Protein AF-A0AAV2Z9U9-F1 (afdb_monomer_lite)

Sequence (699 aa):
MPALRSVCLGVLARWEALVRACVVDAPALVFQCIPNADKAVSVFFVYVMLQALALLWPLLGNVASVLGENMMTIITMPVSQAGCVLGLYASVVALIFGFGRAMWVLTWQSTDNFPQIRRLIASECRPQTVIFAAALPMLFILPSLMLVPFVCADDTDHGSVNELLPRHWHSAICQESYLRFISPKYPACIELLPSWRVALTGASTRAIVALGGSLLLIKMVGGLWFIEWIARHSNHQLTPLHRLAPAEWEFFGMALLIAAIAWSLTLTWQTRRSVGTYHGSQGTLNNLFGRLKYTFVLLQLALFVRGCVHPQMGFVHAQLELTIINILLPTIYVISFVMLRLIALSSLRAVAFSVPFATITGALIFNGTGVTNKPHSLVVLVVFLYIVGLRVVDHFEAVTTTVTRSTLHGVLHPVPPQGRAVTPGRRVAKVIVFAGILDTLSVTTQLSGFSILSVVQSKTQWYPDTTSVHYHSRDVISVHHTSAVKLHLGLANESASAMHIDEPDYATCGHRWHGLDLVDYSLIAQAAYFNPQSNDTSQFLETMFNPSLSVPVQVRMPPLNSKTGGKFDFYEVFFPSLNTSVVAVRGTDVWRFTDMIENHKMSLEPVSFAILSTIFPTIRIWPDITSSTIIELYHEVVSLLGLEHKYWYYRDLLKYVESIQDRQVVLTGHSLGGGFVQHGSFIDAVVVPHDRRLHLQPP

Secondary structure (DSSP, 8-state):
-HHHHHHHHHHHHHHHHHHHIIIIIHHHHHHHHSTTHHHHHHHHHHHHHHHHHHTHHHHHHHHHHHHHHHHHHHHHS-HHHHHHHHHHHHHHHHHHHHHHHHHHHHHHHHHTT-HHHHHHHHHT--HHHHHHHHHHHHHHHHHHHHHHHHHHGGGGSSS---TTS-HHHHHHHHTS--TTS---------TTSPPHHHHTTTS-HHHHHHHHHHHHHHHHHHHHHHHHHHHHHTT---SGGGGS-HHHHHHHHHHHHHHHHHHHHHHHHHHTTT--S----HHHHHHHHHHHHHHHHHHHHHHHHHHHH-TTTHHHHHHHHHHHHHHHHHHHHHHHHHHHHHHHH--HHHHHHHHHHHHHHHHHHHHHH-----THHHHHHHHHHHHHHHHHHHHHHHHH-SSSSHHHHHHHS----TT----HHHHHHHHHHHHHHHHHHHHHHHHHHHHHHHHHHHHHT----SEEEEEEETTEEEEEETTTEEEEEEPPBTTBPPPPPPSSPPTTTT-EETTEEHHHHHHHHHHTTS-TTSSHHHHHHHHHT-GGGT---EEE--TT--TTT-S--EEEEEEGGGTEEEEEEP---TT-HHHHHHHHHHHHHHHHHHHHHHH-HHHHT--HHHHHHHHHHHHHHHHHTT------TTHHHHHHHHH--SSEEEEEESTHHHHHHHHHHHHHHHHS-SS--------

Foldseek 3Di:
DVVLLVVLVVLLQVVVVVCCCQLPVVVVVVCVVDPCPLVVLLVVLLQLLVLLLLLLLLLLLLLLLLCLLCLVVLVPDDPLLSVLVVLLSVLVNVVSVLLSVLSVVVSVCSNQLNLLVLLLLQPPDDLLVLLCLLCVVVLVLLVLLLPLCVLQVPPPDDDDDDPPDDPVVSCCSHVVNPSPQDDDDDDDDDPSDDNLVQLCPPPDSVLSSVLSVLVVVLCVLVVVLVVVVVCLLVVHDDDPCNPDDPSVSVSSVSVSVSSVSVSSSSSSVRSVVRDDRDPDDSVVSSSSSSSSSVSVVVVLVVQLVCQCPRPPRHNQNSLLVSSSCSNVVSSSVSSSVVSSVCVVLDDPVLCVFLQCQLLVVLVVSVVSNVPFPDCLSSVSSSVSSSVVSSVVVVVVVCVVDPPDCCSVVCSVDPPDPVPDDDPVVVVVVVVVVVVSVVVSVVSSVLSNVLSNVLVVCLVVVDDDQQWDWDDPDLFWIWIQGNVPDIDIGGHADPVHHDDDDDDDDDPQPPDDDLNHGPVLLVQLQVLLSGDPVDCCSVVSNCSVVPVVNPWDKDKAFPPLQDSSDRLFGWIWIQTPVSLEIEIHGEAADPRNSSNVSVLSVLVSLVVSLVVSCVVNVSSVVNDPVSSVVSVVVSVSVCVSSSSDDPPPSCPVVVVVVVVPPRGHYHYGHPDRSNVCSVVVQVVCVVPDPDDDRPDDDDD

Organism: NCBI:txid4803

Radius of gyration: 31.42 Å; chains: 1; bounding box: 90×70×78 Å

Structure (mmCIF, N/CA/C/O backbone):
data_AF-A0AAV2Z9U9-F1
#
_entry.id   AF-A0AAV2Z9U9-F1
#
loop_
_atom_site.group_PDB
_atom_site.id
_atom_site.type_symbol
_atom_site.label_atom_id
_atom_site.label_alt_id
_atom_site.label_comp_id
_atom_site.label_asym_id
_atom_site.label_entity_id
_atom_site.label_seq_id
_atom_site.pdbx_PDB_ins_code
_atom_site.Cartn_x
_atom_site.Cartn_y
_atom_site.Cartn_z
_atom_site.occupancy
_atom_site.B_iso_or_equiv
_atom_site.auth_seq_id
_atom_site.auth_comp_id
_atom_site.auth_asym_id
_atom_site.auth_atom_id
_atom_site.pdbx_PDB_model_num
ATOM 1 N N . MET A 1 1 ? 43.969 -16.210 -28.318 1.00 60.16 1 MET A N 1
ATOM 2 C CA . MET A 1 1 ? 43.057 -15.056 -28.094 1.00 60.16 1 MET A CA 1
ATOM 3 C C . MET A 1 1 ? 42.031 -14.810 -29.214 1.00 60.16 1 MET A C 1
ATOM 5 O O . MET A 1 1 ? 40.863 -14.672 -28.863 1.00 60.16 1 MET A O 1
ATOM 9 N N . PRO A 1 2 ? 42.370 -14.767 -30.520 1.00 64.56 2 PRO A N 1
ATOM 10 C CA . PRO A 1 2 ? 41.377 -14.503 -31.578 1.00 64.56 2 PRO A CA 1
ATOM 11 C C . PRO A 1 2 ? 40.302 -15.599 -31.721 1.00 64.56 2 PRO A C 1
ATOM 13 O O . PRO A 1 2 ? 39.127 -15.274 -31.877 1.00 64.56 2 PRO A O 1
ATOM 16 N N . ALA A 1 3 ? 40.663 -16.877 -31.547 1.00 69.62 3 ALA A N 1
ATOM 17 C CA . ALA A 1 3 ? 39.699 -17.984 -31.520 1.00 69.62 3 ALA A CA 1
ATOM 18 C C . ALA A 1 3 ? 38.675 -17.846 -30.373 1.00 69.62 3 ALA A C 1
ATOM 20 O O . ALA A 1 3 ? 37.471 -17.918 -30.602 1.00 69.62 3 ALA A O 1
ATOM 21 N N . LEU A 1 4 ? 39.134 -17.526 -29.157 1.00 71.94 4 LEU A N 1
ATOM 22 C CA . LEU A 1 4 ? 38.270 -17.310 -27.987 1.00 71.94 4 LEU A CA 1
ATOM 23 C C . LEU A 1 4 ? 37.299 -16.131 -28.195 1.00 71.94 4 LEU A C 1
ATOM 25 O O . LEU A 1 4 ? 36.118 -16.226 -27.878 1.00 71.94 4 LEU A O 1
ATOM 29 N N . ARG A 1 5 ? 37.778 -15.040 -28.812 1.00 72.38 5 ARG A N 1
ATOM 30 C CA . ARG A 1 5 ? 36.941 -13.893 -29.203 1.00 72.38 5 ARG A CA 1
ATOM 31 C C . ARG A 1 5 ? 35.826 -14.312 -30.167 1.00 72.38 5 ARG A C 1
ATOM 33 O O . ARG A 1 5 ? 34.694 -13.867 -29.997 1.00 72.38 5 ARG A O 1
ATOM 40 N N . SER A 1 6 ? 36.128 -15.162 -31.151 1.00 74.25 6 SER A N 1
ATOM 41 C CA . SER A 1 6 ? 35.134 -15.641 -32.123 1.00 74.25 6 SER A CA 1
ATOM 42 C C . SER A 1 6 ? 34.034 -16.493 -31.473 1.00 74.25 6 SER A C 1
ATOM 44 O O . SER A 1 6 ? 32.855 -16.288 -31.760 1.00 74.25 6 SER A O 1
ATOM 46 N N . VAL A 1 7 ? 34.396 -17.358 -30.517 1.00 77.75 7 VAL A N 1
ATOM 47 C CA . VAL A 1 7 ? 33.446 -18.187 -29.756 1.00 77.75 7 VAL A CA 1
ATOM 48 C C . VAL A 1 7 ? 32.540 -17.316 -28.881 1.00 77.75 7 VAL A C 1
ATOM 50 O O . VAL A 1 7 ? 31.318 -17.445 -28.946 1.00 77.75 7 VAL A O 1
ATOM 53 N N . CYS A 1 8 ? 33.108 -16.371 -28.123 1.00 74.50 8 CYS A N 1
ATOM 54 C CA . CYS A 1 8 ? 32.341 -15.442 -27.287 1.00 74.50 8 CYS A CA 1
ATOM 55 C C . CYS A 1 8 ? 31.367 -14.579 -28.109 1.00 74.50 8 CYS A C 1
ATOM 57 O O . CYS A 1 8 ? 30.214 -14.406 -27.714 1.00 74.50 8 CYS A O 1
ATOM 59 N N . LEU A 1 9 ? 31.791 -14.082 -29.278 1.00 71.25 9 LEU A N 1
ATOM 60 C CA . LEU A 1 9 ? 30.912 -13.355 -30.202 1.00 71.25 9 LEU A CA 1
ATOM 61 C C . LEU A 1 9 ? 29.798 -14.246 -30.768 1.00 71.25 9 LEU A C 1
ATOM 63 O O . LEU A 1 9 ? 28.673 -13.778 -30.936 1.00 71.25 9 LEU A O 1
ATOM 67 N N . GLY A 1 10 ? 30.081 -15.525 -31.026 1.00 74.62 10 GLY A N 1
ATOM 68 C CA . GLY A 1 10 ? 29.079 -16.508 -31.439 1.00 74.62 10 GLY A CA 1
ATOM 69 C C . GLY A 1 10 ? 28.002 -16.743 -30.374 1.00 74.62 10 GLY A C 1
ATOM 70 O O . GLY A 1 10 ? 26.814 -16.744 -30.694 1.00 74.62 10 GLY A O 1
ATOM 71 N N . VAL A 1 11 ? 28.395 -16.878 -29.103 1.00 73.94 11 VAL A N 1
ATOM 72 C CA . VAL A 1 11 ? 27.468 -17.041 -27.963 1.00 73.94 11 VAL A CA 1
ATOM 73 C C . VAL A 1 11 ? 26.586 -15.806 -27.782 1.00 73.94 11 VAL A C 1
ATOM 75 O O . VAL A 1 11 ? 25.370 -15.938 -27.621 1.00 73.94 11 VAL A O 1
ATOM 78 N N . LEU A 1 12 ? 27.185 -14.614 -27.851 1.00 67.88 12 LEU A N 1
ATOM 79 C CA . LEU A 1 12 ? 26.474 -13.336 -27.789 1.00 67.88 12 LEU A CA 1
ATOM 80 C C . LEU A 1 12 ? 25.460 -13.210 -28.934 1.00 67.88 12 LEU A C 1
ATOM 82 O O . LEU A 1 12 ? 24.301 -12.902 -28.682 1.00 67.88 12 LEU A O 1
ATOM 86 N N . ALA A 1 13 ? 25.853 -13.531 -30.170 1.00 70.12 13 ALA A N 1
ATOM 87 C CA . ALA A 1 13 ? 24.970 -13.446 -31.334 1.00 70.12 13 ALA A CA 1
ATOM 88 C C . ALA A 1 13 ? 23.789 -14.432 -31.274 1.00 70.12 13 ALA A C 1
ATOM 90 O O . ALA A 1 13 ? 22.669 -14.066 -31.619 1.00 70.12 13 ALA A O 1
ATOM 91 N N . ARG A 1 14 ? 24.007 -15.671 -30.808 1.00 76.38 14 ARG A N 1
ATOM 92 C CA . ARG A 1 14 ? 22.917 -16.648 -30.617 1.00 76.38 14 ARG A CA 1
ATOM 93 C C . ARG A 1 14 ? 21.938 -16.206 -29.535 1.00 76.38 14 ARG A C 1
ATOM 95 O O . ARG A 1 14 ? 20.738 -16.412 -29.671 1.00 76.38 14 ARG A O 1
ATOM 102 N N . TRP A 1 15 ? 22.446 -15.607 -28.459 1.00 70.56 15 TRP A N 1
ATOM 103 C CA . TRP A 1 15 ? 21.590 -15.071 -27.406 1.00 70.56 15 TRP A CA 1
ATOM 104 C C . TRP A 1 15 ? 20.783 -13.869 -27.883 1.00 70.56 15 TRP A C 1
ATOM 106 O O . TRP A 1 15 ? 19.586 -13.817 -27.636 1.00 70.56 15 TRP A O 1
ATOM 116 N N . GLU A 1 16 ? 21.412 -12.952 -28.617 1.00 66.88 16 GLU A N 1
ATOM 117 C CA . GLU A 1 16 ? 20.720 -11.830 -29.246 1.00 66.88 16 GLU A CA 1
ATOM 118 C C . GLU A 1 16 ? 19.593 -12.318 -30.168 1.00 66.88 16 GLU A C 1
ATOM 120 O O . GLU A 1 16 ? 18.485 -11.795 -30.098 1.00 66.88 16 GLU A O 1
ATOM 125 N N . ALA A 1 17 ? 19.848 -13.346 -30.986 1.00 68.56 17 ALA A N 1
ATOM 126 C CA . ALA A 1 17 ? 18.839 -13.937 -31.862 1.00 68.56 17 ALA A CA 1
ATOM 127 C C . ALA A 1 17 ? 17.657 -14.527 -31.076 1.00 68.56 17 ALA A C 1
ATOM 129 O O . ALA A 1 17 ? 16.512 -14.280 -31.434 1.00 68.56 17 ALA A O 1
ATOM 130 N N . LEU A 1 18 ? 17.920 -15.246 -29.979 1.00 70.88 18 LEU A N 1
ATOM 131 C CA . LEU A 1 18 ? 16.866 -15.808 -29.130 1.00 70.88 18 LEU A CA 1
ATOM 132 C C . LEU A 1 18 ? 16.050 -14.717 -28.421 1.00 70.88 18 LEU A C 1
ATOM 134 O O . LEU A 1 18 ? 14.826 -14.785 -28.388 1.00 70.88 18 LEU A O 1
ATOM 138 N N . VAL A 1 19 ? 16.709 -13.681 -27.898 1.00 65.69 19 VAL A N 1
ATOM 139 C CA . VAL A 1 19 ? 16.019 -12.548 -27.264 1.00 65.69 19 VAL A CA 1
ATOM 140 C C . VAL A 1 19 ? 15.174 -11.786 -28.285 1.00 65.69 19 VAL A C 1
ATOM 142 O O . VAL A 1 19 ? 14.029 -11.457 -27.989 1.00 65.69 19 VAL A O 1
ATOM 145 N N . ARG A 1 20 ? 15.689 -11.543 -29.497 1.00 65.19 20 ARG A N 1
ATOM 146 C CA . ARG A 1 20 ? 14.914 -10.932 -30.589 1.00 65.19 20 ARG A CA 1
ATOM 147 C C . ARG A 1 20 ? 13.723 -11.804 -30.986 1.00 65.19 20 ARG A C 1
ATOM 149 O O . ARG A 1 20 ? 12.619 -11.282 -31.070 1.00 65.19 20 ARG A O 1
ATOM 156 N N . ALA A 1 21 ? 13.899 -13.116 -31.111 1.00 68.56 21 ALA A N 1
ATOM 157 C CA . ALA A 1 21 ? 12.791 -14.015 -31.421 1.00 68.56 21 ALA A CA 1
ATOM 158 C C . ALA A 1 21 ? 11.658 -13.909 -30.381 1.00 68.56 21 ALA A C 1
ATOM 160 O O . ALA A 1 21 ? 10.492 -13.757 -30.742 1.00 68.56 21 ALA A O 1
ATOM 161 N N . CYS A 1 22 ? 11.995 -13.905 -29.086 1.00 65.12 22 CYS A N 1
ATOM 162 C CA . CYS A 1 22 ? 11.003 -13.847 -28.010 1.00 65.12 22 CYS A CA 1
ATOM 163 C C . CYS A 1 22 ? 10.377 -12.456 -27.802 1.00 65.12 22 CYS A C 1
ATOM 165 O O . CYS A 1 22 ? 9.192 -12.361 -27.501 1.00 65.12 22 CYS A O 1
ATOM 167 N N . VAL A 1 23 ? 11.161 -11.379 -27.915 1.00 62.94 23 VAL A N 1
ATOM 168 C CA . VAL A 1 23 ? 10.736 -10.011 -27.544 1.00 62.94 23 VAL A CA 1
ATOM 169 C C . VAL A 1 23 ? 10.276 -9.193 -28.752 1.00 62.94 23 VAL A C 1
ATOM 171 O O . VAL A 1 23 ? 9.448 -8.298 -28.618 1.00 62.94 23 VAL A O 1
ATOM 174 N N . VAL A 1 24 ? 10.786 -9.495 -29.946 1.00 65.38 24 VAL A N 1
ATOM 175 C CA . VAL A 1 24 ? 10.522 -8.734 -31.174 1.00 65.38 24 VAL A CA 1
ATOM 176 C C . VAL A 1 24 ? 9.614 -9.507 -32.123 1.00 65.38 24 VAL A C 1
ATOM 178 O O . VAL A 1 24 ? 8.575 -8.976 -32.522 1.00 65.38 24 VAL A O 1
ATOM 181 N N . ASP A 1 25 ? 9.978 -10.745 -32.456 1.00 70.31 25 ASP A N 1
ATOM 182 C CA . ASP A 1 25 ? 9.309 -11.495 -33.524 1.00 70.31 25 ASP A CA 1
ATOM 183 C C . ASP A 1 25 ? 7.999 -12.136 -33.041 1.00 70.31 25 ASP A C 1
ATOM 185 O O . ASP A 1 25 ? 6.969 -12.003 -33.701 1.00 70.31 25 ASP A O 1
ATOM 189 N N . ALA A 1 26 ? 7.990 -12.750 -31.852 1.00 71.56 26 ALA A N 1
ATOM 190 C CA . ALA A 1 26 ? 6.784 -13.365 -31.293 1.00 71.56 26 ALA A CA 1
ATOM 191 C C . ALA A 1 26 ? 5.637 -12.356 -31.053 1.00 71.56 26 ALA A C 1
ATOM 193 O O . ALA A 1 26 ? 4.516 -12.629 -31.488 1.00 71.56 26 ALA A O 1
ATOM 194 N N . PRO A 1 27 ? 5.860 -11.163 -30.462 1.00 69.56 27 PRO A N 1
ATOM 195 C CA . PRO A 1 27 ? 4.801 -10.158 -30.347 1.00 69.56 27 PRO A CA 1
ATOM 196 C C . PRO A 1 27 ? 4.329 -9.628 -31.703 1.00 69.56 27 PRO A C 1
ATOM 198 O O . PRO A 1 27 ? 3.141 -9.372 -31.882 1.00 69.56 27 PRO A O 1
ATOM 201 N N . ALA A 1 28 ? 5.239 -9.476 -32.674 1.00 71.62 28 ALA A N 1
ATOM 202 C CA . ALA A 1 28 ? 4.885 -9.015 -34.015 1.00 71.62 28 ALA A CA 1
ATOM 203 C C . ALA A 1 28 ? 3.965 -10.010 -34.737 1.00 71.62 28 ALA A C 1
ATOM 205 O O . ALA A 1 28 ? 2.992 -9.586 -35.356 1.00 71.62 28 ALA A O 1
ATOM 206 N N . LEU A 1 29 ? 4.228 -11.314 -34.600 1.00 77.50 29 LEU A N 1
ATOM 207 C CA . LEU A 1 29 ? 3.355 -12.369 -35.116 1.00 77.50 29 LEU A CA 1
ATOM 208 C C . LEU A 1 29 ? 1.973 -12.324 -34.463 1.00 77.50 29 LEU A C 1
ATOM 210 O O . LEU A 1 29 ? 0.965 -12.418 -35.154 1.00 77.50 29 LEU A O 1
ATOM 214 N N . VAL A 1 30 ? 1.894 -12.113 -33.148 1.00 74.62 30 VAL A N 1
ATOM 215 C CA . VAL A 1 30 ? 0.594 -12.062 -32.465 1.00 74.62 30 VAL A CA 1
ATOM 216 C C . VAL A 1 30 ? -0.217 -10.832 -32.864 1.00 74.62 30 VAL A C 1
ATOM 218 O O . VAL A 1 30 ? -1.414 -10.959 -33.113 1.00 74.62 30 VAL A O 1
ATOM 221 N N . PHE A 1 31 ? 0.415 -9.665 -33.011 1.00 76.94 31 PHE A N 1
ATOM 222 C CA . PHE A 1 31 ? -0.269 -8.475 -33.527 1.00 76.94 31 PHE A CA 1
ATOM 223 C C . PHE A 1 31 ? -0.744 -8.631 -34.978 1.00 76.94 31 PHE A C 1
ATOM 225 O O . PHE A 1 31 ? -1.693 -7.960 -35.374 1.00 76.94 31 PHE A O 1
ATOM 232 N N . GLN A 1 32 ? -0.110 -9.504 -35.766 1.00 79.81 32 GLN A N 1
ATOM 233 C CA . GLN A 1 32 ? -0.565 -9.846 -37.116 1.00 79.81 32 GLN A CA 1
ATOM 234 C C . GLN A 1 32 ? -1.707 -10.873 -37.103 1.00 79.81 32 GLN A C 1
ATOM 236 O O . GLN A 1 32 ? -2.628 -10.760 -37.907 1.00 79.81 32 GLN A O 1
ATOM 241 N N . CYS A 1 33 ? -1.667 -11.850 -36.193 1.00 83.50 33 CYS A N 1
ATOM 242 C CA . CYS A 1 33 ? -2.653 -12.930 -36.121 1.00 83.50 33 CYS A CA 1
ATOM 243 C C . CYS A 1 33 ? -3.953 -12.543 -35.398 1.00 83.50 33 CYS A C 1
ATOM 245 O O . CYS A 1 33 ? -5.008 -13.078 -35.731 1.00 83.50 33 CYS A O 1
ATOM 247 N N . ILE A 1 34 ? -3.899 -11.649 -34.403 1.00 82.69 34 ILE A N 1
ATOM 248 C CA . ILE A 1 34 ? -5.055 -11.285 -33.572 1.00 82.69 34 ILE A CA 1
ATOM 249 C C . ILE A 1 34 ? -5.431 -9.815 -33.816 1.00 82.69 34 ILE A C 1
ATOM 251 O O . ILE A 1 34 ? -4.740 -8.911 -33.329 1.00 82.69 34 ILE A O 1
ATOM 255 N N . PRO A 1 35 ? -6.541 -9.533 -34.527 1.00 78.88 35 PRO A N 1
ATOM 256 C CA . PRO A 1 35 ? -6.979 -8.162 -34.757 1.00 78.88 35 PRO A CA 1
ATOM 257 C C . PRO A 1 35 ? -7.347 -7.479 -33.429 1.00 78.88 35 PRO A C 1
ATOM 259 O O . PRO A 1 35 ? -8.045 -8.051 -32.596 1.00 78.88 35 PRO A O 1
ATOM 262 N N . ASN A 1 36 ? -6.910 -6.229 -33.245 1.00 82.31 36 ASN A N 1
ATOM 263 C CA . ASN A 1 36 ? -7.107 -5.411 -32.033 1.00 82.31 36 ASN A CA 1
ATOM 264 C C . ASN A 1 36 ? -6.390 -5.893 -30.751 1.00 82.31 36 ASN A C 1
ATOM 266 O O . ASN A 1 36 ? -6.689 -5.385 -29.664 1.00 82.31 36 ASN A O 1
ATOM 270 N N . ALA A 1 37 ? -5.435 -6.827 -30.834 1.00 79.94 37 ALA A N 1
ATOM 271 C CA . ALA A 1 37 ? -4.646 -7.241 -29.667 1.00 79.94 37 ALA A CA 1
ATOM 272 C C . ALA A 1 37 ? -3.880 -6.070 -29.013 1.00 79.94 37 ALA A C 1
ATOM 274 O O . ALA A 1 37 ? -3.737 -6.016 -27.793 1.00 79.94 37 ALA A O 1
ATOM 275 N N . ASP A 1 38 ? -3.449 -5.088 -29.803 1.00 78.44 38 ASP A N 1
ATOM 276 C CA . ASP A 1 38 ? -2.805 -3.849 -29.351 1.00 78.44 38 ASP A CA 1
ATOM 277 C C . ASP A 1 38 ? -3.700 -3.010 -28.419 1.00 78.44 38 ASP A C 1
ATOM 279 O O . ASP A 1 38 ? -3.246 -2.503 -27.383 1.00 78.44 38 ASP A O 1
ATOM 283 N N . LYS A 1 39 ? -4.991 -2.905 -28.753 1.00 83.44 39 LYS A N 1
ATOM 284 C CA . LYS A 1 39 ? -5.993 -2.203 -27.945 1.00 83.44 39 LYS A CA 1
ATOM 285 C C . LYS A 1 39 ? -6.302 -2.975 -26.671 1.00 83.44 39 LYS A C 1
ATOM 287 O O . LYS A 1 39 ? -6.315 -2.368 -25.605 1.00 83.44 39 LYS A O 1
ATOM 292 N N . ALA A 1 40 ? -6.489 -4.292 -26.764 1.00 84.50 40 ALA A N 1
ATOM 293 C CA . ALA A 1 40 ? -6.763 -5.140 -25.604 1.00 84.50 40 ALA A CA 1
ATOM 294 C C . ALA A 1 40 ? -5.630 -5.069 -24.564 1.00 84.50 40 ALA A C 1
ATOM 296 O O . ALA A 1 40 ? -5.882 -4.815 -23.388 1.00 84.50 40 ALA A O 1
ATOM 297 N N . VAL A 1 41 ? -4.373 -5.179 -25.010 1.00 84.25 41 VAL A N 1
ATOM 298 C CA . VAL A 1 41 ? -3.179 -5.045 -24.155 1.00 84.25 41 VAL A CA 1
ATOM 299 C C . VAL A 1 41 ? -3.106 -3.662 -23.513 1.00 84.25 41 VAL A C 1
ATOM 301 O O . VAL A 1 41 ? -2.756 -3.536 -22.342 1.00 84.25 41 VAL A O 1
ATOM 304 N N . SER A 1 42 ? -3.449 -2.610 -24.258 1.00 84.62 42 SER A N 1
ATOM 305 C CA . SER A 1 42 ? -3.430 -1.243 -23.732 1.00 84.62 42 SER A CA 1
ATOM 306 C C . SER A 1 42 ? -4.537 -1.005 -22.699 1.00 84.62 42 SER A C 1
ATOM 308 O O . SER A 1 42 ? -4.275 -0.368 -21.684 1.00 84.62 42 SER A O 1
ATOM 310 N N . VAL A 1 43 ? -5.739 -1.554 -22.905 1.00 86.94 43 VAL A N 1
ATOM 311 C CA . VAL A 1 43 ? -6.837 -1.506 -21.923 1.00 86.94 43 VAL A CA 1
ATOM 312 C C . VAL A 1 43 ? -6.468 -2.275 -20.658 1.00 86.94 43 VAL A C 1
ATOM 314 O O . VAL A 1 43 ? -6.641 -1.750 -19.562 1.00 86.94 43 VAL A O 1
ATOM 317 N N . PHE A 1 44 ? -5.900 -3.474 -20.796 1.00 86.62 44 PHE A N 1
ATOM 318 C CA . PHE A 1 44 ? -5.429 -4.262 -19.659 1.00 86.62 44 PHE A CA 1
ATOM 319 C C . PHE A 1 44 ? -4.335 -3.528 -18.870 1.00 86.62 44 PHE A C 1
ATOM 321 O O . PHE A 1 44 ? -4.395 -3.446 -17.647 1.00 86.62 44 PHE A O 1
ATOM 328 N N . PHE A 1 45 ? -3.368 -2.914 -19.557 1.00 85.38 45 PHE A N 1
ATOM 329 C CA . PHE A 1 45 ? -2.325 -2.132 -18.893 1.00 85.38 45 PHE A CA 1
ATOM 330 C C . PHE A 1 45 ? -2.902 -0.917 -18.148 1.00 85.38 45 PHE A C 1
ATOM 332 O O . PHE A 1 45 ? -2.505 -0.641 -17.017 1.00 85.38 45 PHE A O 1
ATOM 339 N N . VAL A 1 46 ? -3.869 -0.208 -18.745 1.00 88.38 46 VAL A N 1
ATOM 340 C CA . VAL A 1 46 ? -4.597 0.882 -18.072 1.00 88.38 46 VAL A CA 1
ATOM 341 C C . VAL A 1 46 ? -5.334 0.364 -16.838 1.00 88.38 46 VAL A C 1
ATOM 343 O O . VAL A 1 46 ? -5.264 1.008 -15.796 1.00 88.38 46 VAL A O 1
ATOM 346 N N . TYR A 1 47 ? -5.988 -0.796 -16.928 1.00 88.50 47 TYR A N 1
ATOM 347 C CA . TYR A 1 47 ? -6.676 -1.423 -15.801 1.00 88.50 47 TYR A CA 1
ATOM 348 C C . TYR A 1 47 ? -5.723 -1.688 -14.629 1.00 88.50 47 TYR A C 1
ATOM 350 O O . TYR A 1 47 ? -5.983 -1.218 -13.524 1.00 88.50 47 TYR A O 1
ATOM 358 N N . VAL A 1 48 ? -4.584 -2.347 -14.877 1.00 87.00 48 VAL A N 1
ATOM 359 C CA . VAL A 1 48 ? -3.576 -2.650 -13.843 1.00 87.00 48 VAL A CA 1
ATOM 360 C C . VAL A 1 48 ? -3.027 -1.371 -13.204 1.00 87.00 48 VAL A C 1
ATOM 362 O O . VAL A 1 48 ? -2.935 -1.270 -11.982 1.00 87.00 48 VAL A O 1
ATOM 365 N N . MET A 1 49 ? -2.712 -0.356 -14.012 1.00 87.75 49 MET A N 1
ATOM 366 C CA . MET A 1 49 ? -2.205 0.923 -13.505 1.00 87.75 49 MET A CA 1
ATOM 367 C C . MET A 1 49 ? -3.253 1.694 -12.685 1.00 87.75 49 MET A C 1
ATOM 369 O O . MET A 1 49 ? -2.906 2.312 -11.681 1.00 87.75 49 MET A O 1
ATOM 373 N N . LEU A 1 50 ? -4.531 1.661 -13.087 1.00 88.62 50 LEU A N 1
ATOM 374 C CA . LEU A 1 50 ? -5.625 2.273 -12.327 1.00 88.62 50 LEU A CA 1
ATOM 375 C C . LEU A 1 50 ? -5.899 1.525 -11.024 1.00 88.62 50 LEU A C 1
ATOM 377 O O . LEU A 1 50 ? -6.153 2.175 -10.016 1.00 88.62 50 LEU A O 1
ATOM 381 N N . GLN A 1 51 ? -5.813 0.195 -11.028 1.00 88.81 51 GLN A N 1
ATOM 382 C CA . GLN A 1 51 ? -5.956 -0.613 -9.821 1.00 88.81 51 GLN A CA 1
ATOM 383 C C . GLN A 1 51 ? -4.841 -0.286 -8.816 1.00 88.81 51 GLN A C 1
ATOM 385 O O . GLN A 1 51 ? -5.133 0.006 -7.659 1.00 88.81 51 GLN A O 1
ATOM 390 N N . ALA A 1 52 ? -3.580 -0.235 -9.261 1.00 88.25 52 ALA A N 1
ATOM 391 C CA . ALA A 1 52 ? -2.453 0.169 -8.416 1.00 88.25 52 ALA A CA 1
ATOM 392 C C . ALA A 1 52 ? -2.606 1.605 -7.881 1.00 88.25 52 ALA A C 1
ATOM 394 O O . ALA A 1 52 ? -2.311 1.868 -6.717 1.00 88.25 52 ALA A O 1
ATOM 395 N N . LEU A 1 53 ? -3.117 2.529 -8.703 1.00 88.81 53 LEU A N 1
ATOM 396 C CA . LEU A 1 53 ? -3.411 3.898 -8.277 1.00 88.81 53 LEU A CA 1
ATOM 397 C C . LEU A 1 53 ? -4.517 3.936 -7.219 1.00 88.81 53 LEU A C 1
ATOM 399 O O . LEU A 1 53 ? -4.443 4.728 -6.283 1.00 88.81 53 LEU A O 1
ATOM 403 N N . ALA A 1 54 ? -5.542 3.102 -7.368 1.00 87.25 54 ALA A N 1
ATOM 404 C CA . ALA A 1 54 ? -6.668 3.063 -6.451 1.00 87.25 54 ALA A CA 1
ATOM 405 C C . ALA A 1 54 ? -6.268 2.530 -5.066 1.00 87.25 54 ALA A C 1
ATOM 407 O O . ALA A 1 54 ? -6.747 3.041 -4.058 1.00 87.25 54 ALA A O 1
ATOM 408 N N . LEU A 1 55 ? -5.308 1.601 -5.014 1.00 87.88 55 LEU A N 1
ATOM 409 C CA . LEU A 1 55 ? -4.708 1.097 -3.774 1.00 87.88 55 LEU A CA 1
ATOM 410 C C . LEU A 1 55 ? -3.877 2.144 -3.007 1.00 87.88 55 LEU A C 1
ATOM 412 O O . LEU A 1 55 ? -3.496 1.880 -1.870 1.00 87.88 55 LEU A O 1
ATOM 416 N N . LEU A 1 56 ? -3.617 3.333 -3.567 1.00 87.12 56 LEU A N 1
ATOM 417 C CA . LEU A 1 56 ? -3.004 4.439 -2.817 1.00 87.12 56 LEU A CA 1
ATOM 418 C C . LEU A 1 56 ? -4.003 5.184 -1.919 1.00 87.12 56 LEU A C 1
ATOM 420 O O . LEU A 1 56 ? -3.573 5.866 -0.991 1.00 87.12 56 LEU A O 1
ATOM 424 N N . TRP A 1 57 ? -5.313 5.082 -2.175 1.00 85.81 57 TRP A N 1
ATOM 425 C CA . TRP A 1 57 ? -6.327 5.753 -1.353 1.00 85.81 57 TRP A CA 1
ATOM 426 C C . TRP A 1 57 ? -6.437 5.172 0.063 1.00 85.81 57 TRP A C 1
ATOM 428 O O . TRP A 1 57 ? -6.348 5.966 0.998 1.00 85.81 57 TRP A O 1
ATOM 438 N N . PRO A 1 58 ? -6.533 3.839 0.263 1.00 85.94 58 PRO A N 1
ATOM 439 C CA . PRO A 1 58 ? -6.500 3.262 1.608 1.00 85.94 58 PRO A CA 1
ATOM 440 C C . PRO A 1 58 ? -5.214 3.630 2.366 1.00 85.94 58 PRO A C 1
ATOM 442 O O . PRO A 1 58 ? -5.269 4.002 3.534 1.00 85.94 58 PRO A O 1
ATOM 445 N N . LEU A 1 59 ? -4.061 3.636 1.680 1.00 86.62 59 LEU A N 1
ATOM 446 C CA . LEU A 1 59 ? -2.787 4.074 2.262 1.00 86.62 59 LEU A CA 1
ATOM 447 C C . LEU A 1 59 ? -2.846 5.534 2.747 1.00 86.62 59 LEU A C 1
ATOM 449 O O . LEU A 1 59 ? -2.371 5.846 3.839 1.00 86.62 59 LEU A O 1
ATOM 453 N N . LEU A 1 60 ? -3.431 6.435 1.951 1.00 86.31 60 LEU A N 1
ATOM 454 C CA . LEU A 1 60 ? -3.619 7.832 2.344 1.00 86.31 60 LEU A CA 1
ATOM 455 C C . LEU A 1 60 ? -4.579 7.956 3.535 1.00 86.31 60 LEU A C 1
ATOM 457 O O . LEU A 1 60 ? -4.318 8.751 4.438 1.00 86.31 60 LEU A O 1
ATOM 461 N N . GLY A 1 61 ? -5.640 7.146 3.562 1.00 83.69 61 GLY A N 1
ATOM 462 C CA . GLY A 1 61 ? -6.543 7.027 4.704 1.00 83.69 61 GLY A CA 1
ATOM 463 C C . GLY A 1 61 ? -5.805 6.606 5.978 1.00 83.69 61 GLY A C 1
ATOM 464 O O . GLY A 1 61 ? -6.009 7.209 7.027 1.00 83.69 61 GLY A O 1
ATOM 465 N N . ASN A 1 62 ? -4.887 5.640 5.884 1.00 84.62 62 ASN A N 1
ATOM 466 C CA . ASN A 1 62 ? -4.076 5.198 7.019 1.00 84.62 62 ASN A CA 1
ATOM 467 C C . ASN A 1 62 ? -3.151 6.317 7.531 1.00 84.62 62 ASN A C 1
ATOM 469 O O . ASN A 1 62 ? -3.094 6.566 8.735 1.00 84.62 62 ASN A O 1
ATOM 473 N N . VAL A 1 63 ? -2.506 7.078 6.637 1.00 86.56 63 VAL A N 1
ATOM 474 C CA . VAL A 1 63 ? -1.721 8.273 7.018 1.00 86.56 63 VAL A CA 1
ATOM 475 C C . VAL A 1 63 ? -2.598 9.337 7.692 1.00 86.56 63 VAL A C 1
ATOM 477 O O . VAL A 1 63 ? -2.203 9.906 8.712 1.00 86.56 63 VAL A O 1
ATOM 480 N N . ALA A 1 64 ? -3.789 9.598 7.147 1.00 82.88 64 ALA A N 1
ATOM 481 C CA . ALA A 1 64 ? -4.766 10.520 7.724 1.00 82.88 64 ALA A CA 1
ATOM 482 C C . ALA A 1 64 ? -5.241 10.066 9.111 1.00 82.88 64 ALA A C 1
ATOM 484 O O . ALA A 1 64 ? -5.401 10.889 10.012 1.00 82.88 64 ALA A O 1
ATOM 485 N N . SER A 1 65 ? -5.406 8.759 9.301 1.00 81.81 65 SER A N 1
ATOM 486 C CA . SER A 1 65 ? -5.798 8.172 10.574 1.00 81.81 65 SER A CA 1
ATOM 487 C C . SER A 1 65 ? -4.724 8.342 11.647 1.00 81.81 65 SER A C 1
ATOM 489 O O . SER A 1 65 ? -5.015 8.806 12.749 1.00 81.81 65 SER A O 1
ATOM 491 N N . VAL A 1 66 ? -3.456 8.102 11.293 1.00 83.06 66 VAL A N 1
ATOM 492 C CA . VAL A 1 66 ? -2.312 8.338 12.191 1.00 83.06 66 VAL A CA 1
ATOM 493 C C . VAL A 1 66 ? -2.194 9.821 12.566 1.00 83.06 66 VAL A C 1
ATOM 495 O O . VAL A 1 66 ? -1.917 10.150 13.722 1.00 83.06 66 VAL A O 1
ATOM 498 N N . LEU A 1 67 ? -2.437 10.731 11.617 1.00 84.44 67 LEU A N 1
ATOM 499 C CA . LEU A 1 67 ? -2.480 12.170 11.893 1.00 84.44 67 LEU A CA 1
ATOM 500 C C . LEU A 1 67 ? -3.625 12.529 12.853 1.00 84.44 67 LEU A C 1
ATOM 502 O O . LEU A 1 67 ? -3.411 13.293 13.793 1.00 84.44 67 LEU A O 1
ATOM 506 N N . GLY A 1 68 ? -4.821 11.978 12.627 1.00 78.88 68 GLY A N 1
ATOM 507 C CA . GLY A 1 68 ? -5.998 12.207 13.465 1.00 78.88 68 GLY A CA 1
ATOM 508 C C . GLY A 1 68 ? -5.805 11.722 14.903 1.00 78.88 68 GLY A C 1
ATOM 509 O O . GLY A 1 68 ? -6.101 12.461 15.841 1.00 78.88 68 GLY A O 1
ATOM 510 N N . GLU A 1 69 ? -5.231 10.531 15.092 1.00 77.12 69 GLU A N 1
ATOM 511 C CA . GLU A 1 69 ? -4.913 9.980 16.418 1.00 77.12 69 GLU A CA 1
ATOM 512 C C . GLU A 1 69 ? -3.937 10.889 17.180 1.00 77.12 69 GLU A C 1
ATOM 514 O O . GLU A 1 69 ? -4.185 11.258 18.329 1.00 77.12 69 GLU A O 1
ATOM 519 N N . ASN A 1 70 ? -2.872 11.335 16.510 1.00 80.50 70 ASN A N 1
ATOM 520 C CA . ASN A 1 70 ? -1.825 12.160 17.114 1.00 80.50 70 ASN A CA 1
ATOM 521 C C . ASN A 1 70 ? -2.190 13.650 17.241 1.00 80.50 70 ASN A C 1
ATOM 523 O O . ASN A 1 70 ? -1.400 14.428 17.785 1.00 80.50 70 ASN A O 1
ATOM 527 N N . MET A 1 71 ? -3.369 14.072 16.772 1.00 82.19 71 MET A N 1
ATOM 528 C CA . MET A 1 71 ? -3.743 15.487 16.696 1.00 82.19 71 MET A CA 1
ATOM 529 C C . MET A 1 71 ? -3.700 16.190 18.056 1.00 82.19 71 MET A C 1
ATOM 531 O O . MET A 1 71 ? -3.184 17.303 18.155 1.00 82.19 71 MET A O 1
ATOM 535 N N . MET A 1 72 ? -4.178 15.549 19.127 1.00 76.06 72 MET A N 1
ATOM 536 C CA . MET A 1 72 ? -4.125 16.163 20.456 1.00 76.06 72 MET A CA 1
ATOM 537 C C . MET A 1 72 ? -2.681 16.417 20.901 1.00 76.06 72 MET A C 1
ATOM 539 O O . MET A 1 72 ? -2.359 17.503 21.383 1.00 76.06 72 MET A O 1
ATOM 543 N N . THR A 1 73 ? -1.800 15.434 20.708 1.00 79.19 73 THR A N 1
ATOM 544 C CA . THR A 1 73 ? -0.378 15.561 21.029 1.00 79.19 73 THR A CA 1
ATOM 545 C C . THR A 1 73 ? 0.248 16.718 20.248 1.00 79.19 73 THR A C 1
ATOM 547 O O . THR A 1 73 ? 0.937 17.540 20.848 1.00 79.19 73 THR A O 1
ATOM 550 N N . ILE A 1 74 ? -0.085 16.860 18.960 1.00 83.12 74 ILE A N 1
ATOM 551 C CA . ILE A 1 74 ? 0.370 17.968 18.104 1.00 83.12 74 ILE A CA 1
ATOM 552 C C . ILE A 1 74 ? -0.131 19.327 18.618 1.00 83.12 74 ILE A C 1
ATOM 554 O O . ILE A 1 74 ? 0.647 20.273 18.686 1.00 83.12 74 ILE A O 1
ATOM 558 N N . ILE A 1 75 ? -1.401 19.441 19.018 1.00 82.31 75 ILE A N 1
ATOM 559 C CA . ILE A 1 75 ? -1.984 20.705 19.506 1.00 82.31 75 ILE A CA 1
ATOM 560 C C . ILE A 1 75 ? -1.370 21.141 20.844 1.00 82.31 75 ILE A C 1
ATOM 562 O O . ILE A 1 75 ? -1.252 22.336 21.106 1.00 82.31 75 ILE A O 1
ATOM 566 N N . THR A 1 76 ? -0.962 20.194 21.694 1.00 82.50 76 THR A N 1
ATOM 567 C CA . THR A 1 76 ? -0.294 20.512 22.970 1.00 82.50 76 THR A CA 1
ATOM 568 C C . THR A 1 76 ? 1.184 20.877 22.840 1.00 82.50 76 THR A C 1
ATOM 570 O O . THR A 1 76 ? 1.773 21.354 23.809 1.00 82.50 76 THR A O 1
ATOM 573 N N . MET A 1 77 ? 1.800 20.643 21.679 1.00 86.00 77 MET A N 1
ATOM 574 C CA . MET A 1 77 ? 3.212 20.950 21.456 1.00 86.00 77 MET A CA 1
ATOM 575 C C . MET A 1 77 ? 3.451 22.456 21.279 1.00 86.00 77 MET A C 1
ATOM 577 O O . MET A 1 77 ? 2.567 23.185 20.822 1.00 86.00 77 MET A O 1
ATOM 581 N N . PRO A 1 78 ? 4.675 22.943 21.561 1.00 90.00 78 PRO A N 1
ATOM 582 C CA . PRO A 1 78 ? 5.103 24.268 21.130 1.00 90.00 78 PRO A CA 1
ATOM 583 C C . PRO A 1 78 ? 4.885 24.451 19.623 1.00 90.00 78 PRO A C 1
ATOM 585 O O . PRO A 1 78 ? 5.148 23.539 18.841 1.00 90.00 78 PRO A O 1
ATOM 588 N N . VAL A 1 79 ? 4.469 25.650 19.202 1.00 88.06 79 VAL A N 1
ATOM 589 C CA . VAL A 1 79 ? 4.118 25.955 17.798 1.00 88.06 79 VAL A CA 1
ATOM 590 C C . VAL A 1 79 ? 5.225 25.561 16.812 1.00 88.06 79 VAL A C 1
ATOM 592 O O . VAL A 1 79 ? 4.939 25.047 15.733 1.00 88.06 79 VAL A O 1
ATOM 595 N N . SER A 1 80 ? 6.494 25.753 17.183 1.00 86.19 80 SER A N 1
ATOM 596 C CA . SER A 1 80 ? 7.646 25.361 16.361 1.00 86.19 80 SER A CA 1
ATOM 597 C C . SER A 1 80 ? 7.746 23.844 16.167 1.00 86.19 80 SER A C 1
ATOM 599 O O . SER A 1 80 ? 7.960 23.384 15.045 1.00 86.19 80 SER A O 1
ATOM 601 N N . GLN A 1 81 ? 7.549 23.068 17.233 1.00 87.88 81 GLN A N 1
ATOM 602 C CA . GLN A 1 81 ? 7.572 21.606 17.201 1.00 87.88 81 GLN A CA 1
ATOM 603 C C . GLN A 1 81 ? 6.359 21.050 16.447 1.00 87.88 81 GLN A C 1
ATOM 605 O O . GLN A 1 81 ? 6.520 20.202 15.569 1.00 87.88 81 GLN A O 1
ATOM 610 N N . ALA A 1 82 ? 5.162 21.587 16.706 1.00 86.94 82 ALA A N 1
ATOM 611 C CA . ALA A 1 82 ? 3.945 21.237 15.975 1.00 86.94 82 ALA A CA 1
ATOM 612 C C . ALA A 1 82 ? 4.099 21.504 14.467 1.00 86.94 82 ALA A C 1
ATOM 614 O O . ALA A 1 82 ? 3.757 20.654 13.645 1.00 86.94 82 ALA A O 1
ATOM 615 N N . GLY A 1 83 ? 4.694 22.643 14.094 1.00 88.31 83 GLY A N 1
ATOM 616 C CA . GLY A 1 83 ? 5.015 22.969 12.704 1.00 88.31 83 GLY A CA 1
ATOM 617 C C . GLY A 1 83 ? 5.978 21.971 12.053 1.00 88.31 83 GLY A C 1
ATOM 618 O O . GLY A 1 83 ? 5.771 21.590 10.902 1.00 88.31 83 GLY A O 1
ATOM 619 N N . CYS A 1 84 ? 6.989 21.490 12.786 1.00 89.56 84 CYS A N 1
ATOM 620 C CA . CYS A 1 84 ? 7.916 20.469 12.287 1.00 89.56 84 CYS A CA 1
ATOM 621 C C . CYS A 1 84 ? 7.219 19.117 12.070 1.00 89.56 84 CYS A C 1
ATOM 623 O O . CYS A 1 84 ? 7.406 18.494 11.024 1.00 89.56 84 CYS A O 1
ATOM 625 N N . VAL A 1 85 ? 6.378 18.685 13.018 1.00 88.31 85 VAL A N 1
ATOM 626 C CA . VAL A 1 85 ? 5.604 17.436 12.906 1.00 88.31 85 VAL A CA 1
ATOM 627 C C . VAL A 1 85 ? 4.620 17.512 11.735 1.00 88.31 85 VAL A C 1
ATOM 629 O O . VAL A 1 85 ? 4.602 16.619 10.891 1.00 88.31 85 VAL A O 1
ATOM 632 N N . LEU A 1 86 ? 3.860 18.603 11.605 1.00 89.12 86 LEU A N 1
ATOM 633 C CA . LEU A 1 86 ? 2.965 18.814 10.461 1.00 89.12 86 LEU A CA 1
ATOM 634 C C . LEU A 1 86 ? 3.731 18.881 9.132 1.00 89.12 86 LEU A C 1
ATOM 636 O O . LEU A 1 86 ? 3.248 18.374 8.122 1.00 89.12 86 LEU A O 1
ATOM 640 N N . GLY A 1 87 ? 4.943 19.444 9.130 1.00 88.69 87 GLY A N 1
ATOM 641 C CA . GLY A 1 87 ? 5.846 19.433 7.979 1.00 88.69 87 GLY A CA 1
ATOM 642 C C . GLY A 1 87 ? 6.249 18.021 7.543 1.00 88.69 87 GLY A C 1
ATOM 643 O O . GLY A 1 87 ? 6.288 17.742 6.342 1.00 88.69 87 GLY A O 1
ATOM 644 N N . LEU A 1 88 ? 6.480 17.106 8.492 1.00 89.38 88 LEU A N 1
ATOM 645 C CA . LEU A 1 88 ? 6.726 15.690 8.204 1.00 89.38 88 LEU A CA 1
ATOM 646 C C . LEU A 1 88 ? 5.498 15.030 7.558 1.00 89.38 88 LEU A C 1
ATOM 648 O O . LEU A 1 88 ? 5.626 14.459 6.474 1.00 89.38 88 LEU A O 1
ATOM 652 N N . TYR A 1 89 ? 4.306 15.171 8.150 1.00 89.06 89 TYR A N 1
ATOM 653 C CA . TYR A 1 89 ? 3.066 14.633 7.568 1.00 89.06 89 TYR A CA 1
ATOM 654 C C . TYR A 1 89 ? 2.791 15.203 6.171 1.00 89.06 89 TYR A C 1
ATOM 656 O O . TYR A 1 89 ? 2.482 14.455 5.242 1.00 89.06 89 TYR A O 1
ATOM 664 N N . ALA A 1 90 ? 2.969 16.513 5.983 1.00 89.56 90 ALA A N 1
ATOM 665 C CA . ALA A 1 90 ? 2.812 17.160 4.684 1.00 89.56 90 ALA A CA 1
ATOM 666 C C . ALA A 1 90 ? 3.809 16.620 3.647 1.00 89.56 90 ALA A C 1
ATOM 668 O O . ALA A 1 90 ? 3.439 16.425 2.490 1.00 89.56 90 ALA A O 1
ATOM 669 N N . SER A 1 91 ? 5.049 16.332 4.055 1.00 90.81 91 SER A N 1
ATOM 670 C CA . SER A 1 91 ? 6.073 15.743 3.184 1.00 90.81 91 SER A CA 1
ATOM 671 C C . SER A 1 91 ? 5.685 14.331 2.739 1.00 90.81 91 SER A C 1
ATOM 673 O O . SER A 1 91 ? 5.760 14.023 1.549 1.00 90.81 91 SER A O 1
ATOM 675 N N . VAL A 1 92 ? 5.199 13.498 3.666 1.00 90.44 92 VAL A N 1
ATOM 676 C CA . VAL A 1 92 ? 4.698 12.145 3.372 1.00 90.44 92 VAL A CA 1
ATOM 677 C C . VAL A 1 92 ? 3.530 12.197 2.386 1.00 90.44 92 VAL A C 1
ATOM 679 O O . VAL A 1 92 ? 3.583 11.588 1.316 1.00 90.44 92 VAL A O 1
ATOM 682 N N . VAL A 1 93 ? 2.503 12.987 2.702 1.00 89.12 93 VAL A N 1
ATOM 683 C CA . VAL A 1 93 ? 1.312 13.152 1.860 1.00 89.12 93 VAL A CA 1
ATOM 684 C C . VAL A 1 93 ? 1.694 13.685 0.473 1.00 89.12 93 VAL A C 1
ATOM 686 O O . VAL A 1 93 ? 1.221 13.176 -0.544 1.00 89.12 93 VAL A O 1
ATOM 689 N N . ALA A 1 94 ? 2.608 14.656 0.393 1.00 87.44 94 ALA A N 1
ATOM 690 C CA . ALA A 1 94 ? 3.070 15.209 -0.877 1.00 87.44 94 ALA A CA 1
ATOM 691 C C . ALA A 1 94 ? 3.849 14.198 -1.733 1.00 87.44 94 ALA A C 1
ATOM 693 O O . ALA A 1 94 ? 3.734 14.231 -2.963 1.00 87.44 94 ALA A O 1
ATOM 694 N N . LEU A 1 95 ? 4.621 13.294 -1.121 1.00 88.06 95 LEU A N 1
ATOM 695 C CA . LEU A 1 95 ? 5.293 12.206 -1.835 1.00 88.06 95 LEU A CA 1
ATOM 696 C C . LEU A 1 95 ? 4.284 11.184 -2.371 1.00 88.06 95 LEU A C 1
ATOM 698 O O . LEU A 1 95 ? 4.378 10.830 -3.548 1.00 88.06 95 LEU A O 1
ATOM 702 N N . ILE A 1 96 ? 3.281 10.793 -1.575 1.00 89.31 96 ILE A N 1
ATOM 703 C CA . ILE A 1 96 ? 2.200 9.887 -2.006 1.00 89.31 96 ILE A CA 1
ATOM 704 C C . ILE A 1 96 ? 1.418 10.503 -3.176 1.00 89.31 96 ILE A C 1
ATOM 706 O O . ILE A 1 96 ? 1.267 9.870 -4.223 1.00 89.31 96 ILE A O 1
ATOM 710 N N . PHE A 1 97 ? 1.001 11.771 -3.079 1.00 86.12 97 PHE A N 1
ATOM 711 C CA . PHE A 1 97 ? 0.346 12.471 -4.193 1.00 86.12 97 PHE A CA 1
ATOM 712 C C . PHE A 1 97 ? 1.270 12.648 -5.403 1.00 86.12 97 PHE A C 1
ATOM 714 O O . PHE A 1 97 ? 0.821 12.570 -6.550 1.00 86.12 97 PHE A O 1
ATOM 721 N N . GLY A 1 98 ? 2.564 12.887 -5.182 1.00 82.75 98 GLY A N 1
ATOM 722 C CA . GLY A 1 98 ? 3.567 12.965 -6.241 1.00 82.75 98 GLY A CA 1
ATOM 723 C C . GLY A 1 98 ? 3.678 11.657 -7.024 1.00 82.75 98 GLY A C 1
ATOM 724 O O . GLY A 1 98 ? 3.679 11.681 -8.260 1.00 82.75 98 GLY A O 1
ATOM 725 N N . PHE A 1 99 ? 3.704 10.538 -6.303 1.00 86.44 99 PHE A N 1
ATOM 726 C CA . PHE A 1 99 ? 3.716 9.184 -6.841 1.00 86.44 99 PHE A CA 1
ATOM 727 C C . PHE A 1 99 ? 2.408 8.861 -7.581 1.00 86.44 99 PHE A C 1
ATOM 729 O O . PHE A 1 99 ? 2.447 8.510 -8.762 1.00 86.44 99 PHE A O 1
ATOM 736 N N . GLY A 1 100 ? 1.249 9.108 -6.962 1.00 85.19 100 GLY A N 1
ATOM 737 C CA . GLY A 1 100 ? -0.065 8.915 -7.585 1.00 85.19 100 GLY A CA 1
ATOM 738 C C . GLY A 1 100 ? -0.262 9.761 -8.848 1.00 85.19 100 GLY A C 1
ATOM 739 O O . GLY A 1 100 ? -0.749 9.272 -9.868 1.00 85.19 100 GLY A O 1
ATOM 740 N N . ARG A 1 101 ? 0.213 11.016 -8.859 1.00 83.38 101 ARG A N 1
ATOM 741 C CA . ARG A 1 101 ? 0.191 11.869 -10.061 1.00 83.38 101 ARG A CA 1
ATOM 742 C C . ARG A 1 101 ? 1.039 11.284 -11.187 1.00 83.38 101 ARG A C 1
ATOM 744 O O . ARG A 1 101 ? 0.621 11.324 -12.343 1.00 83.38 101 ARG A O 1
ATOM 751 N N . ALA A 1 102 ? 2.237 10.793 -10.876 1.00 83.44 102 ALA A N 1
ATOM 752 C CA . ALA A 1 102 ? 3.101 10.163 -11.870 1.00 83.44 102 ALA A CA 1
ATOM 753 C C . ALA A 1 102 ? 2.453 8.887 -12.431 1.00 83.44 102 ALA A C 1
ATOM 755 O O . ALA A 1 102 ? 2.417 8.716 -13.649 1.00 83.44 102 ALA A O 1
ATOM 756 N N . MET A 1 103 ? 1.849 8.064 -11.571 1.00 85.81 103 MET A N 1
ATOM 757 C CA . MET A 1 103 ? 1.110 6.865 -11.968 1.00 85.81 103 MET A CA 1
ATOM 758 C C . MET A 1 103 ? -0.079 7.195 -12.877 1.00 85.81 103 MET A C 1
ATOM 760 O O . MET A 1 103 ? -0.221 6.601 -13.945 1.00 85.81 103 MET A O 1
ATOM 764 N N . TRP A 1 104 ? -0.875 8.210 -12.531 1.00 84.00 104 TRP A N 1
ATOM 765 C CA . TRP A 1 104 ? -1.981 8.695 -13.361 1.00 84.00 104 TRP A CA 1
ATOM 766 C C . TRP A 1 104 ? -1.515 9.157 -14.748 1.00 84.00 104 TRP A C 1
ATOM 768 O O . TRP A 1 104 ? -2.103 8.798 -15.768 1.00 84.00 104 TRP A O 1
ATOM 778 N N . VAL A 1 105 ? -0.437 9.944 -14.808 1.00 79.50 105 VAL A N 1
ATOM 779 C CA . VAL A 1 105 ? 0.125 10.422 -16.080 1.00 79.50 105 VAL A CA 1
ATOM 780 C C . VAL A 1 105 ? 0.604 9.250 -16.940 1.00 79.50 105 VAL A C 1
ATOM 782 O O . VAL A 1 105 ? 0.290 9.211 -18.130 1.00 79.50 105 VAL A O 1
ATOM 785 N N . LEU A 1 106 ? 1.311 8.283 -16.350 1.00 81.25 106 LEU A N 1
ATOM 786 C CA . LEU A 1 106 ? 1.790 7.093 -17.056 1.00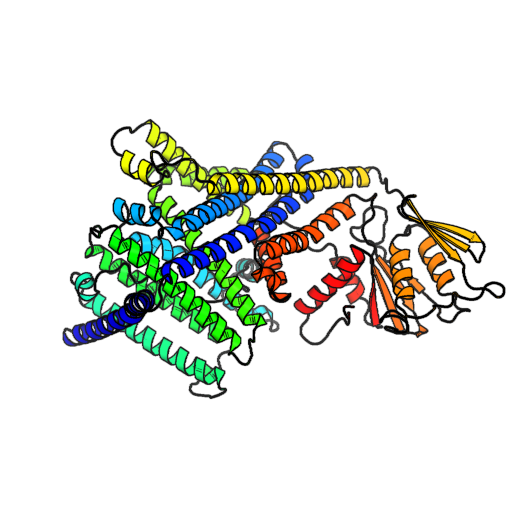 81.25 106 LEU A CA 1
ATOM 787 C C . LEU A 1 106 ? 0.648 6.196 -17.538 1.00 81.25 106 LEU A C 1
ATOM 789 O O . LEU A 1 106 ? 0.721 5.679 -18.650 1.00 81.25 106 LEU A O 1
ATOM 793 N N . THR A 1 107 ? -0.419 6.068 -16.748 1.00 84.88 107 THR A N 1
ATOM 794 C CA . THR A 1 107 ? -1.620 5.295 -17.096 1.00 84.88 107 THR A CA 1
ATOM 795 C C . THR A 1 107 ? -2.171 5.741 -18.443 1.00 84.88 107 THR A C 1
ATOM 797 O O . THR A 1 107 ? -2.265 4.947 -19.374 1.00 84.88 107 THR A O 1
ATOM 800 N N . TRP A 1 108 ? -2.460 7.033 -18.602 1.00 82.94 108 TRP A N 1
ATOM 801 C CA . TRP A 1 108 ? -3.033 7.532 -19.854 1.00 82.94 108 TRP A CA 1
ATOM 802 C C . TRP A 1 108 ? -2.020 7.577 -20.984 1.00 82.94 108 TRP A C 1
ATOM 804 O O . TRP A 1 108 ? -2.363 7.292 -22.126 1.00 82.94 108 TRP A O 1
ATOM 814 N N . GLN A 1 109 ? -0.756 7.857 -20.677 1.00 79.75 109 GLN A N 1
ATOM 815 C CA . GLN A 1 109 ? 0.308 7.785 -21.671 1.00 79.75 109 GLN A CA 1
ATOM 816 C C . GLN A 1 109 ? 0.528 6.383 -22.228 1.00 79.75 109 GLN A C 1
ATOM 818 O O . GLN A 1 109 ? 0.989 6.262 -23.361 1.00 79.75 109 GLN A O 1
ATOM 823 N N . SER A 1 110 ? 0.200 5.336 -21.472 1.00 81.19 110 SER A N 1
ATOM 824 C CA . SER A 1 110 ? 0.345 3.958 -21.934 1.00 81.19 110 SER A CA 1
ATOM 825 C C . SER A 1 110 ? -0.529 3.650 -23.156 1.00 81.19 110 SER A C 1
ATOM 827 O O . SER A 1 110 ? -0.125 2.828 -23.980 1.00 81.19 110 SER A O 1
ATOM 829 N N . THR A 1 111 ? -1.664 4.345 -23.326 1.00 81.38 111 THR A N 1
ATOM 830 C CA . THR A 1 111 ? -2.566 4.182 -24.484 1.00 81.38 111 THR A CA 1
ATOM 831 C C . THR A 1 111 ? -1.873 4.534 -25.801 1.00 81.38 111 THR A C 1
ATOM 833 O O . THR A 1 111 ? -1.980 3.791 -26.770 1.00 81.38 111 THR A O 1
ATOM 836 N N . ASP A 1 112 ? -1.044 5.580 -25.783 1.00 77.69 112 ASP A N 1
ATOM 837 C CA . ASP A 1 112 ? -0.240 6.041 -26.916 1.00 77.69 112 ASP A CA 1
ATOM 838 C C . ASP A 1 112 ? 1.236 5.612 -26.792 1.00 77.69 112 ASP A C 1
ATOM 840 O O . ASP A 1 112 ? 2.137 6.312 -27.264 1.00 77.69 112 ASP A O 1
ATOM 844 N N . ASN A 1 113 ? 1.525 4.489 -26.121 1.00 75.62 113 ASN A N 1
ATOM 845 C CA . ASN A 1 113 ? 2.883 3.943 -25.966 1.00 75.62 113 ASN A CA 1
ATOM 846 C C . ASN A 1 113 ? 3.904 4.975 -25.433 1.00 75.62 113 ASN A C 1
ATOM 848 O O . ASN A 1 113 ? 4.985 5.168 -25.993 1.00 75.62 113 ASN A O 1
ATOM 852 N N . PHE A 1 114 ? 3.544 5.680 -24.363 1.00 74.75 114 PHE A N 1
ATOM 853 C CA . PHE A 1 114 ? 4.407 6.592 -23.603 1.00 74.75 114 PHE A CA 1
ATOM 854 C C . PHE A 1 114 ? 5.041 7.736 -24.416 1.00 74.75 114 PHE A C 1
ATOM 856 O O . PHE A 1 114 ? 6.267 7.864 -24.472 1.00 74.75 114 PHE A O 1
ATOM 863 N N . PRO A 1 115 ? 4.245 8.632 -25.030 1.00 68.88 115 PRO A N 1
ATOM 864 C CA . PRO A 1 115 ? 4.755 9.670 -25.929 1.00 68.88 115 PRO A CA 1
ATOM 865 C C . PRO A 1 115 ? 5.735 10.647 -25.260 1.00 68.88 115 PRO A C 1
ATOM 867 O O . PRO A 1 115 ? 6.663 11.115 -25.916 1.00 68.88 115 PRO A O 1
ATOM 870 N N . GLN A 1 116 ? 5.580 10.951 -23.965 1.00 68.56 116 GLN A N 1
ATOM 871 C CA . GLN A 1 116 ? 6.521 11.830 -23.255 1.00 68.56 116 GLN A CA 1
ATOM 872 C C . GLN A 1 116 ? 7.860 11.146 -22.991 1.00 68.56 116 GLN A C 1
ATOM 874 O O . GLN A 1 116 ? 8.899 11.750 -23.240 1.00 68.56 116 GLN A O 1
ATOM 879 N N . ILE A 1 117 ? 7.845 9.879 -22.562 1.00 68.44 117 ILE A N 1
ATOM 880 C CA . ILE A 1 117 ? 9.073 9.093 -22.393 1.00 68.44 117 ILE A CA 1
ATOM 881 C C . ILE A 1 117 ? 9.790 8.987 -23.740 1.00 68.44 117 ILE A C 1
ATOM 883 O O . ILE A 1 117 ? 10.981 9.263 -23.819 1.00 68.44 117 ILE A O 1
ATOM 887 N N . ARG A 1 118 ? 9.063 8.699 -24.828 1.00 69.69 118 ARG A N 1
ATOM 888 C CA . ARG A 1 118 ? 9.635 8.661 -26.183 1.00 69.69 118 ARG A CA 1
ATOM 889 C C . ARG A 1 118 ? 10.289 9.980 -26.589 1.00 69.69 118 ARG A C 1
ATOM 891 O O . ARG A 1 118 ? 11.360 9.956 -27.186 1.00 69.69 118 ARG A O 1
ATOM 898 N N . ARG A 1 119 ? 9.672 11.126 -26.280 1.00 67.00 119 ARG A N 1
ATOM 899 C CA . ARG A 1 119 ? 10.259 12.450 -26.547 1.00 67.00 119 ARG A CA 1
ATOM 900 C C . ARG A 1 119 ? 11.502 12.698 -25.704 1.00 67.00 119 ARG A C 1
ATOM 902 O O . ARG A 1 119 ? 12.500 13.109 -26.269 1.00 67.00 119 ARG A O 1
ATOM 909 N N . LEU A 1 120 ? 11.467 12.378 -24.412 1.00 62.94 120 LEU A N 1
ATOM 910 C CA . LEU A 1 120 ? 12.596 12.556 -23.496 1.00 62.94 120 LEU A CA 1
ATOM 911 C C . LEU A 1 120 ? 13.803 11.682 -23.884 1.00 62.94 120 LEU A C 1
ATOM 913 O O . LEU A 1 120 ? 14.943 12.146 -23.871 1.00 62.94 120 LEU A O 1
ATOM 917 N N . ILE A 1 121 ? 13.547 10.439 -24.309 1.00 62.97 121 ILE A N 1
ATOM 918 C CA . ILE A 1 121 ? 14.564 9.548 -24.886 1.00 62.97 121 ILE A CA 1
ATOM 919 C C . ILE A 1 121 ? 15.123 10.143 -26.186 1.00 62.97 121 ILE A C 1
ATOM 921 O O . ILE A 1 121 ? 16.329 10.121 -26.394 1.00 62.97 121 ILE A O 1
ATOM 925 N N . ALA A 1 122 ? 14.267 10.683 -27.056 1.00 60.84 122 ALA A N 1
ATOM 926 C CA . ALA A 1 122 ? 14.687 11.223 -28.347 1.00 60.84 122 ALA A CA 1
ATOM 927 C C . ALA A 1 122 ? 15.430 12.570 -28.256 1.00 60.84 122 ALA A C 1
ATOM 929 O O . ALA A 1 122 ? 16.301 12.823 -29.083 1.00 60.84 122 ALA A O 1
ATOM 930 N N . SER A 1 123 ? 15.090 13.438 -27.297 1.00 57.09 123 SER A N 1
ATOM 931 C CA . SER A 1 123 ? 15.635 14.798 -27.210 1.00 57.09 123 SER A CA 1
ATOM 932 C C . SER A 1 123 ? 16.871 14.915 -26.322 1.00 57.09 123 SER A C 1
ATOM 934 O O . SER A 1 123 ? 17.738 15.730 -26.620 1.00 57.09 123 SER A O 1
ATOM 936 N N . GLU A 1 124 ? 16.962 14.137 -25.236 1.00 52.22 124 GLU A N 1
ATOM 937 C CA . GLU A 1 124 ? 17.932 14.432 -24.166 1.00 52.22 124 GLU A CA 1
ATOM 938 C C . GLU A 1 124 ? 18.728 13.238 -23.652 1.00 52.22 124 GLU A C 1
ATOM 940 O O . GLU A 1 124 ? 19.801 13.408 -23.070 1.00 52.22 124 GLU A O 1
ATOM 945 N N . CYS A 1 125 ? 18.235 12.017 -23.843 1.00 52.62 125 CYS A N 1
ATOM 946 C CA . CYS A 1 125 ? 18.827 10.856 -23.201 1.00 52.62 125 CYS A CA 1
ATOM 947 C C . CYS A 1 125 ? 19.488 9.919 -24.203 1.00 52.62 125 CYS A C 1
ATOM 949 O O . CYS A 1 125 ? 18.864 9.366 -25.105 1.00 52.62 125 CYS A O 1
ATOM 951 N N . ARG A 1 126 ? 20.771 9.628 -23.966 1.00 58.59 126 ARG A N 1
ATOM 952 C CA . ARG A 1 126 ? 21.375 8.433 -24.550 1.00 58.59 126 ARG A CA 1
ATOM 953 C C . ARG A 1 126 ? 20.557 7.213 -24.094 1.00 58.59 126 ARG A C 1
ATOM 955 O O . ARG A 1 126 ? 20.242 7.125 -22.905 1.00 58.59 126 ARG A O 1
ATOM 962 N N . PRO A 1 127 ? 20.244 6.260 -24.984 1.00 61.81 127 PRO A N 1
ATOM 963 C CA . PRO A 1 127 ? 19.434 5.088 -24.647 1.00 61.81 127 PRO A CA 1
ATOM 964 C C . PRO A 1 127 ? 20.026 4.283 -23.475 1.00 61.81 127 PRO A C 1
ATOM 966 O O . PRO A 1 127 ? 19.298 3.709 -22.672 1.00 61.81 127 PRO A O 1
ATOM 969 N N . GLN A 1 128 ? 21.349 4.336 -23.296 1.00 64.44 128 GLN A N 1
ATOM 970 C CA . GLN A 1 128 ? 22.052 3.757 -22.153 1.00 64.44 128 GLN A CA 1
ATOM 971 C C . GLN A 1 128 ? 21.661 4.411 -20.821 1.00 64.44 128 GLN A C 1
ATOM 973 O O . GLN A 1 128 ? 21.459 3.702 -19.843 1.00 64.44 128 GLN A O 1
ATOM 978 N N . THR A 1 129 ? 21.523 5.740 -20.765 1.00 63.66 129 THR A N 1
ATOM 979 C CA . THR A 1 129 ? 21.141 6.471 -19.541 1.00 63.66 129 THR A CA 1
ATOM 980 C C . THR A 1 129 ? 19.752 6.062 -19.060 1.00 63.66 129 THR A C 1
ATOM 982 O O . THR A 1 129 ? 19.527 5.953 -17.861 1.00 63.66 129 THR A O 1
ATOM 985 N N . VAL A 1 130 ? 18.840 5.772 -19.989 1.00 63.25 130 VAL A N 1
ATOM 986 C CA . VAL A 1 130 ? 17.472 5.321 -19.692 1.00 63.25 130 VAL A CA 1
ATOM 987 C C . VAL A 1 130 ? 17.490 3.919 -19.090 1.00 63.25 130 VAL A C 1
ATOM 989 O O . VAL A 1 130 ? 16.817 3.674 -18.095 1.00 63.25 130 VAL A O 1
ATOM 992 N N . ILE A 1 131 ? 18.310 3.021 -19.646 1.00 65.81 131 ILE A N 1
ATOM 993 C CA . ILE A 1 131 ? 18.506 1.667 -19.109 1.00 65.81 131 ILE A CA 1
ATOM 994 C C . ILE A 1 131 ? 19.111 1.736 -17.700 1.00 65.81 131 ILE A C 1
ATOM 996 O O . ILE A 1 131 ? 18.625 1.061 -16.798 1.00 65.81 131 ILE A O 1
ATOM 1000 N N . PHE A 1 132 ? 20.121 2.586 -17.479 1.00 66.94 132 PHE A N 1
ATOM 1001 C CA . PHE A 1 132 ? 20.688 2.800 -16.144 1.00 66.94 132 PHE A CA 1
ATOM 1002 C C . PHE A 1 132 ? 19.650 3.361 -15.167 1.00 66.94 132 PHE A C 1
ATOM 1004 O O . PHE A 1 132 ? 19.518 2.834 -14.069 1.00 66.94 132 PHE A O 1
ATOM 1011 N N . ALA A 1 133 ? 18.883 4.377 -15.566 1.00 65.12 133 ALA A N 1
ATOM 1012 C CA . ALA A 1 133 ? 17.859 4.985 -14.719 1.00 65.12 133 ALA A CA 1
ATOM 1013 C C . ALA A 1 133 ? 16.733 4.004 -14.346 1.00 65.12 133 ALA A C 1
ATOM 1015 O O . ALA A 1 133 ? 16.237 4.055 -13.225 1.00 65.12 133 ALA A O 1
ATOM 1016 N N . ALA A 1 134 ? 16.354 3.100 -15.255 1.00 66.94 134 ALA A N 1
ATOM 1017 C CA . ALA A 1 134 ? 15.331 2.085 -15.006 1.00 66.94 134 ALA A CA 1
ATOM 1018 C C . ALA A 1 134 ? 15.847 0.895 -14.174 1.00 66.94 134 ALA A C 1
ATOM 1020 O O . ALA A 1 134 ? 15.118 0.343 -13.354 1.00 66.94 134 ALA A O 1
ATOM 1021 N N . ALA A 1 135 ? 17.107 0.491 -14.361 1.00 67.69 135 ALA A N 1
ATOM 1022 C CA . ALA A 1 135 ? 17.686 -0.660 -13.667 1.00 67.69 135 ALA A CA 1
ATOM 1023 C C . ALA A 1 135 ? 18.218 -0.331 -12.264 1.00 67.69 135 ALA A C 1
ATOM 1025 O O . ALA A 1 135 ? 18.280 -1.214 -11.412 1.00 67.69 135 ALA A O 1
ATOM 1026 N N . LEU A 1 136 ? 18.610 0.920 -12.016 1.00 68.19 136 LEU A N 1
ATOM 1027 C CA . LEU A 1 136 ? 19.228 1.353 -10.763 1.00 68.19 136 LEU A CA 1
ATOM 1028 C C . LEU A 1 136 ? 18.309 1.175 -9.538 1.00 68.19 136 LEU A C 1
ATOM 1030 O O . LEU A 1 136 ? 18.773 0.589 -8.565 1.00 68.19 136 LEU A O 1
ATOM 1034 N N . PRO A 1 137 ? 17.010 1.536 -9.575 1.00 65.12 137 PRO A N 1
ATOM 1035 C CA . PRO A 1 137 ? 16.084 1.215 -8.487 1.00 65.12 137 PRO A CA 1
ATOM 1036 C C . PRO A 1 137 ? 15.999 -0.289 -8.199 1.00 65.12 137 PRO A C 1
ATOM 1038 O O . PRO A 1 137 ? 16.034 -0.700 -7.044 1.00 65.12 137 PRO A O 1
ATOM 1041 N N . MET A 1 138 ? 15.964 -1.123 -9.242 1.00 67.12 138 MET A N 1
ATOM 1042 C CA . MET A 1 138 ? 15.911 -2.579 -9.082 1.00 67.12 138 MET A CA 1
ATOM 1043 C C . MET A 1 138 ? 17.208 -3.149 -8.509 1.00 67.12 138 MET A C 1
ATOM 1045 O O . MET A 1 138 ? 17.163 -4.063 -7.696 1.00 67.12 138 MET A O 1
ATOM 1049 N N . LEU A 1 139 ? 18.360 -2.580 -8.867 1.00 68.06 139 LEU A N 1
ATOM 1050 C CA . LEU A 1 139 ? 19.645 -2.937 -8.271 1.00 68.06 139 LEU A CA 1
ATOM 1051 C C . LEU A 1 139 ? 19.799 -2.502 -6.815 1.00 68.06 139 LEU A C 1
ATOM 1053 O O . LEU A 1 139 ? 20.648 -3.064 -6.141 1.00 68.06 139 LEU A O 1
ATOM 1057 N N . PHE A 1 140 ? 19.046 -1.516 -6.332 1.00 66.75 140 PHE A N 1
ATOM 1058 C CA . PHE A 1 140 ? 19.055 -1.159 -4.912 1.00 66.75 140 PHE A CA 1
ATOM 1059 C C . PHE A 1 140 ? 18.080 -2.017 -4.104 1.00 66.75 140 PHE A C 1
ATOM 1061 O O . PHE A 1 140 ? 18.406 -2.409 -2.989 1.00 66.75 140 PHE A O 1
ATOM 1068 N N . ILE A 1 141 ? 16.924 -2.348 -4.685 1.00 64.88 141 ILE A N 1
ATOM 1069 C CA . ILE A 1 141 ? 15.876 -3.139 -4.028 1.00 64.88 141 ILE A CA 1
ATOM 1070 C C . ILE A 1 141 ? 16.241 -4.634 -3.981 1.00 64.88 141 ILE A C 1
ATOM 1072 O O . ILE A 1 141 ? 16.089 -5.276 -2.952 1.00 64.88 141 ILE A O 1
ATOM 1076 N N . LEU A 1 142 ? 16.753 -5.224 -5.065 1.00 63.56 142 LEU A N 1
ATOM 1077 C CA . LEU A 1 142 ? 17.004 -6.674 -5.112 1.00 63.56 142 LEU A CA 1
ATOM 1078 C C . LEU A 1 142 ? 18.072 -7.164 -4.111 1.00 63.56 142 LEU A C 1
ATOM 1080 O O . LEU A 1 142 ? 17.833 -8.187 -3.475 1.00 63.56 142 LEU A O 1
ATOM 1084 N N . PRO A 1 143 ? 19.222 -6.487 -3.914 1.00 63.06 143 PRO A N 1
ATOM 1085 C CA . PRO A 1 143 ? 20.197 -6.907 -2.911 1.00 63.06 143 PRO A CA 1
ATOM 1086 C C . PRO A 1 143 ? 19.712 -6.680 -1.483 1.00 63.06 143 PRO A C 1
ATOM 1088 O O . PRO A 1 143 ? 20.063 -7.461 -0.605 1.00 63.06 143 PRO A O 1
ATOM 1091 N N . SER A 1 144 ? 18.907 -5.641 -1.234 1.00 58.56 144 SER A N 1
ATOM 1092 C CA . SER A 1 144 ? 18.350 -5.407 0.097 1.00 58.56 144 SER A CA 1
ATOM 1093 C C . SER A 1 144 ? 17.359 -6.521 0.466 1.00 58.56 144 SER A C 1
ATOM 1095 O O . SER A 1 144 ? 17.428 -7.054 1.570 1.00 58.56 144 SER A O 1
ATOM 1097 N N . LEU A 1 145 ? 16.562 -6.989 -0.502 1.00 55.84 145 LEU A N 1
ATOM 1098 C CA . LEU A 1 145 ? 15.702 -8.175 -0.377 1.00 55.84 145 LEU A CA 1
ATOM 1099 C C . LEU A 1 145 ? 16.457 -9.489 -0.152 1.00 55.84 145 LEU A C 1
ATOM 1101 O O . LEU A 1 145 ? 15.879 -10.442 0.352 1.00 55.84 145 LEU A O 1
ATOM 1105 N N . MET A 1 146 ? 17.740 -9.555 -0.508 1.00 56.50 146 MET A N 1
ATOM 1106 C CA . MET A 1 146 ? 18.574 -10.737 -0.274 1.00 56.50 146 MET A CA 1
ATOM 1107 C C . MET A 1 146 ? 19.333 -10.679 1.049 1.00 56.50 146 MET A C 1
ATOM 1109 O O . MET A 1 146 ? 19.489 -11.702 1.708 1.00 56.50 146 MET A O 1
ATOM 1113 N N . LEU A 1 147 ? 19.832 -9.500 1.424 1.00 58.59 147 LEU A N 1
ATOM 1114 C CA . LEU A 1 147 ? 20.694 -9.334 2.591 1.00 58.59 147 LEU A CA 1
ATOM 1115 C C . LEU A 1 147 ? 19.915 -9.529 3.896 1.00 58.59 147 LEU A C 1
ATOM 1117 O O . LEU A 1 147 ? 20.434 -10.127 4.829 1.00 58.59 147 LEU A O 1
ATOM 1121 N N . VAL A 1 148 ? 18.673 -9.050 3.958 1.00 55.31 148 VAL A N 1
ATOM 1122 C CA . VAL A 1 148 ? 17.890 -9.053 5.200 1.00 55.31 148 VAL A CA 1
ATOM 1123 C C . VAL A 1 148 ? 17.421 -10.450 5.608 1.00 55.31 148 VAL A C 1
ATOM 1125 O O . VAL A 1 148 ? 17.744 -10.847 6.723 1.00 55.31 148 VAL A O 1
ATOM 1128 N N . PRO A 1 149 ? 16.751 -11.256 4.758 1.00 50.66 149 PRO A N 1
ATOM 1129 C CA . PRO A 1 149 ? 16.367 -12.613 5.152 1.00 50.66 149 PRO A CA 1
ATOM 1130 C C . PRO A 1 149 ? 17.578 -13.486 5.493 1.00 50.66 149 PRO A C 1
ATOM 1132 O O . PRO A 1 149 ? 17.489 -14.326 6.376 1.00 50.66 149 PRO A O 1
ATOM 1135 N N . PHE A 1 150 ? 18.712 -13.267 4.819 1.00 55.19 150 PHE A N 1
ATOM 1136 C CA . PHE A 1 150 ? 19.948 -14.013 5.054 1.00 55.19 150 PHE A CA 1
ATOM 1137 C C . PHE A 1 150 ? 20.597 -13.674 6.401 1.00 55.19 150 PHE A C 1
ATOM 1139 O O . PHE A 1 150 ? 21.023 -14.572 7.113 1.00 55.19 150 PHE A O 1
ATOM 1146 N N . VAL A 1 151 ? 20.654 -12.389 6.767 1.00 57.62 151 VAL A N 1
ATOM 1147 C CA . VAL A 1 151 ? 21.213 -11.953 8.058 1.00 57.62 151 VAL A CA 1
ATOM 1148 C C . VAL A 1 151 ? 20.284 -12.314 9.224 1.00 57.62 151 VAL A C 1
ATOM 1150 O O . VAL A 1 151 ? 20.767 -12.528 10.326 1.00 57.62 151 VAL A O 1
ATOM 1153 N N . CYS A 1 152 ? 18.974 -12.417 8.982 1.00 52.84 152 CYS A N 1
ATOM 1154 C CA . CYS A 1 152 ? 17.962 -12.561 10.033 1.00 52.84 152 CYS A CA 1
ATOM 1155 C C . CYS A 1 152 ? 17.344 -13.964 10.157 1.00 52.84 152 CYS A C 1
ATOM 1157 O O . CYS A 1 152 ? 16.416 -14.149 10.942 1.00 52.84 152 CYS A O 1
ATOM 1159 N N . ALA A 1 153 ? 17.810 -14.949 9.381 1.00 51.12 153 ALA A N 1
ATOM 1160 C CA . ALA A 1 153 ? 17.323 -16.331 9.458 1.00 51.12 153 ALA A CA 1
ATOM 1161 C C . ALA A 1 153 ? 17.759 -17.055 10.751 1.00 51.12 153 ALA A C 1
ATOM 1163 O O . ALA A 1 153 ? 17.027 -17.917 11.238 1.00 51.12 153 ALA A O 1
ATOM 1164 N N . ASP A 1 154 ? 18.894 -16.663 11.339 1.00 50.25 154 ASP A N 1
ATOM 1165 C CA . ASP A 1 154 ? 19.499 -17.322 12.510 1.00 50.25 154 ASP A CA 1
ATOM 1166 C C . ASP A 1 154 ? 18.787 -17.031 13.850 1.00 50.25 154 ASP A C 1
ATOM 1168 O O . ASP A 1 154 ? 19.116 -17.643 14.861 1.00 50.25 154 ASP A O 1
ATOM 1172 N N . ASP A 1 155 ? 17.776 -16.153 13.893 1.00 46.47 155 ASP A N 1
ATOM 1173 C CA . ASP A 1 155 ? 17.044 -15.828 15.137 1.00 46.47 155 ASP A CA 1
ATOM 1174 C C . ASP A 1 155 ? 16.080 -16.946 15.602 1.00 46.47 155 ASP A C 1
ATOM 1176 O O . ASP A 1 155 ? 15.478 -16.835 16.672 1.00 46.47 155 ASP A O 1
ATOM 1180 N N . THR A 1 156 ? 15.904 -18.019 14.818 1.00 43.34 156 THR A N 1
ATOM 1181 C CA . THR A 1 156 ? 14.966 -19.117 15.144 1.00 43.34 156 THR A CA 1
ATOM 1182 C C . THR A 1 156 ? 15.595 -20.334 15.818 1.00 43.34 156 THR A C 1
ATOM 1184 O O . THR A 1 156 ? 14.856 -21.106 16.425 1.00 43.34 156 THR A O 1
ATOM 1187 N N . ASP A 1 157 ? 16.926 -20.466 15.815 1.00 35.91 157 ASP A N 1
ATOM 1188 C CA . ASP A 1 157 ? 17.627 -21.534 16.532 1.00 35.91 157 ASP A CA 1
ATOM 1189 C C . ASP A 1 157 ? 18.438 -20.961 17.700 1.00 35.91 157 ASP A C 1
ATOM 1191 O O . ASP A 1 157 ? 19.193 -19.997 17.592 1.00 35.91 157 ASP A O 1
ATOM 1195 N N . HIS A 1 158 ? 18.236 -21.554 18.871 1.00 35.75 158 HIS A N 1
ATOM 1196 C CA . HIS A 1 158 ? 18.798 -21.123 20.141 1.00 35.75 158 HIS A CA 1
ATOM 1197 C C . HIS A 1 158 ? 20.311 -20.825 20.089 1.00 35.75 158 HIS A C 1
ATOM 1199 O O . HIS A 1 158 ? 21.141 -21.721 19.988 1.00 35.75 158 HIS A O 1
ATOM 1205 N N . GLY A 1 159 ? 20.662 -19.557 20.316 1.00 43.19 159 GLY A N 1
ATOM 1206 C CA . GLY A 1 159 ? 21.853 -19.157 21.064 1.00 43.19 159 GLY A CA 1
ATOM 1207 C C . GLY A 1 159 ? 23.213 -19.509 20.462 1.00 43.19 159 GLY A C 1
ATOM 1208 O O . GLY A 1 159 ? 23.955 -20.280 21.053 1.00 43.19 159 GLY A O 1
ATOM 1209 N N . SER A 1 160 ? 23.616 -18.838 19.383 1.00 39.75 160 SER A N 1
ATOM 1210 C CA . SER A 1 160 ? 25.007 -18.372 19.210 1.00 39.75 160 SER A CA 1
ATOM 1211 C C . SER A 1 160 ? 25.117 -17.435 18.006 1.00 39.75 160 SER A C 1
ATOM 1213 O O . SER A 1 160 ? 25.263 -17.861 16.869 1.00 39.75 160 SER A O 1
ATOM 1215 N N . VAL A 1 161 ? 25.042 -16.125 18.250 1.00 41.72 161 VAL A N 1
ATOM 1216 C CA . VAL A 1 161 ? 25.218 -15.119 17.192 1.00 41.72 161 VAL A CA 1
ATOM 1217 C C . VAL A 1 161 ? 26.682 -15.117 16.743 1.00 41.72 161 VAL A C 1
ATOM 1219 O O . VAL A 1 161 ? 27.566 -14.754 17.521 1.00 41.72 161 VAL A O 1
ATOM 1222 N N . ASN A 1 162 ? 26.929 -15.501 15.489 1.00 40.66 162 ASN A N 1
ATOM 1223 C CA . ASN A 1 162 ? 28.224 -15.354 14.828 1.00 40.66 162 ASN A CA 1
ATOM 1224 C C . ASN A 1 162 ? 28.669 -13.874 14.808 1.00 40.66 162 ASN A C 1
ATOM 1226 O O . ASN A 1 162 ? 27.932 -12.978 14.401 1.00 40.66 162 ASN A O 1
ATOM 1230 N N . GLU A 1 163 ? 29.914 -13.633 15.225 1.00 44.72 163 GLU A N 1
ATOM 1231 C CA . GLU A 1 163 ? 30.596 -12.347 15.475 1.00 44.72 163 GLU A CA 1
ATOM 1232 C C . GLU A 1 163 ? 30.854 -11.443 14.241 1.00 44.72 163 GLU A C 1
ATOM 1234 O O . GLU A 1 163 ? 31.794 -10.650 14.238 1.00 44.72 163 GLU A O 1
ATOM 1239 N N . LEU A 1 164 ? 30.061 -11.517 13.166 1.00 47.19 164 LEU A N 1
ATOM 1240 C CA . LEU A 1 164 ? 30.394 -10.796 11.924 1.00 47.19 164 LEU A CA 1
ATOM 1241 C C . LEU A 1 164 ? 29.812 -9.372 11.809 1.00 47.19 164 LEU A C 1
ATOM 1243 O O . LEU A 1 164 ? 30.334 -8.579 11.025 1.00 47.19 164 LEU A O 1
ATOM 1247 N N . LEU A 1 165 ? 28.773 -9.011 12.576 1.00 50.09 165 LEU A N 1
ATOM 1248 C CA . LEU A 1 165 ? 28.190 -7.658 12.580 1.00 50.09 165 LEU A CA 1
ATOM 1249 C C . LEU A 1 165 ? 27.991 -7.108 14.007 1.00 50.09 165 LEU A C 1
ATOM 1251 O O . LEU A 1 165 ? 27.555 -7.843 14.894 1.00 50.09 165 LEU A O 1
ATOM 1255 N N . PRO A 1 166 ? 28.228 -5.802 14.256 1.00 56.38 166 PRO A N 1
ATOM 1256 C CA . PRO A 1 166 ? 27.945 -5.195 15.557 1.00 56.38 166 PRO A CA 1
ATOM 1257 C C . PRO A 1 166 ? 26.457 -5.327 15.935 1.00 56.38 166 PRO A C 1
ATOM 1259 O O . PRO A 1 166 ? 25.586 -5.036 15.114 1.00 56.38 166 PRO A O 1
ATOM 1262 N N . ARG A 1 167 ? 26.150 -5.683 17.195 1.00 52.53 167 ARG A N 1
ATOM 1263 C CA . ARG A 1 167 ? 24.777 -5.954 17.699 1.00 52.53 167 ARG A CA 1
ATOM 1264 C C . ARG A 1 167 ? 23.723 -4.886 17.355 1.00 52.53 167 ARG A C 1
ATOM 1266 O O . ARG A 1 167 ? 22.560 -5.225 17.165 1.00 52.53 167 ARG A O 1
ATOM 1273 N N . HIS A 1 168 ? 24.114 -3.614 17.251 1.00 52.59 168 HIS A N 1
ATOM 1274 C CA . HIS A 1 168 ? 23.205 -2.516 16.897 1.00 52.59 168 HIS A CA 1
ATOM 1275 C C . HIS A 1 168 ? 22.760 -2.553 15.427 1.00 52.59 168 HIS A C 1
ATOM 1277 O O . HIS A 1 168 ? 21.615 -2.226 15.135 1.00 52.59 168 HIS A O 1
ATOM 1283 N N . TRP A 1 169 ? 23.625 -3.000 14.510 1.00 46.09 169 TRP A N 1
ATOM 1284 C CA . TRP A 1 169 ? 23.253 -3.209 13.110 1.00 46.09 169 TRP A CA 1
ATOM 1285 C C . TRP A 1 169 ? 22.404 -4.463 12.940 1.00 46.09 169 TRP A C 1
ATOM 1287 O O . TRP A 1 169 ? 21.463 -4.430 12.166 1.00 46.09 169 TRP A O 1
ATOM 1297 N N . HIS A 1 170 ? 22.673 -5.534 13.692 1.00 52.97 170 HIS A N 1
ATOM 1298 C CA . HIS A 1 170 ? 21.842 -6.742 13.653 1.00 52.97 170 HIS A CA 1
ATOM 1299 C C . HIS A 1 170 ? 20.404 -6.460 14.116 1.00 52.97 170 HIS A C 1
ATOM 1301 O O . HIS A 1 170 ? 19.457 -6.778 13.409 1.00 52.97 170 HIS A O 1
ATOM 1307 N N . SER A 1 171 ? 20.225 -5.773 15.252 1.00 48.28 171 SER A N 1
ATOM 1308 C CA . SER A 1 171 ? 18.900 -5.328 15.718 1.00 48.28 171 SER A CA 1
ATOM 1309 C C . SER A 1 171 ? 18.225 -4.389 14.703 1.00 48.28 171 SER A C 1
ATOM 1311 O O . SER A 1 171 ? 17.073 -4.613 14.349 1.00 48.28 171 SER A O 1
ATOM 1313 N N . ALA A 1 172 ? 18.945 -3.423 14.121 1.00 51.31 172 ALA A N 1
ATOM 1314 C CA . ALA A 1 172 ? 18.386 -2.537 13.093 1.00 51.31 172 ALA A CA 1
ATOM 1315 C C . ALA A 1 172 ? 18.039 -3.249 11.765 1.00 51.31 172 ALA A C 1
ATOM 1317 O O . ALA A 1 172 ? 17.118 -2.838 11.063 1.00 51.31 172 ALA A O 1
ATOM 1318 N N . ILE A 1 173 ? 18.766 -4.308 11.398 1.00 50.34 173 ILE A N 1
ATOM 1319 C CA . ILE A 1 173 ? 18.544 -5.087 10.171 1.00 50.34 173 ILE A CA 1
ATOM 1320 C C . ILE A 1 173 ? 17.471 -6.168 10.382 1.00 50.34 173 ILE A C 1
ATOM 1322 O O . ILE A 1 173 ? 16.773 -6.496 9.434 1.00 50.34 173 ILE A O 1
ATOM 1326 N N . CYS A 1 174 ? 17.285 -6.696 11.593 1.00 49.16 174 CYS A N 1
ATOM 1327 C CA . CYS A 1 174 ? 16.380 -7.828 11.831 1.00 49.16 174 CYS A CA 1
ATOM 1328 C C . CYS A 1 174 ? 15.102 -7.484 12.594 1.00 49.16 174 CYS A C 1
ATOM 1330 O O . CYS A 1 174 ? 14.083 -8.128 12.370 1.00 49.16 174 CYS A O 1
ATOM 1332 N N . GLN A 1 175 ? 15.112 -6.446 13.434 1.00 47.44 175 GLN A N 1
ATOM 1333 C CA . GLN A 1 175 ? 13.915 -5.977 14.147 1.00 47.44 175 GLN A CA 1
ATOM 1334 C C . GLN A 1 175 ? 13.208 -4.820 13.425 1.00 47.44 175 GLN A C 1
ATOM 1336 O O . GLN A 1 175 ? 12.020 -4.612 13.640 1.00 47.44 175 GLN A O 1
ATOM 1341 N N . GLU A 1 176 ? 13.910 -4.083 12.554 1.00 46.16 176 GLU A N 1
ATOM 1342 C CA . GLU A 1 176 ? 13.376 -2.895 11.861 1.00 46.16 176 GLU A CA 1
ATOM 1343 C C . GLU A 1 176 ? 13.421 -3.006 10.322 1.00 46.16 176 GLU A C 1
ATOM 1345 O O . GLU A 1 176 ? 12.983 -2.084 9.631 1.00 46.16 176 GLU A O 1
ATOM 1350 N N . SER A 1 177 ? 13.942 -4.103 9.746 1.00 39.16 177 SER A N 1
ATOM 1351 C CA . SER A 1 177 ? 14.051 -4.230 8.286 1.00 39.16 177 SER A CA 1
ATOM 1352 C C . SER A 1 177 ? 12.963 -5.097 7.664 1.00 39.16 177 SER A C 1
ATOM 1354 O O . SER A 1 177 ? 12.798 -6.281 7.941 1.00 39.16 177 SER A O 1
ATOM 1356 N N . TYR A 1 178 ? 12.258 -4.457 6.740 1.00 41.88 178 TYR A N 1
ATOM 1357 C CA . TYR A 1 178 ? 11.030 -4.903 6.095 1.00 41.88 178 TYR A CA 1
ATOM 1358 C C . TYR A 1 178 ? 11.222 -5.947 4.971 1.00 41.88 178 TYR A C 1
ATOM 1360 O O . TYR A 1 178 ? 10.293 -6.471 4.364 1.00 41.88 178 TYR A O 1
ATOM 1368 N N . LEU A 1 179 ? 12.464 -6.279 4.652 1.00 33.53 179 LEU A N 1
ATOM 1369 C CA . LEU A 1 179 ? 12.800 -6.978 3.412 1.00 33.53 179 LEU A CA 1
ATOM 1370 C C . LEU A 1 179 ? 12.559 -8.505 3.488 1.00 33.53 179 LEU A C 1
ATOM 1372 O O . LEU A 1 179 ? 12.858 -9.213 2.531 1.00 33.53 179 LEU A O 1
ATOM 1376 N N . ARG A 1 180 ? 11.963 -8.995 4.590 1.00 33.09 180 ARG A N 1
ATOM 1377 C CA . ARG A 1 180 ? 11.536 -10.393 4.786 1.00 33.09 180 ARG A CA 1
ATOM 1378 C C . ARG A 1 180 ? 10.276 -10.767 3.988 1.00 33.09 180 ARG A C 1
ATOM 1380 O O . ARG A 1 180 ? 10.100 -11.944 3.698 1.00 33.09 180 ARG A O 1
ATOM 1387 N N . PHE A 1 181 ? 9.451 -9.796 3.580 1.00 34.81 181 PHE A N 1
ATOM 1388 C CA . PHE A 1 181 ? 8.124 -10.058 2.992 1.00 34.81 181 PHE A CA 1
ATOM 1389 C C . PHE A 1 181 ? 7.985 -9.780 1.485 1.00 34.81 181 PHE A C 1
ATOM 1391 O O . PHE A 1 181 ? 6.916 -9.996 0.921 1.00 34.81 181 PHE A O 1
ATOM 1398 N N . ILE A 1 182 ? 9.041 -9.339 0.787 1.00 31.83 182 ILE A N 1
ATOM 1399 C CA . ILE A 1 182 ? 8.932 -8.930 -0.627 1.00 31.83 182 ILE A CA 1
ATOM 1400 C C . ILE A 1 182 ? 9.845 -9.778 -1.528 1.00 31.83 182 ILE A C 1
ATOM 1402 O O . ILE A 1 182 ? 10.890 -9.361 -2.007 1.00 31.83 182 ILE A O 1
ATOM 1406 N N . SER A 1 183 ? 9.421 -10.993 -1.840 1.00 26.83 183 SER A N 1
ATOM 1407 C CA . SER A 1 183 ? 9.896 -11.753 -3.007 1.00 26.83 183 SER A CA 1
ATOM 1408 C C . SER A 1 183 ? 8.631 -12.256 -3.707 1.00 26.83 183 SER A C 1
ATOM 1410 O O . SER A 1 183 ? 7.765 -12.729 -2.975 1.00 26.83 183 SER A O 1
ATOM 1412 N N . PRO A 1 184 ? 8.432 -12.155 -5.048 1.00 29.97 184 PRO A N 1
ATOM 1413 C CA . PRO A 1 184 ? 9.445 -12.440 -6.070 1.00 29.97 184 PRO A CA 1
ATOM 1414 C C . PRO A 1 184 ? 9.386 -11.650 -7.422 1.00 29.97 184 PRO A C 1
ATOM 1416 O O . PRO A 1 184 ? 8.358 -11.184 -7.895 1.00 29.97 184 PRO A O 1
ATOM 1419 N N . LYS A 1 185 ? 10.559 -11.633 -8.083 1.00 29.81 185 LYS A N 1
ATOM 1420 C CA . LYS A 1 185 ? 10.900 -11.867 -9.517 1.00 29.81 185 LYS A CA 1
ATOM 1421 C C . LYS A 1 185 ? 10.396 -11.023 -10.730 1.00 29.81 185 LYS A C 1
ATOM 1423 O O . LYS A 1 185 ? 9.234 -11.018 -11.116 1.00 29.81 185 LYS A O 1
ATOM 1428 N N . TYR A 1 186 ? 11.444 -10.616 -11.477 1.00 29.98 186 TYR A N 1
ATOM 1429 C CA . TYR A 1 186 ? 11.649 -10.316 -12.918 1.00 29.98 186 TYR A CA 1
ATOM 1430 C C . TYR A 1 186 ? 11.510 -8.872 -13.440 1.00 29.98 186 TYR A C 1
ATOM 1432 O O . TYR A 1 186 ? 10.430 -8.290 -13.424 1.00 29.98 186 TYR A O 1
ATOM 1440 N N . PRO A 1 187 ? 12.577 -8.368 -14.101 1.00 35.50 187 PRO A N 1
ATOM 1441 C CA . PRO A 1 187 ? 12.486 -7.306 -15.095 1.00 35.50 187 PRO A CA 1
ATOM 1442 C C . PRO A 1 187 ? 13.010 -7.695 -16.485 1.00 35.50 187 PRO A C 1
ATOM 1444 O O . PRO A 1 187 ? 13.848 -8.584 -16.640 1.00 35.50 187 PRO A O 1
ATOM 1447 N N . ALA A 1 188 ? 12.583 -6.944 -17.502 1.00 28.00 188 ALA A N 1
ATOM 1448 C CA . ALA A 1 188 ? 13.126 -7.008 -18.857 1.00 28.00 188 ALA A CA 1
ATOM 1449 C C . ALA A 1 188 ? 13.479 -5.597 -19.367 1.00 28.00 188 ALA A C 1
ATOM 1451 O O . ALA A 1 188 ? 12.628 -4.714 -19.432 1.00 28.00 188 ALA A O 1
ATOM 1452 N N . CYS A 1 189 ? 14.744 -5.386 -19.745 1.00 29.41 189 CYS A N 1
ATOM 1453 C CA . CYS A 1 189 ? 15.242 -4.192 -20.442 1.00 29.41 189 CYS A CA 1
ATOM 1454 C C . CYS A 1 189 ? 16.371 -4.602 -21.400 1.00 29.41 189 CYS A C 1
ATOM 1456 O O . CYS A 1 189 ? 17.532 -4.593 -21.002 1.00 29.41 189 CYS A O 1
ATOM 1458 N N . ILE A 1 190 ? 16.061 -5.000 -22.646 1.00 37.47 190 ILE A N 1
ATOM 1459 C CA . ILE A 1 190 ? 17.103 -5.352 -23.646 1.00 37.47 190 ILE A CA 1
ATOM 1460 C C . ILE A 1 190 ? 16.852 -4.774 -25.061 1.00 37.47 190 ILE A C 1
ATOM 1462 O O . ILE A 1 190 ? 17.769 -4.731 -25.875 1.00 37.47 190 ILE A O 1
ATOM 1466 N N . GLU A 1 191 ? 15.685 -4.213 -25.379 1.00 35.56 191 GLU A N 1
ATOM 1467 C CA . GLU A 1 191 ? 15.355 -3.841 -26.773 1.00 35.56 191 GLU A CA 1
ATOM 1468 C C . GLU A 1 191 ? 15.904 -2.460 -27.230 1.00 35.56 191 GLU A C 1
ATOM 1470 O O . GLU A 1 191 ? 15.799 -2.101 -28.399 1.00 35.56 191 GLU A O 1
ATOM 1475 N N . LEU A 1 192 ? 16.571 -1.689 -26.356 1.00 37.09 192 LEU A N 1
ATOM 1476 C CA . LEU A 1 192 ? 17.165 -0.383 -26.719 1.00 37.09 192 LEU A CA 1
ATOM 1477 C C . LEU A 1 192 ? 18.579 -0.453 -27.332 1.00 37.09 192 LEU A C 1
ATOM 1479 O O . LEU A 1 192 ? 19.120 0.583 -27.729 1.00 37.09 192 LEU A O 1
ATOM 1483 N N . LEU A 1 193 ? 19.206 -1.631 -27.398 1.00 40.28 193 LEU A N 1
ATOM 1484 C CA . LEU A 1 193 ? 20.573 -1.767 -27.907 1.00 40.28 193 LEU A CA 1
ATOM 1485 C C . LEU A 1 193 ? 20.576 -2.092 -29.414 1.00 40.28 193 LEU A C 1
ATOM 1487 O O . LEU A 1 193 ? 19.849 -2.987 -29.848 1.00 40.28 193 LEU A O 1
ATOM 1491 N N . PRO A 1 194 ? 21.412 -1.420 -30.235 1.00 50.66 194 PRO A N 1
ATOM 1492 C CA . PRO A 1 194 ? 21.654 -1.858 -31.608 1.00 50.66 194 PRO A CA 1
ATOM 1493 C C . PRO A 1 194 ? 22.276 -3.260 -31.606 1.00 50.66 194 PRO A C 1
ATOM 1495 O O . PRO A 1 194 ? 22.750 -3.733 -30.570 1.00 50.66 194 PRO A O 1
ATOM 1498 N N . SER A 1 195 ? 22.307 -3.925 -32.767 1.00 56.88 195 SER A N 1
ATOM 1499 C CA . SER A 1 195 ? 22.837 -5.292 -32.849 1.00 56.88 195 SER A CA 1
ATOM 1500 C C . SER A 1 195 ? 24.202 -5.408 -32.178 1.00 56.88 195 SER A C 1
ATOM 1502 O O . SER A 1 195 ? 25.069 -4.562 -32.428 1.00 56.88 195 SER A O 1
ATOM 1504 N N . TRP A 1 196 ? 24.410 -6.426 -31.340 1.00 57.97 196 TRP A N 1
ATOM 1505 C CA . TRP A 1 196 ? 25.576 -6.493 -30.452 1.00 57.97 196 TRP A CA 1
ATOM 1506 C C . TRP A 1 196 ? 26.881 -6.553 -31.243 1.00 57.97 196 TRP A C 1
ATOM 1508 O O . TRP A 1 196 ? 27.898 -6.029 -30.796 1.00 57.97 196 TRP A O 1
ATOM 1518 N N . ARG A 1 197 ? 26.835 -7.074 -32.477 1.00 58.34 197 ARG A N 1
ATOM 1519 C CA . ARG A 1 197 ? 27.949 -7.014 -33.435 1.00 58.34 197 ARG A CA 1
ATOM 1520 C C . ARG A 1 197 ? 28.388 -5.591 -33.772 1.00 58.34 197 ARG A C 1
ATOM 1522 O O . ARG A 1 197 ? 29.585 -5.354 -33.835 1.00 58.34 197 ARG A O 1
ATOM 1529 N N . VAL A 1 198 ? 27.447 -4.667 -33.966 1.00 56.31 198 VAL A N 1
ATOM 1530 C CA . VAL A 1 198 ? 27.711 -3.251 -34.283 1.00 56.31 198 VAL A CA 1
ATOM 1531 C C . VAL A 1 198 ? 28.078 -2.478 -33.012 1.00 56.31 198 VAL A C 1
ATOM 1533 O O . VAL A 1 198 ? 29.027 -1.697 -33.015 1.00 56.31 198 VAL A O 1
ATOM 1536 N N . ALA A 1 199 ? 27.396 -2.754 -31.898 1.00 54.34 199 ALA A N 1
ATOM 1537 C CA . ALA A 1 199 ? 27.619 -2.079 -30.618 1.00 54.34 199 ALA A CA 1
ATOM 1538 C C . ALA A 1 199 ? 28.998 -2.386 -29.989 1.00 54.34 199 ALA A C 1
ATOM 1540 O O . ALA A 1 199 ? 29.580 -1.537 -29.311 1.00 54.34 199 ALA A O 1
ATOM 1541 N N . LEU A 1 200 ? 29.535 -3.590 -30.228 1.00 60.44 200 LEU A N 1
ATOM 1542 C CA . LEU A 1 200 ? 30.808 -4.072 -29.672 1.00 60.44 200 LEU A CA 1
ATOM 1543 C C . LEU A 1 200 ? 32.012 -3.884 -30.612 1.00 60.44 200 LEU A C 1
ATOM 1545 O O . LEU A 1 200 ? 33.111 -4.329 -30.283 1.00 60.44 200 LEU A O 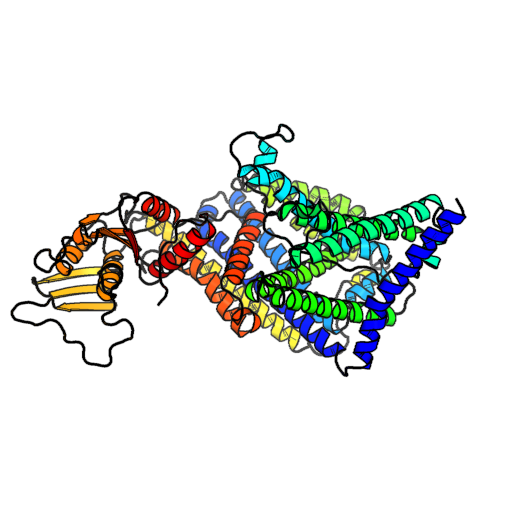1
ATOM 1549 N N . THR A 1 201 ? 31.841 -3.215 -31.757 1.00 62.34 201 THR A N 1
ATOM 1550 C CA . THR A 1 201 ? 32.931 -2.949 -32.721 1.00 62.34 201 THR A CA 1
ATOM 1551 C C . THR A 1 201 ? 34.102 -2.179 -32.100 1.00 62.34 201 THR A C 1
ATOM 1553 O O . THR A 1 201 ? 35.252 -2.485 -32.401 1.00 62.34 201 THR A O 1
ATOM 1556 N N . GLY A 1 202 ? 33.820 -1.245 -31.184 1.00 60.56 202 GLY A N 1
ATOM 1557 C CA . GLY A 1 202 ? 34.818 -0.461 -30.443 1.00 60.56 202 GLY A CA 1
ATOM 1558 C C . GLY A 1 202 ? 35.291 -1.063 -29.109 1.00 60.56 202 GLY A C 1
ATOM 1559 O O . GLY A 1 202 ? 36.050 -0.415 -28.390 1.00 60.56 202 GLY A O 1
ATOM 1560 N N . ALA A 1 203 ? 34.841 -2.267 -28.731 1.00 66.25 203 ALA A N 1
ATOM 1561 C CA . ALA A 1 203 ? 35.190 -2.887 -27.449 1.00 66.25 203 ALA A CA 1
ATOM 1562 C C . ALA A 1 203 ? 36.522 -3.662 -27.515 1.00 66.25 203 ALA A C 1
ATOM 1564 O O . ALA A 1 203 ? 36.847 -4.302 -28.517 1.00 66.25 203 ALA A O 1
ATOM 1565 N N . SER A 1 204 ? 37.299 -3.647 -26.424 1.00 78.81 204 SER A N 1
ATOM 1566 C CA . SER A 1 204 ? 38.579 -4.366 -26.358 1.00 78.81 204 SER A CA 1
ATOM 1567 C C . SER A 1 204 ? 38.379 -5.889 -26.355 1.00 78.81 204 SER A C 1
ATOM 1569 O O . SER A 1 204 ? 37.396 -6.405 -25.822 1.00 78.81 204 SER A O 1
ATOM 1571 N N . THR A 1 205 ? 39.343 -6.645 -26.895 1.00 75.69 205 THR A N 1
ATOM 1572 C CA . THR A 1 205 ? 39.281 -8.121 -26.939 1.00 75.69 205 THR A CA 1
ATOM 1573 C C . THR A 1 205 ? 39.080 -8.745 -25.554 1.00 75.69 205 THR A C 1
ATOM 1575 O O . THR A 1 205 ? 38.342 -9.718 -25.426 1.00 75.69 205 THR A O 1
ATOM 1578 N N . ARG A 1 206 ? 39.680 -8.164 -24.504 1.00 78.19 206 ARG A N 1
ATOM 1579 C CA . ARG A 1 206 ? 39.501 -8.617 -23.113 1.00 78.19 206 ARG A CA 1
ATOM 1580 C C . ARG A 1 206 ? 38.066 -8.404 -22.624 1.00 78.19 206 ARG A C 1
ATOM 1582 O O . ARG A 1 206 ? 37.513 -9.287 -21.983 1.00 78.19 206 ARG A O 1
ATOM 1589 N N . ALA A 1 207 ? 37.454 -7.274 -22.973 1.00 76.06 207 ALA A N 1
ATOM 1590 C CA . ALA A 1 207 ? 36.087 -6.951 -22.583 1.00 76.06 207 ALA A CA 1
ATOM 1591 C C . ALA A 1 207 ? 35.053 -7.869 -23.262 1.00 76.06 207 ALA A C 1
ATOM 1593 O O . ALA A 1 207 ? 34.136 -8.352 -22.605 1.00 76.06 207 ALA A O 1
ATOM 1594 N N . ILE A 1 208 ? 35.251 -8.193 -24.546 1.00 76.50 208 ILE A N 1
ATOM 1595 C CA . ILE A 1 208 ? 34.388 -9.125 -25.296 1.00 76.50 208 ILE A CA 1
ATOM 1596 C C . ILE A 1 208 ? 34.491 -10.550 -24.738 1.00 76.50 208 ILE A C 1
ATOM 1598 O O . ILE A 1 208 ? 33.478 -11.234 -24.596 1.00 76.50 208 ILE A O 1
ATOM 1602 N N . VAL A 1 209 ? 35.705 -10.996 -24.399 1.00 80.62 209 VAL A N 1
ATOM 1603 C CA . VAL A 1 209 ? 35.926 -12.303 -23.763 1.00 80.62 209 VAL A CA 1
ATOM 1604 C C . VAL A 1 209 ? 35.287 -12.348 -22.374 1.00 80.62 209 VAL A C 1
ATOM 1606 O O . VAL A 1 209 ? 34.604 -13.318 -22.061 1.00 80.62 209 VAL A O 1
ATOM 1609 N N . ALA A 1 210 ? 35.436 -11.293 -21.568 1.00 82.19 210 ALA A N 1
ATOM 1610 C CA . ALA A 1 210 ? 34.820 -11.212 -20.245 1.00 82.19 210 ALA A CA 1
ATOM 1611 C C . ALA A 1 210 ? 33.284 -11.209 -20.317 1.00 82.19 210 ALA A C 1
ATOM 1613 O O . ALA A 1 210 ? 32.641 -11.968 -19.596 1.00 82.19 210 ALA A O 1
ATOM 1614 N N . LEU A 1 211 ? 32.681 -10.419 -21.214 1.00 78.31 211 LEU A N 1
ATOM 1615 C CA . LEU A 1 211 ? 31.226 -10.369 -21.403 1.00 78.31 211 LEU A CA 1
ATOM 1616 C C . LEU A 1 211 ? 30.656 -11.683 -21.947 1.00 78.31 211 LEU A C 1
ATOM 1618 O O . LEU A 1 211 ? 29.631 -12.155 -21.461 1.00 78.31 211 LEU A O 1
ATOM 1622 N N . GLY A 1 212 ? 31.307 -12.284 -22.947 1.00 77.88 212 GLY A N 1
ATOM 1623 C CA . GLY A 1 212 ? 30.861 -13.557 -23.513 1.00 77.88 212 GLY A CA 1
ATOM 1624 C C . GLY A 1 212 ? 31.050 -14.729 -22.549 1.00 77.88 212 GLY A C 1
ATOM 1625 O O . GLY A 1 212 ? 30.171 -15.580 -22.449 1.00 77.88 212 GLY A O 1
ATOM 1626 N N . GLY A 1 213 ? 32.166 -14.756 -21.813 1.00 81.62 213 GLY A N 1
ATOM 1627 C CA . GLY A 1 213 ? 32.447 -15.769 -20.794 1.00 81.62 213 GLY A CA 1
ATOM 1628 C C . GLY A 1 213 ? 31.492 -15.688 -19.603 1.00 81.62 213 GLY A C 1
ATOM 1629 O O . GLY A 1 213 ? 30.924 -16.703 -19.210 1.00 81.62 213 GLY A O 1
ATOM 1630 N N . SER A 1 214 ? 31.240 -14.483 -19.082 1.00 83.56 214 SER A N 1
ATOM 1631 C CA . SER A 1 214 ? 30.271 -14.274 -17.993 1.00 83.56 214 SER A CA 1
ATOM 1632 C C . SER A 1 214 ? 28.837 -14.616 -18.404 1.00 83.56 214 SER A C 1
ATOM 1634 O O . SER A 1 214 ? 28.132 -15.250 -17.628 1.00 83.56 214 SER A O 1
ATOM 1636 N N . LEU A 1 215 ? 28.413 -14.303 -19.636 1.00 79.38 215 LEU A N 1
ATOM 1637 C CA . LEU A 1 215 ? 27.096 -14.718 -20.135 1.00 79.38 215 LEU A CA 1
ATOM 1638 C C . LEU A 1 215 ? 26.969 -16.243 -20.220 1.00 79.38 215 LEU A C 1
ATOM 1640 O O . LEU A 1 215 ? 25.924 -16.796 -19.882 1.00 79.38 215 LEU A O 1
ATOM 1644 N N . LEU A 1 216 ? 28.014 -16.927 -20.691 1.00 82.31 216 LEU A N 1
ATOM 1645 C CA . LEU A 1 216 ? 28.021 -18.384 -20.783 1.00 82.31 216 LEU A CA 1
ATOM 1646 C C . LEU A 1 216 ? 27.957 -19.025 -19.393 1.00 82.31 216 LEU A C 1
ATOM 1648 O O . LEU A 1 216 ? 27.195 -19.968 -19.201 1.00 82.31 216 LEU A O 1
ATOM 1652 N N . LEU A 1 217 ? 28.677 -18.463 -18.419 1.00 83.75 217 LEU A N 1
ATOM 1653 C CA . LEU A 1 217 ? 28.608 -18.884 -17.022 1.00 83.75 217 LEU A CA 1
ATOM 1654 C C . LEU A 1 217 ? 27.201 -18.681 -16.441 1.00 83.75 217 LEU A C 1
ATOM 1656 O O . LEU A 1 217 ? 26.624 -19.636 -15.934 1.00 83.75 217 LEU A O 1
ATOM 1660 N N . ILE A 1 218 ? 26.613 -17.486 -16.583 1.00 83.12 218 ILE A N 1
ATOM 1661 C CA . ILE A 1 218 ? 25.249 -17.193 -16.106 1.00 83.12 218 ILE A CA 1
ATOM 1662 C C . ILE A 1 218 ? 24.234 -18.157 -16.734 1.00 83.12 218 ILE A C 1
ATOM 1664 O O . ILE A 1 218 ? 23.345 -18.644 -16.044 1.00 83.12 218 ILE A O 1
ATOM 1668 N N . LYS A 1 219 ? 24.380 -18.490 -18.023 1.00 78.44 219 LYS A N 1
ATOM 1669 C CA . LYS A 1 219 ? 23.514 -19.467 -18.699 1.00 78.44 219 LYS A CA 1
ATOM 1670 C C . LYS A 1 219 ? 23.702 -20.893 -18.206 1.00 78.44 219 LYS A C 1
ATOM 1672 O O . LYS A 1 219 ? 22.711 -21.596 -18.069 1.00 78.44 219 LYS A O 1
ATOM 1677 N N . MET A 1 220 ? 24.937 -21.334 -17.976 1.00 83.06 220 MET A N 1
ATOM 1678 C CA . MET A 1 220 ? 25.186 -22.681 -17.460 1.00 83.06 220 MET A CA 1
ATOM 1679 C C . MET A 1 220 ? 24.642 -22.823 -16.042 1.00 83.06 220 MET A C 1
ATOM 1681 O O . MET A 1 220 ? 23.895 -23.755 -15.770 1.00 83.06 220 MET A O 1
ATOM 1685 N N . VAL A 1 221 ? 24.948 -21.862 -15.168 1.00 83.50 221 VAL A N 1
ATOM 1686 C CA . VAL A 1 221 ? 24.480 -21.871 -13.778 1.00 83.50 221 VAL A CA 1
ATOM 1687 C C . VAL A 1 221 ? 22.961 -21.686 -13.712 1.00 83.50 221 VAL A C 1
ATOM 1689 O O . VAL A 1 221 ? 22.296 -22.407 -12.980 1.00 83.50 221 VAL A O 1
ATOM 1692 N N . GLY A 1 222 ? 22.384 -20.799 -14.527 1.00 81.31 222 GLY A N 1
ATOM 1693 C CA . GLY A 1 222 ? 20.933 -20.606 -14.621 1.00 81.31 222 GLY A CA 1
ATOM 1694 C C . GLY A 1 222 ? 20.191 -21.784 -15.262 1.00 81.31 222 GLY A C 1
ATOM 1695 O O . GLY A 1 222 ? 19.078 -22.099 -14.857 1.00 81.31 222 GLY A O 1
ATOM 1696 N N . GLY A 1 223 ? 20.802 -22.471 -16.229 1.00 81.00 223 GLY A N 1
ATOM 1697 C CA . GLY A 1 223 ? 20.264 -23.701 -16.810 1.00 81.00 223 GLY A CA 1
ATOM 1698 C C . GLY A 1 223 ? 20.277 -24.849 -15.807 1.00 81.00 223 GLY A C 1
ATOM 1699 O O . GLY A 1 223 ? 19.284 -25.554 -15.674 1.00 81.00 223 GLY A O 1
ATOM 1700 N N . LEU A 1 224 ? 21.362 -24.981 -15.043 1.00 82.06 224 LEU A N 1
ATOM 1701 C CA . LEU A 1 224 ? 21.465 -25.941 -13.949 1.00 82.06 224 LEU A CA 1
ATOM 1702 C C . LEU A 1 224 ? 20.456 -25.622 -12.836 1.00 82.06 224 LEU A C 1
ATOM 1704 O O . LEU A 1 224 ? 19.765 -26.525 -12.375 1.00 82.06 224 LEU A O 1
ATOM 1708 N N . TRP A 1 225 ? 20.283 -24.340 -12.493 1.00 81.44 225 TRP A N 1
ATOM 1709 C CA . TRP A 1 225 ? 19.218 -23.877 -11.602 1.00 81.44 225 TRP A CA 1
ATOM 1710 C C . TRP A 1 225 ? 17.828 -24.261 -12.113 1.00 81.44 225 TRP A C 1
ATOM 1712 O O . TRP A 1 225 ? 17.020 -24.755 -11.342 1.00 81.44 225 TRP A O 1
ATOM 1722 N N . PHE A 1 226 ? 17.542 -24.070 -13.403 1.00 76.81 226 PHE A N 1
ATOM 1723 C CA . PHE A 1 226 ? 16.236 -24.372 -13.992 1.00 76.81 226 PHE A CA 1
ATOM 1724 C C . PHE A 1 226 ? 15.951 -25.878 -14.083 1.00 76.81 226 PHE A C 1
ATOM 1726 O O . PHE A 1 226 ? 14.840 -26.313 -13.795 1.00 76.81 226 PHE A O 1
ATOM 1733 N N . ILE A 1 227 ? 16.943 -26.686 -14.457 1.00 79.00 227 ILE A N 1
ATOM 1734 C CA . ILE A 1 227 ? 16.812 -28.149 -14.496 1.00 79.00 227 ILE A CA 1
ATOM 1735 C C . ILE A 1 227 ? 16.555 -28.684 -13.088 1.00 79.00 227 ILE A C 1
ATOM 1737 O O . ILE A 1 227 ? 15.635 -29.471 -12.883 1.00 79.00 227 ILE A O 1
ATOM 1741 N N . GLU A 1 228 ? 17.325 -28.216 -12.110 1.00 79.69 228 GLU A N 1
ATOM 1742 C CA . GLU A 1 228 ? 17.154 -28.599 -10.713 1.00 79.69 228 GLU A CA 1
ATOM 1743 C C . GLU A 1 228 ? 15.852 -28.035 -10.119 1.00 79.69 228 GLU A C 1
ATOM 1745 O O . GLU A 1 228 ? 15.207 -28.698 -9.311 1.00 79.69 228 GLU A O 1
ATOM 1750 N N . TRP A 1 229 ? 15.398 -26.862 -10.573 1.00 76.31 229 TRP A N 1
ATOM 1751 C CA . TRP A 1 229 ? 14.067 -26.338 -10.269 1.00 76.31 229 TRP A CA 1
ATOM 1752 C C . TRP A 1 229 ? 12.999 -27.342 -10.722 1.00 76.31 229 TRP A C 1
ATOM 1754 O O . TRP A 1 229 ? 12.229 -27.802 -9.886 1.00 76.31 229 TRP A O 1
ATOM 1764 N N . ILE A 1 230 ? 12.998 -27.772 -11.992 1.00 73.69 230 ILE A N 1
ATOM 1765 C CA . ILE A 1 230 ? 12.055 -28.789 -12.503 1.00 73.69 230 ILE A CA 1
ATOM 1766 C C . ILE A 1 230 ? 12.157 -30.098 -11.706 1.00 73.69 230 ILE A C 1
ATOM 1768 O O . ILE A 1 230 ? 11.134 -30.692 -11.360 1.00 73.69 230 ILE A O 1
ATOM 1772 N N . ALA A 1 231 ? 13.376 -30.542 -11.393 1.00 75.12 231 ALA A N 1
ATOM 1773 C CA . ALA A 1 231 ? 13.626 -31.768 -10.640 1.00 75.12 231 ALA A CA 1
ATOM 1774 C C . ALA A 1 231 ? 13.022 -31.708 -9.229 1.00 75.12 231 ALA A C 1
ATOM 1776 O O . ALA A 1 231 ? 12.260 -32.593 -8.848 1.00 75.12 231 ALA A O 1
ATOM 1777 N N . ARG A 1 232 ? 13.244 -30.607 -8.500 1.00 71.00 232 ARG A N 1
ATOM 1778 C CA . ARG A 1 232 ? 12.601 -30.338 -7.203 1.00 71.00 232 ARG A CA 1
ATOM 1779 C C . ARG A 1 232 ? 11.077 -30.350 -7.292 1.00 71.00 232 ARG A C 1
ATOM 1781 O O . ARG A 1 232 ? 10.432 -30.907 -6.416 1.00 71.00 232 ARG A O 1
ATOM 1788 N N . HIS A 1 233 ? 10.501 -29.791 -8.357 1.00 68.12 233 HIS A N 1
ATOM 1789 C CA . HIS A 1 233 ? 9.041 -29.730 -8.537 1.00 68.12 233 HIS A CA 1
ATOM 1790 C C . HIS A 1 233 ? 8.418 -31.095 -8.843 1.00 68.12 233 HIS A C 1
ATOM 1792 O O . HIS A 1 233 ? 7.230 -31.302 -8.617 1.00 68.12 233 HIS A O 1
ATOM 1798 N N . SER A 1 234 ? 9.220 -32.026 -9.353 1.00 71.38 234 SER A N 1
ATOM 1799 C CA . SER A 1 234 ? 8.823 -33.397 -9.656 1.00 71.38 234 SER A CA 1
ATOM 1800 C C . SER A 1 234 ? 9.325 -34.398 -8.605 1.00 71.38 234 SER A C 1
ATOM 1802 O O . SER A 1 234 ? 9.225 -35.601 -8.829 1.00 71.38 234 SER A O 1
ATOM 1804 N N . ASN A 1 235 ? 9.851 -33.931 -7.460 1.00 67.75 235 ASN A N 1
ATOM 1805 C CA . ASN A 1 235 ? 10.484 -34.740 -6.404 1.00 67.75 235 ASN A CA 1
ATOM 1806 C C . ASN A 1 235 ? 11.633 -35.651 -6.890 1.00 67.75 235 ASN A C 1
ATOM 1808 O O . ASN A 1 235 ? 11.949 -36.659 -6.260 1.00 67.75 235 ASN A O 1
ATOM 1812 N N . HIS A 1 236 ? 12.282 -35.302 -8.001 1.00 73.94 236 HIS A N 1
ATOM 1813 C CA . HIS A 1 236 ? 13.444 -36.016 -8.523 1.00 73.94 236 HIS A CA 1
ATOM 1814 C C . HIS A 1 236 ? 14.743 -35.354 -8.045 1.00 73.94 236 HIS A C 1
ATOM 1816 O O . HIS A 1 236 ? 14.886 -34.132 -8.058 1.00 73.94 236 HIS A O 1
ATOM 1822 N N . GLN A 1 237 ? 15.717 -36.171 -7.645 1.00 74.44 237 GLN A N 1
ATOM 1823 C CA . GLN A 1 237 ? 17.028 -35.708 -7.184 1.00 74.44 237 GLN A CA 1
ATOM 1824 C C . GLN A 1 237 ? 18.043 -35.812 -8.329 1.00 74.44 237 GLN A C 1
ATOM 1826 O O . GLN A 1 237 ? 18.449 -36.915 -8.687 1.00 74.44 237 GLN A O 1
ATOM 1831 N N . LEU A 1 238 ? 18.444 -34.678 -8.919 1.00 73.62 238 LEU A N 1
ATOM 1832 C CA . LEU A 1 238 ? 19.420 -34.647 -10.022 1.00 73.62 238 LEU A CA 1
ATOM 1833 C C . LEU A 1 238 ? 20.800 -34.141 -9.590 1.00 73.62 238 LEU A C 1
ATOM 1835 O O . LEU A 1 238 ? 21.812 -34.642 -10.078 1.00 73.62 238 LEU A O 1
ATOM 1839 N N . THR A 1 239 ? 20.870 -33.161 -8.686 1.00 76.38 239 THR A N 1
ATOM 1840 C CA . THR A 1 239 ? 22.137 -32.557 -8.243 1.00 76.38 239 THR A CA 1
ATOM 1841 C C . THR A 1 239 ? 22.176 -32.359 -6.720 1.00 76.38 239 THR A C 1
ATOM 1843 O O . THR A 1 239 ? 21.132 -32.343 -6.066 1.00 76.38 239 THR A O 1
ATOM 1846 N N . PRO A 1 240 ? 23.364 -32.171 -6.102 1.00 73.88 240 PRO A N 1
ATOM 1847 C CA . PRO A 1 240 ? 23.471 -31.870 -4.669 1.00 73.88 240 PRO A CA 1
ATOM 1848 C C . PRO A 1 240 ? 22.767 -30.566 -4.253 1.00 73.88 240 PRO A C 1
ATOM 1850 O O . PRO A 1 240 ? 22.481 -30.390 -3.070 1.00 73.88 240 PRO A O 1
ATOM 1853 N N . LEU A 1 241 ? 22.427 -29.686 -5.205 1.00 70.50 241 LEU A N 1
ATOM 1854 C CA . LEU A 1 241 ? 21.627 -28.489 -4.946 1.00 70.50 241 LEU A CA 1
ATOM 1855 C C . LEU A 1 241 ? 20.191 -28.815 -4.515 1.00 70.50 241 LEU A C 1
ATOM 1857 O O . LEU A 1 241 ? 19.539 -27.948 -3.942 1.00 70.50 241 LEU A O 1
ATOM 1861 N N . HIS A 1 242 ? 19.701 -30.047 -4.703 1.00 68.69 242 HIS A N 1
ATOM 1862 C CA . HIS A 1 242 ? 18.420 -30.512 -4.155 1.00 68.69 242 HIS A CA 1
ATOM 1863 C C . HIS A 1 242 ? 18.330 -30.335 -2.632 1.00 68.69 242 HIS A C 1
ATOM 1865 O O . HIS A 1 242 ? 17.245 -30.139 -2.099 1.00 68.69 242 HIS A O 1
ATOM 1871 N N . ARG A 1 243 ? 19.474 -30.363 -1.934 1.00 72.12 243 ARG A N 1
ATOM 1872 C CA . ARG A 1 243 ? 19.548 -30.291 -0.468 1.00 72.12 243 ARG A CA 1
ATOM 1873 C C . ARG A 1 243 ? 19.465 -28.878 0.110 1.00 72.12 243 ARG A C 1
ATOM 1875 O O . ARG A 1 243 ? 19.348 -28.759 1.321 1.00 72.12 243 ARG A O 1
ATOM 1882 N N . LEU A 1 244 ? 19.537 -27.833 -0.721 1.00 73.12 244 LEU A N 1
ATOM 1883 C CA . LEU A 1 244 ? 19.411 -26.448 -0.248 1.00 73.12 244 LEU A CA 1
ATOM 1884 C C . LEU A 1 244 ? 18.034 -26.217 0.388 1.00 73.12 244 LEU A C 1
ATOM 1886 O O . LEU A 1 244 ? 17.013 -26.637 -0.171 1.00 73.12 244 LEU A O 1
ATOM 1890 N N . ALA A 1 245 ? 17.989 -25.496 1.503 1.00 71.56 245 ALA A N 1
ATOM 1891 C CA . ALA A 1 245 ? 16.726 -25.075 2.093 1.00 71.56 245 ALA A CA 1
ATOM 1892 C C . ALA A 1 245 ? 15.931 -24.190 1.101 1.00 71.56 245 ALA A C 1
ATOM 1894 O O . ALA A 1 245 ? 16.523 -23.581 0.201 1.00 71.56 245 ALA A O 1
ATOM 1895 N N . PRO A 1 246 ? 14.593 -24.084 1.226 1.00 64.38 246 PRO A N 1
ATOM 1896 C CA . PRO A 1 246 ? 13.783 -23.222 0.359 1.00 64.38 246 PRO A CA 1
ATOM 1897 C C . PRO A 1 246 ? 14.309 -21.779 0.269 1.00 64.38 246 PRO A C 1
ATOM 1899 O O . PRO A 1 246 ? 14.424 -21.238 -0.829 1.00 64.38 246 PRO A O 1
ATOM 1902 N N . ALA A 1 247 ? 14.741 -21.202 1.395 1.00 59.16 247 ALA A N 1
ATOM 1903 C CA . ALA A 1 247 ? 15.307 -19.853 1.452 1.00 59.16 247 ALA A CA 1
ATOM 1904 C C . ALA A 1 247 ? 16.645 -19.724 0.694 1.00 59.16 247 ALA A C 1
ATOM 1906 O O . ALA A 1 247 ? 16.842 -18.790 -0.083 1.00 59.16 247 ALA A O 1
ATOM 1907 N N . GLU A 1 248 ? 17.557 -20.685 0.855 1.00 69.38 248 GLU A N 1
ATOM 1908 C CA . GLU A 1 248 ? 18.849 -20.702 0.151 1.00 69.38 248 GLU A CA 1
ATOM 1909 C C . GLU A 1 248 ? 18.670 -20.880 -1.364 1.00 69.38 248 GLU A C 1
ATOM 1911 O O . GLU A 1 248 ? 19.401 -20.309 -2.179 1.00 69.38 248 GLU A O 1
ATOM 1916 N N . TRP A 1 249 ? 17.661 -21.660 -1.756 1.00 71.06 249 TRP A N 1
ATOM 1917 C CA . TRP A 1 249 ? 17.293 -21.870 -3.149 1.00 71.06 249 TRP A CA 1
ATOM 1918 C C . TRP A 1 249 ? 16.757 -20.595 -3.811 1.00 71.06 249 TRP A C 1
ATOM 1920 O O . TRP A 1 249 ? 17.111 -20.273 -4.954 1.00 71.06 249 TRP A O 1
ATOM 1930 N N . GLU A 1 250 ? 15.920 -19.849 -3.093 1.00 67.75 250 GLU A N 1
ATOM 1931 C CA . GLU A 1 250 ? 15.433 -18.544 -3.532 1.00 67.75 250 GLU A CA 1
ATOM 1932 C C . GLU A 1 250 ? 16.562 -17.518 -3.614 1.00 67.75 250 GLU A C 1
ATOM 1934 O O . GLU A 1 250 ? 16.677 -16.820 -4.628 1.00 67.75 250 GLU A O 1
ATOM 1939 N N . PHE A 1 251 ? 17.454 -17.495 -2.621 1.00 70.25 251 PHE A N 1
ATOM 1940 C CA . PHE A 1 251 ? 18.650 -16.656 -2.620 1.00 70.25 251 PHE A CA 1
ATOM 1941 C C . PHE A 1 251 ? 19.521 -16.912 -3.854 1.00 70.25 251 PHE A C 1
ATOM 1943 O O . PHE A 1 251 ? 19.922 -15.974 -4.544 1.00 70.25 251 PHE A O 1
ATOM 1950 N N . PHE A 1 252 ? 19.768 -18.177 -4.195 1.00 74.06 252 PHE A N 1
ATOM 1951 C CA . PHE A 1 252 ? 20.552 -18.539 -5.374 1.00 74.06 252 PHE A CA 1
ATOM 1952 C C . PHE A 1 252 ? 19.890 -18.072 -6.685 1.00 74.06 252 PHE A C 1
ATOM 1954 O O . PHE A 1 252 ? 20.560 -17.521 -7.564 1.00 74.06 252 PHE A O 1
ATOM 1961 N N . GLY A 1 253 ? 18.563 -18.192 -6.795 1.00 71.50 253 GLY A N 1
ATOM 1962 C CA . GLY A 1 253 ? 17.805 -17.649 -7.926 1.00 71.50 253 GLY A CA 1
ATOM 1963 C C . GLY A 1 253 ? 17.875 -16.117 -8.027 1.00 71.50 253 GLY A C 1
ATOM 1964 O O . GLY A 1 253 ? 18.014 -15.571 -9.125 1.00 71.50 253 GLY A O 1
ATOM 1965 N N . MET A 1 254 ? 17.820 -15.412 -6.895 1.00 69.69 254 MET A N 1
ATOM 1966 C CA . MET A 1 254 ? 17.919 -13.949 -6.838 1.00 69.69 254 MET A CA 1
ATOM 1967 C C . MET A 1 254 ? 19.341 -13.451 -7.137 1.00 69.69 254 MET A C 1
ATOM 1969 O O . MET A 1 254 ? 19.505 -12.484 -7.884 1.00 69.69 254 MET A O 1
ATOM 1973 N N . ALA A 1 255 ? 20.376 -14.162 -6.676 1.00 76.19 255 ALA A N 1
ATOM 1974 C CA . ALA A 1 255 ? 21.775 -13.884 -7.011 1.00 76.19 255 ALA A CA 1
ATOM 1975 C C . ALA A 1 255 ? 22.012 -13.953 -8.526 1.00 76.19 255 ALA A C 1
ATOM 1977 O O . ALA A 1 255 ? 22.650 -13.073 -9.109 1.00 76.19 255 ALA A O 1
ATOM 1978 N N . LEU A 1 256 ? 21.453 -14.978 -9.180 1.00 78.50 256 LEU A N 1
ATOM 1979 C CA . LEU A 1 256 ? 21.514 -15.139 -10.632 1.00 78.50 256 LEU A CA 1
ATOM 1980 C C . LEU A 1 256 ? 20.823 -13.989 -11.370 1.00 78.50 256 LEU A C 1
ATOM 1982 O O . LEU A 1 256 ? 21.337 -13.513 -12.385 1.00 78.50 256 LEU A O 1
ATOM 1986 N N . LEU A 1 257 ? 19.692 -13.507 -10.851 1.00 75.00 257 LEU A N 1
ATOM 1987 C CA . LEU A 1 257 ? 18.983 -12.361 -11.412 1.00 75.00 257 LEU A CA 1
ATOM 1988 C C . LEU A 1 257 ? 19.802 -11.068 -11.287 1.00 75.00 257 LEU A C 1
ATOM 1990 O O . LEU A 1 257 ? 19.944 -10.340 -12.271 1.00 75.00 257 LEU A O 1
ATOM 1994 N N . ILE A 1 258 ? 20.390 -10.799 -10.118 1.00 75.12 258 ILE A N 1
ATOM 1995 C CA . ILE A 1 258 ? 21.277 -9.643 -9.912 1.00 75.12 258 ILE A CA 1
ATOM 1996 C C . ILE A 1 258 ? 22.488 -9.732 -10.839 1.00 75.12 258 ILE A C 1
ATOM 1998 O O . ILE A 1 258 ? 22.828 -8.745 -11.491 1.00 75.12 258 ILE A O 1
ATOM 2002 N N . ALA A 1 259 ? 23.105 -10.910 -10.961 1.00 79.00 259 ALA A N 1
ATOM 2003 C CA . ALA A 1 259 ? 24.223 -11.132 -11.872 1.00 79.00 259 ALA A CA 1
ATOM 2004 C C . ALA A 1 259 ? 23.828 -10.862 -13.334 1.00 79.00 259 ALA A C 1
ATOM 2006 O O . ALA A 1 259 ? 24.590 -10.233 -14.069 1.00 79.00 259 ALA A O 1
ATOM 2007 N N . ALA A 1 260 ? 22.623 -11.262 -13.754 1.00 75.25 260 ALA A N 1
ATOM 2008 C CA . ALA A 1 260 ? 22.100 -10.977 -15.088 1.00 75.25 260 ALA A CA 1
ATOM 2009 C C . ALA A 1 260 ? 21.845 -9.473 -15.318 1.00 75.25 260 ALA A C 1
ATOM 2011 O O . ALA A 1 260 ? 22.214 -8.942 -16.371 1.00 75.25 260 ALA A O 1
ATOM 2012 N N . ILE A 1 261 ? 21.279 -8.762 -14.335 1.00 72.56 261 ILE A N 1
ATOM 2013 C CA . ILE A 1 261 ? 21.069 -7.307 -14.404 1.00 72.56 261 ILE A CA 1
ATOM 2014 C C . ILE A 1 261 ? 22.419 -6.582 -14.447 1.00 72.56 261 ILE A C 1
ATOM 2016 O O . ILE A 1 261 ? 22.651 -5.771 -15.345 1.00 72.56 261 ILE A O 1
ATOM 2020 N N . ALA A 1 262 ? 23.352 -6.919 -13.557 1.00 78.12 262 ALA A N 1
ATOM 2021 C CA . ALA A 1 262 ? 24.697 -6.350 -13.531 1.00 78.12 262 ALA A CA 1
ATOM 2022 C C . ALA A 1 262 ? 25.464 -6.617 -14.839 1.00 78.12 262 ALA A C 1
ATOM 2024 O O . ALA A 1 262 ? 26.134 -5.723 -15.368 1.00 78.12 262 ALA A O 1
ATOM 2025 N N . TRP A 1 263 ? 25.316 -7.811 -15.420 1.00 82.00 263 TRP A N 1
ATOM 2026 C CA . TRP A 1 263 ? 25.870 -8.144 -16.730 1.00 82.00 263 TRP A CA 1
ATOM 2027 C C . TRP A 1 263 ? 25.277 -7.263 -17.840 1.00 82.00 263 TRP A C 1
ATOM 2029 O O . TRP A 1 263 ? 26.024 -6.683 -18.632 1.00 82.00 263 TRP A O 1
ATOM 2039 N N . SER A 1 264 ? 23.950 -7.081 -17.859 1.00 70.19 264 SER A N 1
ATOM 2040 C CA . SER A 1 264 ? 23.265 -6.222 -18.838 1.00 70.19 264 SER A CA 1
ATOM 2041 C C . SER A 1 264 ? 23.701 -4.753 -18.738 1.00 70.19 264 SER A C 1
ATOM 2043 O O . SER A 1 264 ? 23.891 -4.076 -19.753 1.00 70.19 264 SER A O 1
ATOM 2045 N N . LEU A 1 265 ? 23.964 -4.269 -17.524 1.00 75.31 265 LEU A N 1
ATOM 2046 C CA . LEU A 1 265 ? 24.472 -2.923 -17.279 1.00 75.31 265 LEU A CA 1
ATOM 2047 C C . LEU A 1 265 ? 25.937 -2.777 -17.660 1.00 75.31 265 LEU A C 1
ATOM 2049 O O . LEU A 1 265 ? 26.318 -1.756 -18.224 1.00 75.31 265 LEU A O 1
ATOM 2053 N N . THR A 1 266 ? 26.748 -3.809 -17.442 1.00 76.12 266 THR A N 1
ATOM 2054 C CA . THR A 1 266 ? 28.144 -3.838 -17.893 1.00 76.12 266 THR A CA 1
ATOM 2055 C C . THR A 1 266 ? 28.218 -3.798 -19.422 1.00 76.12 266 THR A C 1
ATOM 2057 O O . THR A 1 266 ? 29.012 -3.042 -19.985 1.00 76.12 266 THR A O 1
ATOM 2060 N N . LEU A 1 267 ? 27.340 -4.533 -20.113 1.00 71.44 267 LEU A N 1
ATOM 2061 C CA . LEU A 1 267 ? 27.187 -4.453 -21.567 1.00 71.44 267 LEU A CA 1
ATOM 2062 C C . LEU A 1 267 ? 26.753 -3.042 -22.007 1.00 71.44 267 LEU A C 1
ATOM 2064 O O . LEU A 1 267 ? 27.336 -2.457 -22.922 1.00 71.44 267 LEU A O 1
ATOM 2068 N N . THR A 1 268 ? 25.769 -2.458 -21.323 1.00 67.75 268 THR A N 1
ATOM 2069 C CA . THR A 1 268 ? 25.261 -1.102 -21.595 1.00 67.75 268 THR A CA 1
ATOM 2070 C C . THR A 1 268 ? 26.337 -0.028 -21.367 1.00 67.75 268 THR A C 1
ATOM 2072 O O . THR A 1 268 ? 26.476 0.907 -22.156 1.00 67.75 268 THR A O 1
ATOM 2075 N N . TRP A 1 269 ? 27.168 -0.185 -20.333 1.00 73.81 269 TRP A N 1
ATOM 2076 C CA . TRP A 1 269 ? 28.306 0.686 -20.042 1.00 73.81 269 TRP A CA 1
ATOM 2077 C C . TRP A 1 269 ? 29.360 0.633 -21.147 1.00 73.81 269 TRP A C 1
ATOM 2079 O O . TRP A 1 269 ? 29.815 1.669 -21.630 1.00 73.81 269 TRP A O 1
ATOM 2089 N N . GLN A 1 270 ? 29.737 -0.572 -21.579 1.00 69.94 270 GLN A N 1
ATOM 2090 C CA . GLN A 1 270 ? 30.765 -0.750 -22.605 1.00 69.94 270 GLN A CA 1
ATOM 2091 C C . GLN A 1 270 ? 30.305 -0.259 -23.983 1.00 69.94 270 GLN A C 1
ATOM 2093 O O . GLN A 1 270 ? 31.097 0.311 -24.733 1.00 69.94 270 GLN A O 1
ATOM 2098 N N . THR A 1 271 ? 29.018 -0.405 -24.296 1.00 65.19 271 THR A N 1
ATOM 2099 C CA . THR A 1 271 ? 28.430 0.071 -25.559 1.00 65.19 271 THR A CA 1
ATOM 2100 C C . THR A 1 271 ? 28.192 1.587 -25.586 1.00 65.19 271 THR A C 1
ATOM 2102 O O . THR A 1 271 ? 28.026 2.156 -26.665 1.00 65.19 271 THR A O 1
ATOM 2105 N N . ARG A 1 272 ? 28.280 2.282 -24.438 1.00 64.62 272 ARG A N 1
ATOM 2106 C CA . ARG A 1 272 ? 28.141 3.750 -24.317 1.00 64.62 272 ARG A CA 1
ATOM 2107 C C . ARG A 1 272 ? 29.139 4.541 -25.169 1.00 64.62 272 ARG A C 1
ATOM 2109 O O . ARG A 1 272 ? 28.849 5.680 -25.532 1.00 64.62 272 ARG A O 1
ATOM 2116 N N . ARG A 1 273 ? 30.323 3.976 -25.437 1.00 62.19 273 ARG A N 1
ATOM 2117 C CA . ARG A 1 273 ? 31.373 4.618 -26.251 1.00 62.19 273 ARG A CA 1
ATOM 2118 C C . ARG A 1 273 ? 31.120 4.492 -27.755 1.00 62.19 273 ARG A C 1
ATOM 2120 O O . ARG A 1 273 ? 31.508 5.387 -28.493 1.00 62.19 273 ARG A O 1
ATOM 2127 N N . SER A 1 274 ? 30.474 3.410 -28.186 1.00 53.91 274 SER A N 1
ATOM 2128 C CA . SER A 1 274 ? 30.290 3.070 -29.605 1.00 53.91 274 SER A CA 1
ATOM 2129 C C . SER A 1 274 ? 28.950 3.544 -30.172 1.00 53.91 274 SER A C 1
ATOM 2131 O O . SER A 1 274 ? 28.814 3.719 -31.377 1.00 53.91 274 SER A O 1
ATOM 2133 N N . VAL A 1 275 ? 27.940 3.718 -29.317 1.00 53.47 275 VAL A N 1
ATOM 2134 C CA . VAL A 1 275 ? 26.580 4.093 -29.720 1.00 53.47 275 VAL A CA 1
ATOM 2135 C C . VAL A 1 275 ? 26.361 5.576 -29.401 1.00 53.47 275 VAL A C 1
ATOM 2137 O O . VAL A 1 275 ? 26.260 5.959 -28.233 1.00 53.47 275 VAL A O 1
ATOM 2140 N N . GLY A 1 276 ? 26.334 6.411 -30.446 1.00 50.38 276 GLY A N 1
ATOM 2141 C CA . GLY A 1 276 ? 26.021 7.844 -30.366 1.00 50.38 276 GLY A CA 1
ATOM 2142 C C . GLY A 1 276 ? 24.547 8.138 -30.043 1.00 50.38 276 GLY A C 1
ATOM 2143 O O . GLY A 1 276 ? 23.770 7.233 -29.740 1.00 50.38 276 GLY A O 1
ATOM 2144 N N . THR A 1 277 ? 24.160 9.419 -30.087 1.00 48.81 277 THR A N 1
ATOM 2145 C CA . THR A 1 277 ? 22.767 9.876 -29.913 1.00 48.81 277 THR A CA 1
ATOM 2146 C C . THR A 1 277 ? 21.816 9.120 -30.844 1.00 48.81 277 THR A C 1
ATOM 2148 O O . THR A 1 277 ? 22.114 8.910 -32.019 1.00 48.81 277 THR A O 1
ATOM 2151 N N . TYR A 1 278 ? 20.680 8.672 -30.307 1.00 46.62 278 TYR A N 1
ATOM 2152 C CA . TYR A 1 278 ? 19.695 7.887 -31.048 1.00 46.62 278 TYR A CA 1
ATOM 2153 C C . TYR A 1 278 ? 19.047 8.738 -32.152 1.00 46.62 278 TYR A C 1
ATOM 2155 O O . TYR A 1 278 ? 18.348 9.700 -31.858 1.00 46.62 278 TYR A O 1
ATOM 2163 N N . HIS A 1 279 ? 19.250 8.363 -33.419 1.00 43.53 279 HIS A N 1
ATOM 2164 C CA . HIS A 1 279 ? 18.601 8.979 -34.590 1.00 43.53 279 HIS A CA 1
ATOM 2165 C C . HIS A 1 279 ? 17.326 8.241 -35.044 1.00 43.53 279 HIS A C 1
ATOM 2167 O O . HIS A 1 279 ? 16.826 8.476 -36.143 1.00 43.53 279 HIS A O 1
ATOM 2173 N N . GLY A 1 280 ? 16.800 7.309 -34.244 1.00 49.09 280 GLY A N 1
ATOM 2174 C CA . GLY A 1 280 ? 15.643 6.518 -34.657 1.00 49.09 280 GLY A CA 1
ATOM 2175 C C . GLY A 1 280 ? 14.340 7.320 -34.668 1.00 49.09 280 GLY A C 1
ATOM 2176 O O . GLY A 1 280 ? 14.098 8.188 -33.829 1.00 49.09 280 GLY A O 1
ATOM 2177 N N . SER A 1 281 ? 13.485 7.010 -35.643 1.00 52.66 281 SER A N 1
ATOM 2178 C CA . SER A 1 281 ? 12.178 7.646 -35.807 1.00 52.66 281 SER A CA 1
ATOM 2179 C C . SER A 1 281 ? 11.257 7.377 -34.604 1.00 52.66 281 SER A C 1
ATOM 2181 O O . SER A 1 281 ? 11.293 6.301 -34.002 1.00 52.66 281 SER A O 1
ATOM 2183 N N . GLN A 1 282 ? 10.361 8.318 -34.285 1.00 57.53 282 GLN A N 1
ATOM 2184 C CA . GLN A 1 282 ? 9.314 8.151 -33.258 1.00 57.53 282 GLN A CA 1
ATOM 2185 C C . GLN A 1 282 ? 8.463 6.875 -33.446 1.00 57.53 282 GLN A C 1
ATOM 2187 O O . GLN A 1 282 ? 7.924 6.349 -32.468 1.00 57.53 282 GLN A O 1
ATOM 2192 N N . GLY A 1 283 ? 8.368 6.355 -34.677 1.00 58.66 283 GLY A N 1
ATOM 2193 C CA . GLY A 1 283 ? 7.686 5.098 -34.998 1.00 58.66 283 GLY A CA 1
ATOM 2194 C C . GLY A 1 283 ? 8.408 3.852 -34.472 1.00 58.66 283 GLY A C 1
ATOM 2195 O O . GLY A 1 283 ? 7.761 2.926 -33.993 1.00 58.66 283 GLY A O 1
ATOM 2196 N N . THR A 1 284 ? 9.742 3.838 -34.462 1.00 61.47 284 THR A N 1
ATOM 2197 C CA . THR A 1 284 ? 10.528 2.710 -33.932 1.00 61.47 284 THR A CA 1
ATOM 2198 C C . THR A 1 284 ? 10.371 2.589 -32.414 1.00 61.47 284 THR A C 1
ATOM 2200 O O . THR A 1 284 ? 10.136 1.498 -31.899 1.00 61.47 284 THR A O 1
ATOM 2203 N N . LEU A 1 285 ? 10.409 3.721 -31.703 1.00 60.56 285 LEU A N 1
ATOM 2204 C CA . LEU A 1 285 ? 10.129 3.784 -30.264 1.00 60.56 285 LEU A CA 1
ATOM 2205 C C . LEU A 1 285 ? 8.671 3.416 -29.939 1.00 60.56 285 LEU A C 1
ATOM 2207 O O . LEU A 1 285 ? 8.410 2.812 -28.905 1.00 60.56 285 LEU A O 1
ATOM 2211 N N . ASN A 1 286 ? 7.717 3.755 -30.812 1.00 65.81 286 ASN A N 1
ATOM 2212 C CA . ASN A 1 286 ? 6.314 3.366 -30.643 1.00 65.81 286 ASN A CA 1
ATOM 2213 C C . ASN A 1 286 ? 6.152 1.839 -30.597 1.00 65.81 286 ASN A C 1
ATOM 2215 O O . ASN A 1 286 ? 5.518 1.303 -29.691 1.00 65.81 286 ASN A O 1
ATOM 2219 N N . ASN A 1 287 ? 6.767 1.149 -31.561 1.00 65.31 287 ASN A N 1
ATOM 2220 C CA . ASN A 1 287 ? 6.677 -0.304 -31.685 1.00 65.31 287 ASN A CA 1
ATOM 2221 C C . ASN A 1 287 ? 7.369 -1.019 -30.517 1.00 65.31 287 ASN A C 1
ATOM 2223 O O . ASN A 1 287 ? 6.823 -1.986 -29.996 1.00 65.31 287 ASN A O 1
ATOM 2227 N N . LEU A 1 288 ? 8.514 -0.500 -30.063 1.00 66.25 288 LEU A N 1
ATOM 2228 C CA . LEU A 1 288 ? 9.223 -0.958 -28.863 1.00 66.25 288 LEU A CA 1
ATOM 2229 C C . LEU A 1 288 ? 8.306 -0.976 -27.629 1.00 66.25 288 LEU A C 1
ATOM 2231 O O . LEU A 1 288 ? 8.126 -2.010 -26.993 1.00 66.25 288 LEU A O 1
ATOM 2235 N N . PHE A 1 289 ? 7.686 0.158 -27.293 1.00 69.31 289 PHE A N 1
ATOM 2236 C CA . PHE A 1 289 ? 6.818 0.240 -26.112 1.00 69.31 289 PHE A CA 1
ATOM 2237 C C . PHE A 1 289 ? 5.541 -0.601 -26.261 1.00 69.31 289 PHE A C 1
ATOM 2239 O O . PHE A 1 289 ? 5.047 -1.138 -25.269 1.00 69.31 289 PHE A O 1
ATOM 2246 N N . GLY A 1 290 ? 5.030 -0.766 -27.486 1.00 67.88 290 GLY A N 1
ATOM 2247 C CA . GLY A 1 290 ? 3.931 -1.690 -27.773 1.00 67.88 290 GLY A CA 1
ATOM 2248 C C . GLY A 1 290 ? 4.294 -3.149 -27.473 1.00 67.88 290 GLY A C 1
ATOM 2249 O O . GLY A 1 290 ? 3.550 -3.843 -26.779 1.00 67.88 290 GLY A O 1
ATOM 2250 N N . ARG A 1 291 ? 5.469 -3.600 -27.928 1.00 71.31 291 ARG A N 1
ATOM 2251 C CA . ARG A 1 291 ? 5.982 -4.957 -27.673 1.00 71.31 291 ARG A CA 1
ATOM 2252 C C . ARG A 1 291 ? 6.294 -5.191 -26.206 1.00 71.31 291 ARG A C 1
ATOM 2254 O O . ARG A 1 291 ? 5.926 -6.232 -25.680 1.00 71.31 291 ARG A O 1
ATOM 2261 N N . LEU A 1 292 ? 6.879 -4.204 -25.536 1.00 71.31 292 LEU A N 1
ATOM 2262 C CA . LEU A 1 292 ? 7.225 -4.290 -24.121 1.00 71.31 292 LEU A CA 1
ATOM 2263 C C . LEU A 1 292 ? 5.982 -4.496 -23.237 1.00 71.31 292 LEU A C 1
ATOM 2265 O O . LEU A 1 292 ? 5.988 -5.357 -22.355 1.00 71.31 292 LEU A O 1
ATOM 2269 N N . LYS A 1 293 ? 4.876 -3.791 -23.528 1.00 76.38 293 LYS A N 1
ATOM 2270 C CA . LYS A 1 293 ? 3.576 -4.043 -22.878 1.00 76.38 293 LYS A CA 1
ATOM 2271 C C . LYS A 1 293 ? 3.066 -5.457 -23.147 1.00 76.38 293 LYS A C 1
ATOM 2273 O O . LYS A 1 293 ? 2.594 -6.120 -22.233 1.00 76.38 293 LYS A O 1
ATOM 2278 N N . TYR A 1 294 ? 3.177 -5.934 -24.383 1.00 78.25 294 TYR A N 1
ATOM 2279 C CA . TYR A 1 294 ? 2.717 -7.272 -24.746 1.00 78.25 294 TYR A CA 1
ATOM 2280 C C . TYR A 1 294 ? 3.521 -8.380 -24.052 1.00 78.25 294 TYR A C 1
ATOM 2282 O O . TYR A 1 294 ? 2.939 -9.279 -23.449 1.00 78.25 294 TYR A O 1
ATOM 2290 N N . THR A 1 295 ? 4.855 -8.286 -24.064 1.00 72.38 295 THR A N 1
ATOM 2291 C CA . THR A 1 295 ? 5.725 -9.229 -23.347 1.00 72.38 295 THR A CA 1
ATOM 2292 C C . THR A 1 295 ? 5.429 -9.247 -21.855 1.00 72.38 295 THR A C 1
ATOM 2294 O O . THR A 1 295 ? 5.521 -10.295 -21.226 1.00 72.38 295 THR A O 1
ATOM 2297 N N . PHE A 1 296 ? 5.024 -8.105 -21.297 1.00 74.19 296 PHE A N 1
ATOM 2298 C CA . PHE A 1 296 ? 4.614 -8.004 -19.907 1.00 74.19 296 PHE A CA 1
ATOM 2299 C C . PHE A 1 296 ? 3.306 -8.759 -19.631 1.00 74.19 296 PHE A C 1
ATOM 2301 O O . PHE A 1 296 ? 3.283 -9.594 -18.732 1.00 74.19 296 PHE A O 1
ATOM 2308 N N . VAL A 1 297 ? 2.252 -8.539 -20.425 1.00 79.44 297 VAL A N 1
ATOM 2309 C CA . VAL A 1 297 ? 0.972 -9.256 -20.254 1.00 79.44 297 VAL A CA 1
ATOM 2310 C C . VAL A 1 297 ? 1.162 -10.766 -20.391 1.00 79.44 297 VAL A C 1
ATOM 2312 O O . VAL A 1 297 ? 0.641 -11.531 -19.584 1.00 79.44 297 VAL A O 1
ATOM 2315 N N . LEU A 1 298 ? 1.964 -11.204 -21.366 1.00 77.50 298 LEU A N 1
ATOM 2316 C CA . LEU A 1 298 ? 2.296 -12.620 -21.513 1.00 77.50 298 LEU A CA 1
ATOM 2317 C C . LEU A 1 298 ? 3.070 -13.173 -20.319 1.00 77.50 298 LEU A C 1
ATOM 2319 O O . LEU A 1 298 ? 2.789 -14.287 -19.887 1.00 77.50 298 LEU A O 1
ATOM 2323 N N . LEU A 1 299 ? 4.038 -12.421 -19.789 1.00 75.25 299 LEU A N 1
ATOM 2324 C CA . LEU A 1 299 ? 4.802 -12.851 -18.623 1.00 75.25 299 LEU A CA 1
ATOM 2325 C C . LEU A 1 299 ? 3.894 -12.989 -17.396 1.00 75.25 299 LEU A C 1
ATOM 2327 O O . LEU A 1 299 ? 3.988 -13.988 -16.691 1.00 75.25 299 LEU A O 1
ATOM 2331 N N . GLN A 1 300 ? 2.984 -12.039 -17.170 1.00 79.12 300 GLN A N 1
ATOM 2332 C CA . GLN A 1 300 ? 2.006 -12.129 -16.084 1.00 79.12 300 GLN A CA 1
ATOM 2333 C C . GLN A 1 300 ? 1.093 -13.340 -16.234 1.00 79.12 300 GLN A C 1
ATOM 2335 O O . GLN A 1 300 ? 0.899 -14.080 -15.274 1.00 79.12 300 GLN A O 1
ATOM 2340 N N . LEU A 1 301 ? 0.576 -13.573 -17.443 1.00 80.00 301 LEU A N 1
ATOM 2341 C CA . LEU A 1 301 ? -0.259 -14.733 -17.723 1.00 80.00 301 LEU A CA 1
ATOM 2342 C C . LEU A 1 301 ? 0.516 -16.036 -17.498 1.00 80.00 301 LEU A C 1
ATOM 2344 O O . LEU A 1 301 ? -0.001 -16.951 -16.867 1.00 80.00 301 LEU A O 1
ATOM 2348 N N . ALA A 1 302 ? 1.765 -16.113 -17.958 1.00 76.62 302 ALA A N 1
ATOM 2349 C CA . ALA A 1 302 ? 2.612 -17.284 -17.763 1.00 76.62 302 ALA A CA 1
ATOM 2350 C C . ALA A 1 302 ? 2.888 -17.555 -16.276 1.00 76.62 302 ALA A C 1
ATOM 2352 O O . ALA A 1 302 ? 2.827 -18.706 -15.849 1.00 76.62 302 ALA A O 1
ATOM 2353 N N . LEU A 1 303 ? 3.155 -16.515 -15.480 1.00 74.75 303 LEU A N 1
ATOM 2354 C CA . LEU A 1 303 ? 3.377 -16.642 -14.036 1.00 74.75 303 LEU A CA 1
ATOM 2355 C C . LEU A 1 303 ? 2.101 -17.046 -13.292 1.00 74.75 303 LEU A C 1
ATOM 2357 O O . LEU A 1 303 ? 2.151 -17.929 -12.440 1.00 74.75 303 LEU A O 1
ATOM 2361 N N . PHE A 1 304 ? 0.958 -16.471 -13.660 1.00 78.31 304 PHE A N 1
ATOM 2362 C CA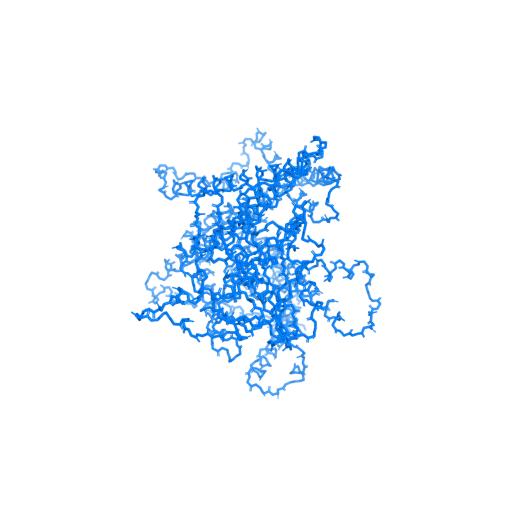 . PHE A 1 304 ? -0.329 -16.825 -13.072 1.00 78.31 304 PHE A CA 1
ATOM 2363 C C . PHE A 1 304 ? -0.726 -18.272 -13.396 1.00 78.31 304 PHE A C 1
ATOM 2365 O O . PHE A 1 304 ? -1.070 -19.040 -12.497 1.00 78.31 304 PHE A O 1
ATOM 2372 N N . VAL A 1 305 ? -0.606 -18.680 -14.665 1.00 77.31 305 VAL A N 1
ATOM 2373 C CA . VAL A 1 305 ? -0.856 -20.065 -15.094 1.00 77.31 305 VAL A CA 1
ATOM 2374 C C . VAL A 1 305 ? 0.109 -21.021 -14.397 1.00 77.31 305 VAL A C 1
ATOM 2376 O O . VAL A 1 305 ? -0.323 -22.066 -13.919 1.00 77.31 305 VAL A O 1
ATOM 2379 N N . ARG A 1 306 ? 1.391 -20.652 -14.260 1.00 79.50 306 ARG A N 1
ATOM 2380 C CA . ARG A 1 306 ? 2.368 -21.425 -13.479 1.00 79.50 306 ARG A CA 1
ATOM 2381 C C . ARG A 1 306 ? 1.885 -21.627 -12.045 1.00 79.50 306 ARG A C 1
ATOM 2383 O O . ARG A 1 306 ? 1.893 -22.762 -11.587 1.00 79.50 306 ARG A O 1
ATOM 2390 N N . GLY A 1 307 ? 1.471 -20.564 -11.355 1.00 70.88 307 GLY A N 1
ATOM 2391 C CA . GLY A 1 307 ? 0.977 -20.651 -9.979 1.00 70.88 307 GLY A CA 1
ATOM 2392 C C . GLY A 1 307 ? -0.262 -21.544 -9.854 1.00 70.88 307 GLY A C 1
ATOM 2393 O O . GLY A 1 307 ? -0.344 -22.350 -8.932 1.00 70.88 307 GLY A O 1
ATOM 2394 N N . CYS A 1 308 ? -1.181 -21.472 -10.823 1.00 74.81 308 CYS A N 1
ATOM 2395 C CA . CYS A 1 308 ? -2.398 -22.289 -10.841 1.00 74.81 308 CYS A CA 1
ATOM 2396 C C . CYS A 1 308 ? -2.123 -23.777 -11.101 1.00 74.81 308 CYS A C 1
ATOM 2398 O O . CYS A 1 308 ? -2.770 -24.634 -10.509 1.00 74.81 308 CYS A O 1
ATOM 2400 N N . VAL A 1 309 ? -1.181 -24.086 -11.998 1.00 73.12 309 VAL A N 1
ATOM 2401 C CA . VAL A 1 309 ? -0.798 -25.467 -12.346 1.00 73.12 309 VAL A CA 1
ATOM 2402 C C . VAL A 1 309 ? 0.124 -26.078 -11.282 1.00 73.12 309 VAL A C 1
ATOM 2404 O O . VAL A 1 309 ? 0.275 -27.296 -11.212 1.00 73.12 309 VAL A O 1
ATOM 2407 N N . HIS A 1 310 ? 0.746 -25.252 -10.438 1.00 66.06 310 HIS A N 1
ATOM 2408 C CA . HIS A 1 310 ? 1.691 -25.714 -9.435 1.00 66.06 310 HIS A CA 1
ATOM 2409 C C . HIS A 1 310 ? 0.993 -26.528 -8.326 1.00 66.06 310 HIS A C 1
ATOM 2411 O O . HIS A 1 310 ? 0.094 -26.005 -7.659 1.00 66.06 310 HIS A O 1
ATOM 2417 N N . PRO A 1 311 ? 1.456 -27.763 -8.042 1.00 62.66 311 PRO A N 1
ATOM 2418 C CA . PRO A 1 311 ? 0.753 -28.714 -7.177 1.00 62.66 311 PRO A CA 1
ATOM 2419 C C . PRO A 1 311 ? 0.627 -28.275 -5.710 1.00 62.66 311 PRO A C 1
ATOM 2421 O O . PRO A 1 311 ? -0.226 -28.794 -5.001 1.00 62.66 311 PRO A O 1
ATOM 2424 N N . GLN A 1 312 ? 1.455 -27.330 -5.249 1.00 58.66 312 GLN A N 1
ATOM 2425 C CA . GLN A 1 312 ? 1.458 -26.852 -3.855 1.00 58.66 312 GLN A CA 1
ATOM 2426 C C . GLN A 1 312 ? 1.031 -25.385 -3.679 1.00 58.66 312 GLN A C 1
ATOM 2428 O O . GLN A 1 312 ? 0.770 -24.971 -2.558 1.00 58.66 312 GLN A O 1
ATOM 2433 N N . MET A 1 313 ? 0.983 -24.580 -4.750 1.00 65.88 313 MET A N 1
ATOM 2434 C CA . MET A 1 313 ? 0.640 -23.148 -4.625 1.00 65.88 313 MET A CA 1
ATOM 2435 C C . MET A 1 313 ? -0.873 -22.949 -4.744 1.00 65.88 313 MET A C 1
ATOM 2437 O O . MET A 1 313 ? -1.486 -22.259 -3.925 1.00 65.88 313 MET A O 1
ATOM 2441 N N . GLY A 1 314 ? -1.482 -23.584 -5.750 1.00 73.75 314 GLY A N 1
ATOM 2442 C CA . GLY A 1 314 ? -2.900 -23.428 -6.048 1.00 73.75 314 GLY A CA 1
ATOM 2443 C C . GLY A 1 314 ? -3.282 -22.000 -6.457 1.00 73.75 314 GLY A C 1
ATOM 2444 O O . GLY A 1 314 ? -2.449 -21.104 -6.609 1.00 73.75 314 GLY A O 1
ATOM 2445 N N . PHE A 1 315 ? -4.584 -21.781 -6.634 1.00 77.25 315 PHE A N 1
ATOM 2446 C CA . PHE A 1 315 ? -5.135 -20.504 -7.098 1.00 77.25 315 PHE A CA 1
ATOM 2447 C C . PHE A 1 315 ? -4.851 -19.333 -6.140 1.00 77.25 315 PHE A C 1
ATOM 2449 O O . PHE A 1 315 ? -4.529 -18.239 -6.593 1.00 77.25 315 PHE A O 1
ATOM 2456 N N . VAL A 1 316 ? -4.926 -19.564 -4.824 1.00 72.94 316 VAL A N 1
ATOM 2457 C CA . VAL A 1 316 ? -4.773 -18.518 -3.796 1.00 72.94 316 VAL A CA 1
ATOM 2458 C C . VAL A 1 316 ? -3.395 -17.854 -3.868 1.00 72.94 316 VAL A C 1
ATOM 2460 O O . VAL A 1 316 ? -3.304 -16.632 -3.965 1.00 72.94 316 VAL A O 1
ATOM 2463 N N . HIS A 1 317 ? -2.321 -18.647 -3.906 1.00 71.50 317 HIS A N 1
ATOM 2464 C CA . HIS A 1 317 ? -0.961 -18.112 -4.015 1.00 71.50 317 HIS A CA 1
ATOM 2465 C C . HIS A 1 317 ? -0.686 -17.516 -5.400 1.00 71.50 317 HIS A C 1
ATOM 2467 O O . HIS A 1 317 ? -0.014 -16.493 -5.502 1.00 71.50 317 HIS A O 1
ATOM 2473 N N . ALA A 1 318 ? -1.238 -18.101 -6.470 1.00 73.44 318 ALA A N 1
ATOM 2474 C CA . ALA A 1 318 ? -1.117 -17.542 -7.818 1.00 73.44 318 ALA A CA 1
ATOM 2475 C C . ALA A 1 318 ? -1.751 -16.142 -7.922 1.00 73.44 318 ALA A C 1
ATOM 2477 O O . ALA A 1 318 ? -1.199 -15.247 -8.565 1.00 73.44 318 ALA A O 1
ATOM 2478 N N . GLN A 1 319 ? -2.895 -15.946 -7.263 1.00 79.00 319 GLN A N 1
ATOM 2479 C CA . GLN A 1 319 ? -3.589 -14.664 -7.195 1.00 79.00 319 GLN A CA 1
ATOM 2480 C C . GLN A 1 319 ? -2.817 -13.636 -6.357 1.00 79.00 319 GLN A C 1
ATOM 2482 O O . GLN A 1 319 ? -2.751 -12.464 -6.743 1.00 79.00 319 GLN A O 1
ATOM 2487 N N . LEU A 1 320 ? -2.198 -14.066 -5.253 1.00 77.12 320 LEU A N 1
ATOM 2488 C CA . LEU A 1 320 ? -1.308 -13.227 -4.451 1.00 77.12 320 LEU A CA 1
ATOM 2489 C C . LEU A 1 320 ? -0.091 -12.769 -5.273 1.00 77.12 320 LEU A C 1
ATOM 2491 O O . LEU A 1 320 ? 0.159 -11.568 -5.361 1.00 77.12 320 LEU A O 1
ATOM 2495 N N . GLU A 1 321 ? 0.606 -13.689 -5.955 1.00 75.88 321 GLU A N 1
ATOM 2496 C CA . GLU A 1 321 ? 1.738 -13.359 -6.839 1.00 75.88 321 GLU A CA 1
ATOM 2497 C C . GLU A 1 321 ? 1.318 -12.363 -7.932 1.00 75.88 321 GLU A C 1
ATOM 2499 O O . GLU A 1 321 ? 1.989 -11.353 -8.154 1.00 75.88 321 GLU A O 1
ATOM 2504 N N . LEU A 1 322 ? 0.178 -12.601 -8.590 1.00 81.19 322 LEU A N 1
ATOM 2505 C CA . LEU A 1 322 ? -0.340 -11.703 -9.622 1.00 81.19 322 LEU A CA 1
ATOM 2506 C C . LEU A 1 322 ? -0.641 -10.305 -9.063 1.00 81.19 322 LEU A C 1
ATOM 2508 O O . LEU A 1 322 ? -0.339 -9.302 -9.713 1.00 81.19 322 LEU A O 1
ATOM 2512 N N . THR A 1 323 ? -1.206 -10.230 -7.859 1.00 79.69 323 THR A N 1
ATOM 2513 C CA . THR A 1 323 ? -1.531 -8.965 -7.190 1.00 79.69 323 THR A CA 1
ATOM 2514 C C . THR A 1 323 ? -0.270 -8.194 -6.810 1.00 79.69 323 THR A C 1
ATOM 2516 O O . THR A 1 323 ? -0.171 -7.005 -7.114 1.00 79.69 323 THR A O 1
ATOM 2519 N N . ILE A 1 324 ? 0.736 -8.875 -6.253 1.00 78.06 324 ILE A N 1
ATOM 2520 C CA . ILE A 1 324 ? 2.045 -8.282 -5.951 1.00 78.06 324 ILE A CA 1
ATOM 2521 C C . ILE A 1 324 ? 2.686 -7.734 -7.230 1.00 78.06 324 ILE A C 1
ATOM 2523 O O . ILE A 1 324 ? 3.122 -6.584 -7.250 1.00 78.06 324 ILE A O 1
ATOM 2527 N N . ILE A 1 325 ? 2.688 -8.497 -8.328 1.00 76.06 325 ILE A N 1
ATOM 2528 C CA . ILE A 1 325 ? 3.242 -8.039 -9.613 1.00 76.06 325 ILE A CA 1
ATOM 2529 C C . ILE A 1 325 ? 2.467 -6.820 -10.137 1.00 76.06 325 ILE A C 1
ATOM 2531 O O . ILE A 1 325 ? 3.078 -5.863 -10.620 1.00 76.06 325 ILE A O 1
ATOM 2535 N N . ASN A 1 326 ? 1.137 -6.825 -10.016 1.00 81.75 326 ASN A N 1
ATOM 2536 C CA . ASN A 1 326 ? 0.275 -5.715 -10.426 1.00 81.75 326 ASN A CA 1
ATOM 2537 C C . ASN A 1 326 ? 0.511 -4.430 -9.619 1.00 81.75 326 ASN A C 1
ATOM 2539 O O . ASN A 1 326 ? 0.202 -3.358 -10.126 1.00 81.75 326 ASN A O 1
ATOM 2543 N N . ILE A 1 327 ? 1.078 -4.502 -8.412 1.00 80.81 327 ILE A N 1
ATOM 2544 C CA . ILE A 1 327 ? 1.455 -3.329 -7.604 1.00 80.81 327 ILE A CA 1
ATOM 2545 C C . ILE A 1 327 ? 2.917 -2.935 -7.860 1.00 80.81 327 ILE A C 1
ATOM 2547 O O . ILE A 1 327 ? 3.234 -1.764 -8.105 1.00 80.81 327 ILE A O 1
ATOM 2551 N N . LEU A 1 328 ? 3.822 -3.916 -7.837 1.00 77.19 328 LEU A N 1
ATOM 2552 C CA . LEU A 1 328 ? 5.265 -3.718 -7.946 1.00 77.19 328 LEU A CA 1
ATOM 2553 C C . LEU A 1 328 ? 5.648 -3.112 -9.294 1.00 77.19 328 LEU A C 1
ATOM 2555 O O . LEU A 1 328 ? 6.469 -2.198 -9.369 1.00 77.19 328 LEU A O 1
ATOM 2559 N N . LEU A 1 329 ? 5.051 -3.596 -10.377 1.00 74.25 329 LEU A N 1
ATOM 2560 C CA . LEU A 1 329 ? 5.458 -3.180 -11.706 1.00 74.25 329 LEU A CA 1
ATOM 2561 C C . LEU A 1 329 ? 5.051 -1.729 -12.026 1.00 74.25 329 LEU A C 1
ATOM 2563 O O . LEU A 1 329 ? 5.942 -0.961 -12.405 1.00 74.25 329 LEU A O 1
ATOM 2567 N N . PRO A 1 330 ? 3.794 -1.282 -11.825 1.00 81.81 330 PRO A N 1
ATOM 2568 C CA . PRO A 1 330 ? 3.458 0.141 -11.885 1.00 81.81 330 PRO A CA 1
ATOM 2569 C C . PRO A 1 330 ? 4.382 1.004 -11.027 1.00 81.81 330 PRO A C 1
ATOM 2571 O O . PRO A 1 330 ? 4.818 2.067 -11.471 1.00 81.81 330 PRO A O 1
ATOM 2574 N N . THR A 1 331 ? 4.755 0.516 -9.843 1.00 80.50 331 THR A N 1
ATOM 2575 C CA . THR A 1 331 ? 5.705 1.189 -8.952 1.00 80.50 331 THR A CA 1
ATOM 2576 C C . THR A 1 331 ? 7.086 1.341 -9.594 1.00 80.50 331 THR A C 1
ATOM 2578 O O . THR A 1 331 ? 7.624 2.448 -9.615 1.00 80.50 331 THR A O 1
ATOM 2581 N N . ILE A 1 332 ? 7.632 0.292 -10.219 1.00 77.00 332 ILE A N 1
ATOM 2582 C CA . ILE A 1 332 ? 8.905 0.354 -10.958 1.00 77.00 332 ILE A CA 1
ATOM 2583 C C . ILE A 1 332 ? 8.826 1.356 -12.118 1.00 77.00 332 ILE A C 1
ATOM 2585 O O . ILE A 1 332 ? 9.755 2.148 -12.298 1.00 77.00 332 ILE A O 1
ATOM 2589 N N . TYR A 1 333 ? 7.730 1.378 -12.887 1.00 77.50 333 TYR A N 1
ATOM 2590 C CA . TYR A 1 333 ? 7.547 2.353 -13.973 1.00 77.50 333 TYR A CA 1
ATOM 2591 C C . TYR A 1 333 ? 7.509 3.789 -13.453 1.00 77.50 333 TYR A C 1
ATOM 2593 O O . TYR A 1 333 ? 8.154 4.670 -14.027 1.00 77.50 333 TYR A O 1
ATOM 2601 N N . VAL A 1 334 ? 6.784 4.029 -12.359 1.00 82.44 334 VAL A N 1
ATOM 2602 C CA . VAL A 1 334 ? 6.690 5.349 -11.731 1.00 82.44 334 VAL A CA 1
ATOM 2603 C C . VAL A 1 334 ? 8.045 5.792 -11.200 1.00 82.44 334 VAL A C 1
ATOM 2605 O O . VAL A 1 334 ? 8.472 6.902 -11.512 1.00 82.44 334 VAL A O 1
ATOM 2608 N N . ILE A 1 335 ? 8.754 4.936 -10.463 1.00 80.88 335 ILE A N 1
ATOM 2609 C CA . ILE A 1 335 ? 10.086 5.253 -9.935 1.00 80.88 335 ILE A CA 1
ATOM 2610 C C . ILE A 1 335 ? 11.056 5.527 -11.086 1.00 80.88 335 ILE A C 1
ATOM 2612 O O . ILE A 1 335 ? 11.754 6.537 -11.058 1.00 80.88 335 ILE A O 1
ATOM 2616 N N . SER A 1 336 ? 11.057 4.697 -12.131 1.00 74.69 336 SER A N 1
ATOM 2617 C CA . SER A 1 336 ? 11.910 4.894 -13.311 1.00 74.69 336 SER A CA 1
ATOM 2618 C C . SER A 1 336 ? 11.621 6.229 -13.998 1.00 74.69 336 SER A C 1
ATOM 2620 O O . SER A 1 336 ? 12.543 6.961 -14.354 1.00 74.69 336 SER A O 1
ATOM 2622 N N . PHE A 1 337 ? 10.344 6.588 -14.148 1.00 76.88 337 PHE A N 1
ATOM 2623 C CA . PHE A 1 337 ? 9.931 7.867 -14.721 1.00 76.88 337 PHE A CA 1
ATOM 2624 C C . PHE A 1 337 ? 10.334 9.059 -13.843 1.00 76.88 337 PHE A C 1
ATOM 2626 O O . PHE A 1 337 ? 10.834 10.062 -14.355 1.00 76.88 337 PHE A O 1
ATOM 2633 N N . VAL A 1 338 ? 10.151 8.954 -12.524 1.00 77.44 338 VAL A N 1
ATOM 2634 C CA . VAL A 1 338 ? 10.568 9.983 -11.564 1.00 77.44 338 VAL A CA 1
ATOM 2635 C C . VAL A 1 338 ? 12.085 10.152 -11.598 1.00 77.44 338 VAL A C 1
ATOM 2637 O O . VAL A 1 338 ? 12.545 11.281 -11.722 1.00 77.44 338 VAL A O 1
ATOM 2640 N N . MET A 1 339 ? 12.858 9.066 -11.586 1.00 75.88 339 MET A N 1
ATOM 2641 C CA . MET A 1 339 ? 14.321 9.104 -11.682 1.00 75.88 339 MET A CA 1
ATOM 2642 C C . MET A 1 339 ? 14.791 9.717 -12.999 1.00 75.88 339 MET A C 1
ATOM 2644 O O . MET A 1 339 ? 15.656 10.587 -12.993 1.00 75.88 339 MET A O 1
ATOM 2648 N N . LEU A 1 340 ? 14.186 9.337 -14.126 1.00 71.31 340 LEU A N 1
ATOM 2649 C CA . LEU A 1 340 ? 14.505 9.919 -15.430 1.00 71.31 340 LEU A CA 1
ATOM 2650 C C . LEU A 1 340 ? 14.238 11.433 -15.447 1.00 71.31 340 LEU A C 1
ATOM 2652 O O . LEU A 1 340 ? 15.041 12.203 -15.970 1.00 71.31 340 LEU A O 1
ATOM 2656 N N . ARG A 1 341 ? 13.143 11.872 -14.818 1.00 71.88 341 ARG A N 1
ATOM 2657 C CA . ARG A 1 341 ? 12.822 13.293 -14.657 1.00 71.88 341 ARG A CA 1
ATOM 2658 C C . ARG A 1 341 ? 13.792 14.007 -13.715 1.00 71.88 341 ARG A C 1
ATOM 2660 O O . ARG A 1 341 ? 14.165 15.138 -14.001 1.00 71.88 341 ARG A O 1
ATOM 2667 N N . LEU A 1 342 ? 14.197 13.377 -12.615 1.00 73.12 342 LEU A N 1
ATOM 2668 C CA . LEU A 1 342 ? 15.191 13.931 -11.694 1.00 73.12 342 LEU A CA 1
ATOM 2669 C C . LEU A 1 342 ? 16.538 14.109 -12.393 1.00 73.12 342 LEU A C 1
ATOM 2671 O O . LEU A 1 342 ? 17.139 15.167 -12.263 1.00 73.12 342 LEU A O 1
ATOM 2675 N N . ILE A 1 343 ? 16.964 13.130 -13.194 1.00 71.75 343 ILE A N 1
ATOM 2676 C CA . ILE A 1 343 ? 18.190 13.214 -13.996 1.00 71.75 343 ILE A CA 1
ATOM 2677 C C . ILE A 1 343 ? 18.092 14.355 -15.015 1.00 71.75 343 ILE A C 1
ATOM 2679 O O . ILE A 1 343 ? 19.025 15.145 -15.128 1.00 71.75 343 ILE A O 1
ATOM 2683 N N . ALA A 1 344 ? 16.961 14.487 -15.714 1.00 65.94 344 ALA A N 1
ATOM 2684 C CA . ALA A 1 344 ? 16.751 15.574 -16.674 1.00 65.94 344 ALA A CA 1
ATOM 2685 C C . ALA A 1 344 ? 16.769 16.968 -16.015 1.00 65.94 344 ALA A C 1
ATOM 2687 O O . ALA A 1 344 ? 17.258 17.928 -16.600 1.00 65.94 344 ALA A O 1
ATOM 2688 N N . LEU A 1 345 ? 16.269 17.080 -14.780 1.00 67.44 345 LEU A N 1
ATOM 2689 C CA . LEU A 1 345 ? 16.300 18.323 -13.998 1.00 67.44 345 LEU A CA 1
ATOM 2690 C C . LEU A 1 345 ? 17.644 18.555 -13.288 1.00 67.44 345 LEU A C 1
ATOM 2692 O O . LEU A 1 345 ? 17.928 19.667 -12.845 1.00 67.44 345 LEU A O 1
ATOM 2696 N N . SER A 1 346 ? 18.478 17.522 -13.157 1.00 69.69 346 SER A N 1
ATOM 2697 C CA . SER A 1 346 ? 19.748 17.616 -12.445 1.00 69.69 346 SER A CA 1
ATOM 2698 C C . SER A 1 346 ? 20.800 18.339 -13.292 1.00 69.69 346 SER A C 1
ATOM 2700 O O . SER A 1 346 ? 21.392 17.787 -14.215 1.00 69.69 346 SER A O 1
ATOM 2702 N N . SER A 1 347 ? 21.057 19.602 -12.956 1.00 77.38 347 SER A N 1
ATOM 2703 C CA . SER A 1 347 ? 22.254 20.332 -13.379 1.00 77.38 347 SER A CA 1
ATOM 2704 C C . SER A 1 347 ? 23.274 20.360 -12.237 1.00 77.38 347 SER A C 1
ATOM 2706 O O . SER A 1 347 ? 22.905 20.233 -11.068 1.00 77.38 347 SER A O 1
ATOM 2708 N N . LEU A 1 348 ? 24.563 20.558 -12.539 1.00 79.31 348 LEU A N 1
ATOM 2709 C CA . LEU A 1 348 ? 25.606 20.656 -11.504 1.00 79.31 348 LEU A CA 1
ATOM 2710 C C . LEU A 1 348 ? 25.259 21.735 -10.458 1.00 79.31 348 LEU A C 1
ATOM 2712 O O . LEU A 1 348 ? 25.459 21.534 -9.265 1.00 79.31 348 LEU A O 1
ATOM 2716 N N . ARG A 1 349 ? 24.677 22.855 -10.910 1.00 77.56 349 ARG A N 1
ATOM 2717 C CA . ARG A 1 349 ? 24.216 23.958 -10.055 1.00 77.56 349 ARG A CA 1
ATOM 2718 C C . ARG A 1 349 ? 22.987 23.569 -9.234 1.00 77.56 349 ARG A C 1
ATOM 2720 O O . ARG A 1 349 ? 22.965 23.809 -8.031 1.00 77.56 349 ARG A O 1
ATOM 2727 N N . ALA A 1 350 ? 22.001 22.925 -9.861 1.00 80.94 350 ALA A N 1
ATOM 2728 C CA . ALA A 1 350 ? 20.793 22.477 -9.178 1.00 80.94 350 ALA A CA 1
ATOM 2729 C C . ALA A 1 350 ? 21.106 21.445 -8.091 1.00 80.94 350 ALA A C 1
ATOM 2731 O O . ALA A 1 350 ? 20.568 21.543 -6.992 1.00 80.94 350 ALA A O 1
ATOM 2732 N N . VAL A 1 351 ? 22.018 20.505 -8.349 1.00 85.38 351 VAL A N 1
ATOM 2733 C CA . VAL A 1 351 ? 22.467 19.521 -7.354 1.00 85.38 351 VAL A CA 1
ATOM 2734 C C . VAL A 1 351 ? 23.267 20.194 -6.236 1.00 85.38 351 VAL A C 1
ATOM 2736 O O . VAL A 1 351 ? 22.995 19.926 -5.066 1.00 85.38 351 VAL A O 1
ATOM 2739 N N . ALA A 1 352 ? 24.192 21.100 -6.573 1.00 86.44 352 ALA A N 1
ATOM 2740 C CA . ALA A 1 352 ? 25.013 21.811 -5.592 1.00 86.44 352 ALA A CA 1
ATOM 2741 C C . ALA A 1 352 ? 24.188 22.664 -4.614 1.00 86.44 352 ALA A C 1
ATOM 2743 O O . ALA A 1 352 ? 24.584 22.806 -3.463 1.00 86.44 352 ALA A O 1
ATOM 2744 N N . PHE A 1 353 ? 23.040 23.197 -5.043 1.00 89.06 353 PHE A N 1
ATOM 2745 C CA . PHE A 1 353 ? 22.103 23.893 -4.158 1.00 89.06 353 PHE A CA 1
ATOM 2746 C C . PHE A 1 353 ? 21.150 22.932 -3.432 1.00 89.06 353 PHE A C 1
ATOM 2748 O O . PHE A 1 353 ? 20.976 23.017 -2.217 1.00 89.06 353 PHE A O 1
ATOM 2755 N N . SER A 1 354 ? 20.529 22.005 -4.168 1.00 87.75 354 SER A N 1
ATOM 2756 C CA . SER A 1 354 ? 19.416 21.200 -3.649 1.00 87.75 354 SER A CA 1
ATOM 2757 C C . SER A 1 354 ? 19.858 20.173 -2.613 1.00 87.75 354 SER A C 1
ATOM 2759 O O . SER A 1 354 ? 19.084 19.885 -1.707 1.00 87.75 354 SER A O 1
ATOM 2761 N N . VAL A 1 355 ? 21.074 19.618 -2.718 1.00 90.00 355 VAL A N 1
ATOM 2762 C CA . VAL A 1 355 ? 21.571 18.635 -1.740 1.00 90.00 355 VAL A CA 1
ATOM 2763 C C . VAL A 1 355 ? 21.807 19.286 -0.369 1.00 90.00 355 VAL A C 1
ATOM 2765 O O . VAL A 1 355 ? 21.182 18.821 0.581 1.00 90.00 355 VAL A O 1
ATOM 2768 N N . PRO A 1 356 ? 22.604 20.369 -0.228 1.00 93.00 356 PRO A N 1
ATOM 2769 C CA . PRO A 1 356 ? 22.764 21.049 1.059 1.00 93.00 356 PRO A CA 1
ATOM 2770 C C . PRO A 1 356 ? 21.455 21.608 1.616 1.00 93.00 356 PRO A C 1
ATOM 2772 O O . PRO A 1 356 ? 21.199 21.481 2.808 1.00 93.00 356 PRO A O 1
ATOM 2775 N N . PHE A 1 357 ? 20.605 22.196 0.766 1.00 92.75 357 PHE A N 1
ATOM 2776 C CA . PHE A 1 357 ? 19.293 22.690 1.189 1.00 92.75 357 PHE A CA 1
ATOM 2777 C C . PHE A 1 357 ? 18.447 21.565 1.798 1.00 92.75 357 PHE A C 1
ATOM 2779 O O . PHE A 1 357 ? 17.948 21.694 2.914 1.00 92.75 357 PHE A O 1
ATOM 2786 N N . ALA A 1 358 ? 18.336 20.434 1.098 1.00 92.50 358 ALA A N 1
ATOM 2787 C CA . ALA A 1 358 ? 17.534 19.311 1.555 1.00 92.50 358 ALA A CA 1
ATOM 2788 C C . ALA A 1 358 ? 18.071 18.682 2.843 1.00 92.50 358 ALA A C 1
ATOM 2790 O O . ALA A 1 358 ? 17.283 18.364 3.732 1.00 92.50 358 ALA A O 1
ATOM 2791 N N . THR A 1 359 ? 19.390 18.515 2.969 1.00 91.81 359 THR A N 1
ATOM 2792 C CA . THR A 1 359 ? 19.995 17.904 4.158 1.00 91.81 359 THR A CA 1
ATOM 2793 C C . THR A 1 359 ? 19.940 18.823 5.372 1.00 91.81 359 THR A C 1
ATOM 2795 O O . THR A 1 359 ? 19.558 18.363 6.443 1.00 91.81 359 THR A O 1
ATOM 2798 N N . ILE A 1 360 ? 20.254 20.114 5.222 1.00 92.81 360 ILE A N 1
ATOM 2799 C CA . ILE A 1 360 ? 20.241 21.077 6.333 1.00 92.81 360 ILE A CA 1
ATOM 2800 C C . ILE A 1 360 ? 18.807 21.316 6.803 1.00 92.81 360 ILE A C 1
ATOM 2802 O O . ILE A 1 360 ? 18.509 21.145 7.982 1.00 92.81 360 ILE A O 1
ATOM 2806 N N . THR A 1 361 ? 17.895 21.670 5.894 1.00 90.88 361 THR A N 1
ATOM 2807 C CA . THR A 1 361 ? 16.496 21.928 6.258 1.00 90.88 361 THR A CA 1
ATOM 2808 C C . THR A 1 361 ? 15.807 20.651 6.739 1.00 90.88 361 THR A C 1
ATOM 2810 O O . THR A 1 361 ? 15.063 20.701 7.715 1.00 90.88 361 THR A O 1
ATOM 2813 N N . GLY A 1 362 ? 16.102 19.499 6.130 1.00 89.81 362 GLY A N 1
ATOM 2814 C CA . GLY A 1 362 ? 15.590 18.204 6.576 1.00 89.81 362 GLY A CA 1
ATOM 2815 C C . GLY A 1 362 ? 16.053 17.848 7.988 1.00 89.81 362 GLY A C 1
ATOM 2816 O O . GLY A 1 362 ? 15.226 17.473 8.813 1.00 89.81 362 GLY A O 1
ATOM 2817 N N . ALA A 1 363 ? 17.339 18.040 8.300 1.00 89.62 363 ALA A N 1
ATOM 2818 C CA . ALA A 1 363 ? 17.882 17.804 9.637 1.00 89.62 363 ALA A CA 1
ATOM 2819 C C . ALA A 1 363 ? 17.308 18.769 10.686 1.00 89.62 363 ALA A C 1
ATOM 2821 O O . ALA A 1 363 ? 17.018 18.349 11.803 1.00 89.62 363 ALA A O 1
ATOM 2822 N N . LEU A 1 364 ? 17.098 20.043 10.332 1.00 90.00 364 LEU A N 1
ATOM 2823 C CA . LEU A 1 364 ? 16.469 21.024 11.221 1.00 90.00 364 LEU A CA 1
ATOM 2824 C C . LEU A 1 364 ? 15.020 20.648 11.551 1.00 90.00 364 LEU A C 1
ATOM 2826 O O . LEU A 1 364 ? 14.646 20.672 12.720 1.00 90.00 364 LEU A O 1
ATOM 2830 N N . ILE A 1 365 ? 14.225 20.266 10.545 1.00 88.44 365 ILE A N 1
ATOM 2831 C CA . ILE A 1 365 ? 12.840 19.821 10.754 1.00 88.44 365 ILE A CA 1
ATOM 2832 C C . ILE A 1 365 ? 12.825 18.532 11.577 1.00 88.44 365 ILE A C 1
ATOM 2834 O O . ILE A 1 365 ? 12.083 18.451 12.550 1.00 88.44 365 ILE A O 1
ATOM 2838 N N . PHE A 1 366 ? 13.668 17.555 11.231 1.00 88.12 366 PHE A N 1
ATOM 2839 C CA . PHE A 1 366 ? 13.769 16.280 11.940 1.00 88.12 366 PHE A CA 1
ATOM 2840 C C . PHE A 1 366 ? 14.103 16.480 13.423 1.00 88.12 366 PHE A C 1
ATOM 2842 O O . PHE A 1 366 ? 13.342 16.035 14.282 1.00 88.12 366 PHE A O 1
ATOM 2849 N N . ASN A 1 367 ? 15.164 17.232 13.731 1.00 86.69 367 ASN A N 1
ATOM 2850 C CA . ASN A 1 367 ? 15.540 17.550 15.110 1.00 86.69 367 ASN A CA 1
ATOM 2851 C C . ASN A 1 367 ? 14.448 18.356 15.828 1.00 86.69 367 ASN A C 1
ATOM 2853 O O . ASN A 1 367 ? 14.209 18.156 17.016 1.00 86.69 367 ASN A O 1
ATOM 2857 N N . GLY A 1 368 ? 13.758 19.239 15.101 1.00 82.75 368 GLY A N 1
ATOM 2858 C CA . GLY A 1 368 ? 12.646 20.033 15.615 1.00 82.75 368 GLY A CA 1
ATOM 2859 C C . GLY A 1 368 ? 11.386 19.228 15.934 1.00 82.75 368 GLY A C 1
ATOM 2860 O O . GLY A 1 368 ? 10.563 19.709 16.707 1.00 82.75 368 GLY A O 1
ATOM 2861 N N . THR A 1 369 ? 11.217 18.013 15.392 1.00 81.44 369 THR A N 1
ATOM 2862 C CA . THR A 1 369 ? 10.054 17.171 15.723 1.00 81.44 369 THR A CA 1
ATOM 2863 C C . THR A 1 369 ? 10.096 16.660 17.160 1.00 81.44 369 THR A C 1
ATOM 2865 O O . THR A 1 369 ? 9.040 16.532 17.773 1.00 81.44 369 THR A O 1
ATOM 2868 N N . GLY A 1 370 ? 11.281 16.354 17.705 1.00 69.81 370 GLY A N 1
ATOM 2869 C CA . GLY A 1 370 ? 11.465 15.818 19.063 1.00 69.81 370 GLY A CA 1
ATOM 2870 C C . GLY A 1 370 ? 10.729 14.500 19.371 1.00 69.81 370 GLY A C 1
ATOM 2871 O O . GLY A 1 370 ? 10.698 14.094 20.528 1.00 69.81 370 GLY A O 1
ATOM 2872 N N . VAL A 1 371 ? 10.104 13.863 18.372 1.00 60.31 371 VAL A N 1
ATOM 2873 C CA . VAL A 1 371 ? 9.150 12.747 18.543 1.00 60.31 371 VAL A CA 1
ATOM 2874 C C . VAL A 1 371 ? 9.602 11.490 17.800 1.00 60.31 371 VAL A C 1
ATOM 2876 O O . VAL A 1 371 ? 9.358 10.385 18.272 1.00 60.31 371 VAL A O 1
ATOM 2879 N N . THR A 1 372 ? 10.296 11.614 16.665 1.00 57.31 372 THR A N 1
ATOM 2880 C CA . THR A 1 372 ? 10.694 10.439 15.878 1.00 57.31 372 THR A CA 1
ATOM 2881 C C . THR A 1 372 ? 12.124 10.013 16.200 1.00 57.31 372 THR A C 1
ATOM 2883 O O . THR A 1 372 ? 13.073 10.567 15.653 1.00 57.31 372 THR A O 1
ATOM 2886 N N . ASN A 1 373 ? 12.286 8.970 17.021 1.00 56.19 373 ASN A N 1
ATOM 2887 C CA . ASN A 1 373 ? 13.571 8.266 17.185 1.00 56.19 373 ASN A CA 1
ATOM 2888 C C . ASN A 1 373 ? 13.959 7.438 15.942 1.00 56.19 373 ASN A C 1
ATOM 2890 O O . ASN A 1 373 ? 15.048 6.868 15.891 1.00 56.19 373 ASN A O 1
ATOM 2894 N N . LYS A 1 374 ? 13.076 7.350 14.935 1.00 66.69 374 LYS A N 1
ATOM 2895 C CA . LYS A 1 374 ? 13.317 6.581 13.711 1.00 66.69 374 LYS A CA 1
ATOM 2896 C C . LYS A 1 374 ? 14.069 7.418 12.666 1.00 66.69 374 LYS A C 1
ATOM 2898 O O . LYS A 1 374 ? 13.576 8.476 12.279 1.00 66.69 374 LYS A O 1
ATOM 2903 N N . PRO A 1 375 ? 15.195 6.929 12.114 1.00 73.12 375 PRO A N 1
ATOM 2904 C CA . PRO A 1 375 ? 15.966 7.648 11.094 1.00 73.12 375 PRO A CA 1
ATOM 2905 C C . PRO A 1 375 ? 15.235 7.770 9.744 1.00 73.12 375 PRO A C 1
ATOM 2907 O O . PRO A 1 375 ? 15.630 8.566 8.893 1.00 73.12 375 PRO A O 1
ATOM 2910 N N . HIS A 1 376 ? 14.162 7.003 9.525 1.00 78.44 376 HIS A N 1
ATOM 2911 C CA . HIS A 1 376 ? 13.424 6.991 8.260 1.00 78.44 376 HIS A CA 1
ATOM 2912 C C . HIS A 1 376 ? 12.720 8.320 7.946 1.00 78.44 376 HIS A C 1
ATOM 2914 O O . HIS A 1 376 ? 12.722 8.747 6.790 1.00 78.44 376 HIS A O 1
ATOM 2920 N N . SER A 1 377 ? 12.189 9.022 8.955 1.00 82.12 377 SER A N 1
ATOM 2921 C CA . SER A 1 377 ? 11.520 10.317 8.753 1.00 82.12 377 SER A CA 1
ATOM 2922 C C . SER A 1 377 ? 12.481 11.385 8.211 1.00 82.12 377 SER A C 1
ATOM 2924 O O . SER A 1 377 ? 12.082 12.210 7.387 1.00 82.12 377 SER A O 1
ATOM 2926 N N . LEU A 1 378 ? 13.771 11.326 8.573 1.00 85.06 378 LEU A N 1
ATOM 2927 C CA . LEU A 1 378 ? 14.807 12.190 8.001 1.00 85.06 378 LEU A CA 1
ATOM 2928 C C . LEU A 1 378 ? 14.983 11.938 6.498 1.00 85.06 378 LEU A C 1
ATOM 2930 O O . LEU A 1 378 ? 15.052 12.889 5.722 1.00 85.06 378 LEU A O 1
ATOM 2934 N N . VAL A 1 379 ? 15.026 10.673 6.069 1.00 85.75 379 VAL A N 1
ATOM 2935 C CA . VAL A 1 379 ? 15.171 10.320 4.645 1.00 85.75 379 VAL A CA 1
ATOM 2936 C C . VAL A 1 379 ? 13.987 10.849 3.839 1.00 85.75 379 VAL A C 1
ATOM 2938 O O . VAL A 1 379 ? 14.185 11.455 2.787 1.00 85.75 379 VAL A O 1
ATOM 2941 N N . VAL A 1 380 ? 12.765 10.684 4.353 1.00 87.31 380 VAL A N 1
ATOM 2942 C CA . VAL A 1 380 ? 11.538 11.201 3.728 1.00 87.31 380 VAL A CA 1
ATOM 2943 C C . VAL A 1 380 ? 11.608 12.720 3.548 1.00 87.31 380 VAL A C 1
ATOM 2945 O O . VAL A 1 380 ? 11.364 13.220 2.447 1.00 87.31 380 VAL A O 1
ATOM 2948 N N . LEU A 1 381 ? 12.000 13.450 4.597 1.00 88.81 381 LEU A N 1
ATOM 2949 C CA . LEU A 1 381 ? 12.165 14.905 4.557 1.00 88.81 381 LEU A CA 1
ATOM 2950 C C . LEU A 1 381 ? 13.226 15.330 3.538 1.00 88.81 381 LEU A C 1
ATOM 2952 O O . LEU A 1 381 ? 12.972 16.218 2.725 1.00 88.81 381 LEU A O 1
ATOM 2956 N N . VAL A 1 382 ? 14.392 14.678 3.532 1.00 89.81 382 VAL A N 1
ATOM 2957 C CA . VAL A 1 382 ? 15.482 14.985 2.594 1.00 89.81 382 VAL A CA 1
ATOM 2958 C C . VAL A 1 382 ? 15.050 14.724 1.151 1.00 89.81 382 VAL A C 1
ATOM 2960 O O . VAL A 1 382 ? 15.271 15.571 0.289 1.00 89.81 382 VAL A O 1
ATOM 2963 N N . VAL A 1 383 ? 14.390 13.598 0.865 1.00 88.88 383 VAL A N 1
ATOM 2964 C CA . VAL A 1 383 ? 13.897 13.287 -0.488 1.00 88.88 383 VAL A CA 1
ATOM 2965 C C . VAL A 1 383 ? 12.861 14.316 -0.938 1.00 88.88 383 VAL A C 1
ATOM 2967 O O . VAL A 1 383 ? 12.950 14.833 -2.055 1.00 88.88 383 VAL A O 1
ATOM 2970 N N . PHE A 1 384 ? 11.900 14.657 -0.076 1.00 90.94 384 PHE A N 1
ATOM 2971 C CA . PHE A 1 384 ? 10.886 15.661 -0.383 1.00 90.94 384 PHE A CA 1
ATOM 2972 C C . PHE A 1 384 ? 11.510 17.037 -0.659 1.00 90.94 384 PHE A C 1
ATOM 2974 O O . PHE A 1 384 ? 11.263 17.631 -1.713 1.00 90.94 384 PHE A O 1
ATOM 2981 N N . LEU A 1 385 ? 12.370 17.520 0.240 1.00 91.56 385 LEU A N 1
ATOM 2982 C CA . LEU A 1 385 ? 13.025 18.821 0.113 1.00 91.56 385 LEU A CA 1
ATOM 2983 C C . LEU A 1 385 ? 13.994 18.874 -1.069 1.00 91.56 385 LEU A C 1
ATOM 2985 O O . LEU A 1 385 ? 14.105 19.917 -1.708 1.00 91.56 385 LEU A O 1
ATOM 2989 N N . TYR A 1 386 ? 14.639 17.760 -1.421 1.00 89.94 386 TYR A N 1
ATOM 2990 C CA . TYR A 1 386 ? 15.473 17.666 -2.617 1.00 89.94 386 TYR A CA 1
ATOM 2991 C C . TYR A 1 386 ? 14.643 17.854 -3.891 1.00 89.94 386 TYR A C 1
ATOM 2993 O O . TYR A 1 386 ? 15.009 18.641 -4.766 1.00 89.94 386 TYR A O 1
ATOM 3001 N N . ILE A 1 387 ? 13.478 17.201 -3.976 1.00 85.50 387 ILE A N 1
ATOM 3002 C CA . ILE A 1 387 ? 12.545 17.372 -5.100 1.00 85.50 387 ILE A CA 1
ATOM 3003 C C . ILE A 1 387 ? 12.040 18.820 -5.175 1.00 85.50 387 ILE A C 1
ATOM 3005 O O . ILE A 1 387 ? 11.896 19.358 -6.276 1.00 85.50 387 ILE A O 1
ATOM 3009 N N . VAL A 1 388 ? 11.763 19.455 -4.033 1.00 86.50 388 VAL A N 1
ATOM 3010 C CA . VAL A 1 388 ? 11.364 20.871 -3.972 1.00 86.50 388 VAL A CA 1
ATOM 3011 C C . VAL A 1 388 ? 12.506 21.777 -4.437 1.00 86.50 388 VAL A C 1
ATOM 3013 O O . VAL A 1 388 ? 12.287 22.604 -5.319 1.00 86.50 388 VAL A O 1
ATOM 3016 N N . GLY A 1 389 ? 13.723 21.579 -3.924 1.00 85.06 389 GLY A N 1
ATOM 3017 C CA . GLY A 1 389 ? 14.912 22.354 -4.283 1.00 85.06 389 GLY A CA 1
ATOM 3018 C C . GLY A 1 389 ? 15.202 22.324 -5.783 1.00 85.06 389 GLY A C 1
ATOM 3019 O O . GLY A 1 389 ? 15.375 23.379 -6.394 1.00 85.06 389 GLY A O 1
ATOM 3020 N N . LEU A 1 390 ? 15.129 21.141 -6.407 1.00 81.81 390 LEU A N 1
ATOM 3021 C CA . LEU A 1 390 ? 15.315 21.003 -7.854 1.00 81.81 390 LEU A CA 1
ATOM 3022 C C . LEU A 1 390 ? 14.290 21.819 -8.653 1.00 81.81 390 LEU A C 1
ATOM 3024 O O . LEU A 1 390 ? 14.649 22.457 -9.638 1.00 81.81 390 LEU A O 1
ATOM 3028 N N . ARG A 1 391 ? 13.019 21.831 -8.227 1.00 81.00 391 ARG A N 1
ATOM 3029 C CA . ARG A 1 391 ? 11.962 22.610 -8.898 1.00 81.00 391 ARG A CA 1
ATOM 3030 C C . ARG A 1 391 ? 12.143 24.111 -8.718 1.00 81.00 391 ARG A C 1
ATOM 3032 O O . ARG A 1 391 ? 11.827 24.865 -9.631 1.00 81.00 391 ARG A O 1
ATOM 3039 N N . VAL A 1 392 ? 12.616 24.538 -7.550 1.00 82.25 392 VAL A N 1
ATOM 3040 C CA . VAL A 1 392 ? 12.891 25.950 -7.272 1.00 82.25 392 VAL A CA 1
ATOM 3041 C C . VAL A 1 392 ? 14.005 26.449 -8.188 1.00 82.25 392 VAL A C 1
ATOM 3043 O O . VAL A 1 392 ? 13.817 27.454 -8.869 1.00 82.25 392 VAL A O 1
ATOM 3046 N N . VAL A 1 393 ? 15.124 25.722 -8.272 1.00 81.81 393 VAL A N 1
ATOM 3047 C CA . VAL A 1 393 ? 16.241 26.095 -9.156 1.00 81.81 393 VAL A CA 1
ATOM 3048 C C . VAL A 1 393 ? 15.806 26.115 -10.621 1.00 81.81 393 VAL A C 1
ATOM 3050 O O . VAL A 1 393 ? 16.096 27.082 -11.320 1.00 81.81 393 VAL A O 1
ATOM 3053 N N . ASP A 1 394 ? 15.064 25.102 -11.072 1.00 75.00 394 ASP A N 1
ATOM 3054 C CA . ASP A 1 394 ? 14.537 25.047 -12.441 1.00 75.00 394 ASP A CA 1
ATOM 3055 C C . ASP A 1 394 ? 13.638 26.255 -12.761 1.00 75.00 394 ASP A C 1
ATOM 3057 O O . ASP A 1 394 ? 13.790 26.890 -13.803 1.00 75.00 394 ASP A O 1
ATOM 3061 N N . HIS A 1 395 ? 12.767 26.651 -11.825 1.00 75.25 395 HIS A N 1
ATOM 3062 C CA . HIS A 1 395 ? 11.913 27.827 -11.989 1.00 75.25 395 HIS A CA 1
ATOM 3063 C C . HIS A 1 395 ? 12.719 29.130 -12.099 1.00 75.25 395 HIS A C 1
ATOM 3065 O O . HIS A 1 395 ? 12.451 29.947 -12.979 1.00 75.25 395 HIS A O 1
ATOM 3071 N N . PHE A 1 396 ? 13.736 29.315 -11.252 1.00 73.62 396 PHE A N 1
ATOM 3072 C CA . PHE A 1 396 ? 14.614 30.487 -11.321 1.00 73.62 396 PHE A CA 1
ATOM 3073 C C . PHE A 1 396 ? 15.425 30.534 -12.622 1.00 73.62 396 PHE A C 1
ATOM 3075 O O . PHE A 1 396 ? 15.565 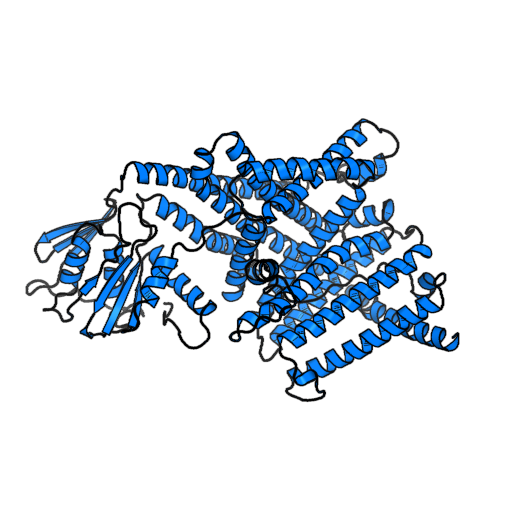31.602 -13.224 1.00 73.62 396 PHE A O 1
ATOM 3082 N N . GLU A 1 397 ? 15.927 29.388 -13.088 1.00 70.00 397 GLU A N 1
ATOM 3083 C CA . GLU A 1 397 ? 16.667 29.292 -14.350 1.00 70.00 397 GLU A CA 1
ATOM 3084 C C . GLU A 1 397 ? 15.760 29.550 -15.571 1.00 70.00 397 GLU A C 1
ATOM 3086 O O . GLU A 1 397 ? 16.193 30.185 -16.538 1.00 70.00 397 GLU A O 1
ATOM 3091 N N . ALA A 1 398 ? 14.491 29.128 -15.524 1.00 65.62 398 ALA A N 1
ATOM 3092 C CA . ALA A 1 398 ? 13.503 29.391 -16.573 1.00 65.62 398 ALA A CA 1
ATOM 3093 C C . ALA A 1 398 ? 13.156 30.884 -16.706 1.00 65.62 398 ALA A C 1
ATOM 3095 O O . ALA A 1 398 ? 12.953 31.374 -17.816 1.00 65.62 398 ALA A O 1
ATOM 3096 N N . VAL A 1 399 ? 13.130 31.625 -15.594 1.00 66.25 399 VAL A N 1
ATOM 3097 C CA . VAL A 1 399 ? 12.893 33.080 -15.594 1.00 66.25 399 VAL A CA 1
ATOM 3098 C C . VAL A 1 399 ? 14.102 33.856 -16.137 1.00 66.25 399 VAL A C 1
ATOM 3100 O O . VAL A 1 399 ? 13.935 34.918 -16.731 1.00 66.25 399 VAL A O 1
ATOM 3103 N N . THR A 1 400 ? 15.320 33.329 -15.978 1.00 61.22 400 THR A N 1
ATOM 3104 C CA . THR A 1 400 ? 16.565 34.021 -16.367 1.00 61.22 400 THR A CA 1
ATOM 3105 C C . THR A 1 400 ? 17.080 33.682 -17.769 1.00 61.22 400 THR A C 1
ATOM 3107 O O . THR A 1 400 ? 17.840 34.471 -18.328 1.00 61.22 400 THR A O 1
ATOM 3110 N N . THR A 1 401 ? 16.685 32.554 -18.373 1.00 54.09 401 THR A N 1
ATOM 3111 C CA . THR A 1 401 ? 17.179 32.132 -19.700 1.00 54.09 401 THR A CA 1
ATOM 3112 C C . THR A 1 401 ? 16.045 31.923 -20.709 1.00 54.09 401 THR A C 1
ATOM 3114 O O . THR A 1 401 ? 15.422 30.870 -20.772 1.00 54.09 401 THR A O 1
ATOM 3117 N N . THR A 1 402 ? 15.792 32.922 -21.558 1.00 50.56 402 THR A N 1
ATOM 3118 C CA . THR A 1 402 ? 14.683 32.914 -22.533 1.00 50.56 402 THR A CA 1
ATOM 3119 C C . THR A 1 402 ? 14.948 32.135 -23.831 1.00 50.56 402 THR A C 1
ATOM 3121 O O . THR A 1 402 ? 13.993 31.849 -24.546 1.00 50.56 402 THR A O 1
ATOM 3124 N N . VAL A 1 403 ? 16.195 31.765 -24.171 1.00 46.25 403 VAL A N 1
ATOM 3125 C CA . VAL A 1 403 ? 16.528 31.389 -25.569 1.00 46.25 403 VAL A CA 1
ATOM 3126 C C . VAL A 1 403 ? 16.981 29.934 -25.790 1.00 46.25 403 VAL A C 1
ATOM 3128 O O . VAL A 1 403 ? 16.729 29.396 -26.863 1.00 46.25 403 VAL A O 1
ATOM 3131 N N . THR A 1 404 ? 17.575 29.231 -24.819 1.00 42.66 404 THR A N 1
ATOM 3132 C CA . THR A 1 404 ? 18.211 27.911 -25.081 1.00 42.66 404 THR A CA 1
ATOM 3133 C C . THR A 1 404 ? 17.535 26.692 -24.443 1.00 42.66 404 THR A C 1
ATOM 3135 O O . THR A 1 404 ? 17.880 25.568 -24.795 1.00 42.66 404 THR A O 1
ATOM 3138 N N . ARG A 1 405 ? 16.542 26.873 -23.559 1.00 43.50 405 ARG A N 1
ATOM 3139 C CA . ARG A 1 405 ? 15.886 25.774 -22.809 1.00 43.50 405 ARG A CA 1
ATOM 3140 C C . ARG A 1 405 ? 14.425 25.505 -23.198 1.00 43.50 405 ARG A C 1
ATOM 3142 O O . ARG A 1 405 ? 13.765 24.664 -22.587 1.00 43.50 405 ARG A O 1
ATOM 3149 N N . SER A 1 406 ? 13.912 26.202 -24.216 1.00 44.56 406 SER A N 1
ATOM 3150 C CA . SER A 1 406 ? 12.516 26.112 -24.680 1.00 44.56 406 SER A CA 1
ATOM 3151 C C . SER A 1 406 ? 12.121 24.712 -25.175 1.00 44.56 406 SER A C 1
ATOM 3153 O O . SER A 1 406 ? 10.953 24.332 -25.099 1.00 44.56 406 SER A O 1
ATOM 3155 N N . THR A 1 407 ? 13.089 23.907 -25.614 1.00 45.22 407 THR A N 1
ATOM 3156 C CA . THR A 1 407 ? 12.895 22.538 -26.110 1.00 45.22 407 THR A CA 1
ATOM 3157 C C . THR A 1 407 ? 12.635 21.529 -24.992 1.00 45.22 407 THR A C 1
ATOM 3159 O O . THR A 1 407 ? 11.686 20.757 -25.097 1.00 45.22 407 THR A O 1
ATOM 3162 N N . LEU A 1 408 ? 13.392 21.557 -23.892 1.00 42.28 408 LEU A N 1
ATOM 3163 C CA . LEU A 1 408 ? 13.180 20.654 -22.751 1.00 42.28 408 LEU A CA 1
ATOM 3164 C C . LEU A 1 408 ? 11.949 21.048 -21.930 1.00 42.28 408 LEU A C 1
ATOM 3166 O O . LEU A 1 408 ? 11.127 20.203 -21.571 1.00 42.28 408 LEU A O 1
ATOM 3170 N N . HIS A 1 409 ? 11.784 22.349 -21.688 1.00 42.44 409 HIS A N 1
ATOM 3171 C CA . HIS A 1 409 ? 10.658 22.887 -20.931 1.00 42.44 409 HIS A CA 1
ATOM 3172 C C . HIS A 1 409 ? 9.327 22.669 -21.682 1.00 42.44 409 HIS A C 1
ATOM 3174 O O . HIS A 1 409 ? 8.308 22.359 -21.065 1.00 42.44 409 HIS A O 1
ATOM 3180 N N . GLY A 1 410 ? 9.336 22.719 -23.022 1.00 47.00 410 GLY A N 1
ATOM 3181 C CA . GLY A 1 410 ? 8.196 22.350 -23.872 1.00 47.00 410 GLY A CA 1
ATOM 3182 C C . GLY A 1 410 ? 7.925 20.840 -23.975 1.00 47.00 410 GLY A C 1
ATOM 3183 O O . GLY A 1 410 ? 6.813 20.445 -24.322 1.00 47.00 410 GLY A O 1
ATOM 3184 N N . VAL A 1 411 ? 8.909 19.986 -23.659 1.00 45.88 411 VAL A N 1
ATOM 3185 C CA . VAL A 1 411 ? 8.787 18.513 -23.660 1.00 45.88 411 VAL A CA 1
ATOM 3186 C C . VAL A 1 411 ? 8.338 17.966 -22.297 1.00 45.88 411 VAL A C 1
ATOM 3188 O O . VAL A 1 411 ? 7.559 17.011 -22.255 1.00 45.88 411 VAL A O 1
ATOM 3191 N N . LEU A 1 412 ? 8.783 18.575 -21.190 1.00 42.97 412 LEU A N 1
ATOM 3192 C CA . LEU A 1 412 ? 8.396 18.232 -19.811 1.00 42.97 412 LEU A CA 1
ATOM 3193 C C . LEU A 1 412 ? 7.015 18.771 -19.420 1.00 42.97 412 LEU A C 1
ATOM 3195 O O . LEU A 1 412 ? 6.329 18.169 -18.587 1.00 42.97 412 LEU A O 1
ATOM 3199 N N . HIS A 1 413 ? 6.592 19.889 -20.012 1.00 45.25 413 HIS A N 1
ATOM 3200 C CA . HIS A 1 413 ? 5.219 20.355 -19.889 1.00 45.25 413 HIS A CA 1
ATOM 3201 C C . HIS A 1 413 ? 4.339 19.634 -20.915 1.00 45.25 413 HIS A C 1
ATOM 3203 O O . HIS A 1 413 ? 4.713 19.524 -22.082 1.00 45.25 413 HIS A O 1
ATOM 3209 N N . PRO A 1 414 ? 3.159 19.123 -20.520 1.00 44.56 414 PRO A N 1
ATOM 3210 C CA . PRO A 1 414 ? 2.229 18.559 -21.481 1.00 44.56 414 PRO A CA 1
ATOM 3211 C C . PRO A 1 414 ? 1.850 19.670 -22.458 1.00 44.56 414 PRO A C 1
ATOM 3213 O O . PRO A 1 414 ? 1.127 20.584 -22.074 1.00 44.56 414 PRO A O 1
ATOM 3216 N N . VAL A 1 415 ? 2.346 19.602 -23.699 1.00 40.09 415 VAL A N 1
ATOM 3217 C CA . VAL A 1 415 ? 1.840 20.426 -24.800 1.00 40.09 415 VAL A CA 1
ATOM 3218 C C . VAL A 1 415 ? 0.327 20.210 -24.811 1.00 40.09 415 VAL A C 1
ATOM 3220 O O . VAL A 1 415 ? -0.104 19.081 -25.080 1.00 40.09 415 VAL A O 1
ATOM 3223 N N . PRO A 1 416 ? -0.498 21.212 -24.444 1.00 39.47 416 PRO A N 1
ATOM 3224 C CA . PRO A 1 416 ? -1.927 21.071 -24.621 1.00 39.47 416 PRO A CA 1
ATOM 3225 C C . PRO A 1 416 ? -2.124 20.856 -26.122 1.00 39.47 416 PRO A C 1
ATOM 3227 O O . PRO A 1 416 ? -1.537 21.606 -26.905 1.00 39.47 416 PRO A O 1
ATOM 3230 N N . PRO A 1 417 ? -2.860 19.819 -26.554 1.00 39.69 417 PRO A N 1
ATOM 3231 C CA . PRO A 1 417 ? -3.148 19.663 -27.967 1.00 39.69 417 PRO A CA 1
ATOM 3232 C C . PRO A 1 417 ? -3.829 20.955 -28.417 1.00 39.69 417 PRO A C 1
ATOM 3234 O O . PRO A 1 417 ? -4.934 21.259 -27.963 1.00 39.69 417 PRO A O 1
ATOM 3237 N N . GLN A 1 418 ? -3.127 21.752 -29.226 1.00 35.16 418 GLN A N 1
ATOM 3238 C CA . GLN A 1 418 ? -3.671 22.979 -29.789 1.00 35.16 418 GLN A CA 1
ATOM 3239 C C . GLN A 1 418 ? -4.999 22.613 -30.460 1.00 35.16 418 GLN A C 1
ATOM 3241 O O . GLN A 1 418 ? -5.042 21.774 -31.356 1.00 35.16 418 GLN A O 1
ATOM 3246 N N . GLY A 1 419 ? -6.096 23.171 -29.945 1.00 42.41 419 GLY A N 1
ATOM 3247 C CA . GLY A 1 419 ? -7.426 23.040 -30.537 1.00 42.41 419 GLY A CA 1
ATOM 3248 C C . GLY A 1 419 ? -8.277 21.821 -30.152 1.00 42.41 419 GLY A C 1
ATOM 3249 O O . GLY A 1 419 ? -9.390 21.725 -30.660 1.00 42.41 419 GLY A O 1
ATOM 3250 N N . ARG A 1 420 ? -7.862 20.908 -29.253 1.00 42.81 420 ARG A N 1
ATOM 3251 C CA . ARG A 1 420 ? -8.787 19.866 -28.741 1.00 42.81 420 ARG A CA 1
ATOM 3252 C C . ARG A 1 420 ? -9.414 20.285 -27.413 1.00 42.81 420 ARG A C 1
ATOM 3254 O O . ARG A 1 420 ? -8.711 20.496 -26.426 1.00 42.81 420 ARG A O 1
ATOM 3261 N N . ALA A 1 421 ? -10.747 20.379 -27.405 1.00 47.41 421 ALA A N 1
ATOM 3262 C CA . ALA A 1 421 ? -11.568 20.604 -26.218 1.00 47.41 421 ALA A CA 1
ATOM 3263 C C . ALA A 1 421 ? -11.120 19.707 -25.051 1.00 47.41 421 ALA A C 1
ATOM 3265 O O . ALA A 1 421 ? -10.709 18.566 -25.269 1.00 47.41 421 ALA A O 1
ATOM 3266 N N . VAL A 1 422 ? -11.194 20.231 -23.818 1.00 45.44 422 VAL A N 1
ATOM 3267 C CA . VAL A 1 422 ? -10.866 19.505 -22.578 1.00 45.44 422 VAL A CA 1
ATOM 3268 C C . VAL A 1 422 ? -11.494 18.116 -22.642 1.00 45.44 422 VAL A C 1
ATOM 3270 O O . VAL A 1 422 ? -12.716 17.995 -22.577 1.00 45.44 422 VAL A O 1
ATOM 3273 N N . THR A 1 423 ? -10.664 17.082 -22.791 1.00 56.78 423 THR A N 1
ATOM 3274 C CA . THR A 1 423 ? -11.146 15.708 -22.911 1.00 56.78 423 THR A CA 1
ATOM 3275 C C . THR A 1 423 ? -12.006 15.368 -21.691 1.00 56.78 423 THR A C 1
ATOM 3277 O O . THR A 1 423 ? -11.627 15.717 -20.565 1.00 56.78 423 THR A O 1
ATOM 3280 N N . PRO A 1 424 ? -13.156 14.693 -21.872 1.00 57.81 424 PRO A N 1
ATOM 3281 C CA . PRO A 1 424 ? -14.076 14.367 -20.780 1.00 57.81 424 PRO A CA 1
ATOM 3282 C C . PRO A 1 424 ? -13.370 13.633 -19.627 1.00 57.81 424 PRO A C 1
ATOM 3284 O O . PRO A 1 424 ? -13.630 13.926 -18.462 1.00 57.81 424 PRO A O 1
ATOM 3287 N N . GLY A 1 425 ? -12.363 12.806 -19.934 1.00 58.78 425 GLY A N 1
ATOM 3288 C CA . GLY A 1 425 ? -11.532 12.126 -18.936 1.00 58.78 425 GLY A CA 1
ATOM 3289 C C . GLY A 1 425 ? -10.800 13.060 -17.962 1.00 58.78 425 GLY A C 1
ATOM 3290 O O . GLY A 1 425 ? -10.691 12.737 -16.786 1.00 58.78 425 GLY A O 1
ATOM 3291 N N . ARG A 1 426 ? -10.364 14.261 -18.380 1.00 63.94 426 ARG A N 1
ATOM 3292 C CA . ARG A 1 426 ? -9.718 15.224 -17.463 1.00 63.94 426 ARG A CA 1
ATOM 3293 C C . ARG A 1 426 ? -10.718 15.849 -16.488 1.00 63.94 426 ARG A C 1
ATOM 3295 O O . ARG A 1 426 ? -10.325 16.204 -15.380 1.00 63.94 426 ARG A O 1
ATOM 3302 N N . ARG A 1 427 ? -11.989 15.998 -16.884 1.00 69.31 427 ARG A N 1
ATOM 3303 C CA . ARG A 1 427 ? -13.053 16.455 -15.974 1.00 69.31 427 ARG A CA 1
ATOM 3304 C C . ARG A 1 427 ? -13.376 15.371 -14.951 1.00 69.31 427 ARG A C 1
ATOM 3306 O O . ARG A 1 427 ? -13.336 15.661 -13.764 1.00 69.31 427 ARG A O 1
ATOM 3313 N N . VAL A 1 428 ? -13.584 14.134 -15.403 1.00 69.56 428 VAL A N 1
ATOM 3314 C CA . VAL A 1 428 ? -13.857 12.982 -14.524 1.00 69.56 428 VAL A CA 1
ATOM 3315 C C . VAL A 1 428 ? -12.718 12.764 -13.524 1.00 69.56 428 VAL A C 1
ATOM 3317 O O . VAL A 1 428 ? -12.962 12.640 -12.333 1.00 69.56 428 VAL A O 1
ATOM 3320 N N . ALA A 1 429 ? -11.465 12.838 -13.972 1.00 66.62 429 ALA A N 1
ATOM 3321 C CA . ALA A 1 429 ? -10.298 12.728 -13.099 1.00 66.62 429 ALA A CA 1
ATOM 3322 C C . ALA A 1 429 ? -10.246 13.796 -12.006 1.00 66.62 429 ALA A C 1
ATOM 3324 O O . ALA A 1 429 ? -9.941 13.498 -10.857 1.00 66.62 429 ALA A O 1
ATOM 3325 N N . LYS A 1 430 ? -10.547 15.052 -12.363 1.00 72.50 430 LYS A N 1
ATOM 3326 C CA . LYS A 1 430 ? -10.620 16.141 -11.385 1.00 72.50 430 LYS A CA 1
ATOM 3327 C C . LYS A 1 430 ? -11.715 15.883 -10.357 1.00 72.50 430 LYS A C 1
ATOM 3329 O O . LYS A 1 430 ? -11.472 16.131 -9.186 1.00 72.50 430 LYS A O 1
ATOM 3334 N N . VAL A 1 431 ? -12.873 15.380 -10.788 1.00 78.38 431 VAL A N 1
ATOM 3335 C CA . VAL A 1 431 ? -13.979 15.027 -9.887 1.00 78.38 431 VAL A CA 1
ATOM 3336 C C . VAL A 1 431 ? -13.564 13.903 -8.939 1.00 78.38 431 VAL A C 1
ATOM 3338 O O . VAL A 1 431 ? -13.728 14.066 -7.740 1.00 78.38 431 VAL A O 1
ATOM 3341 N N . ILE A 1 432 ? -12.956 12.821 -9.438 1.00 74.12 432 ILE A N 1
ATOM 3342 C CA . ILE A 1 432 ? -12.492 11.695 -8.606 1.00 74.12 432 ILE A CA 1
ATOM 3343 C C . ILE A 1 432 ? -11.435 12.152 -7.593 1.00 74.12 432 ILE A C 1
ATOM 3345 O O . ILE A 1 432 ? -11.536 11.832 -6.415 1.00 74.12 432 ILE A O 1
ATOM 3349 N N . VAL A 1 433 ? -10.439 12.931 -8.028 1.00 75.19 433 VAL A N 1
ATOM 3350 C CA . VAL A 1 433 ? -9.399 13.453 -7.127 1.00 75.19 433 VAL A CA 1
ATOM 3351 C C . VAL A 1 433 ? -10.000 14.388 -6.083 1.00 75.19 433 VAL A C 1
ATOM 3353 O O . VAL A 1 433 ? -9.640 14.298 -4.916 1.00 75.19 433 VAL A O 1
ATOM 3356 N N . PHE A 1 434 ? -10.920 15.270 -6.477 1.00 78.81 434 PHE A N 1
ATOM 3357 C CA . PHE A 1 434 ? -11.576 16.179 -5.541 1.00 78.81 434 PHE A CA 1
ATOM 3358 C C . PHE A 1 434 ? -12.458 15.424 -4.541 1.00 78.81 434 PHE A C 1
ATOM 3360 O O . PHE A 1 434 ? -12.418 15.738 -3.358 1.00 78.81 434 PHE A O 1
ATOM 3367 N N . ALA A 1 435 ? -13.188 14.402 -4.995 1.00 80.12 435 ALA A N 1
ATOM 3368 C CA . ALA A 1 435 ? -13.981 13.530 -4.137 1.00 80.12 435 ALA A CA 1
ATOM 3369 C C . ALA A 1 435 ? -13.099 12.784 -3.127 1.00 80.12 435 ALA A C 1
ATOM 3371 O O . ALA A 1 435 ? -13.388 12.828 -1.939 1.00 80.12 435 ALA A O 1
ATOM 3372 N N . GLY A 1 436 ? -11.986 12.188 -3.566 1.00 74.19 436 GLY A N 1
ATOM 3373 C CA . GLY A 1 436 ? -11.061 11.500 -2.662 1.00 74.19 436 GLY A CA 1
ATOM 3374 C C . GLY A 1 436 ? -10.337 12.442 -1.690 1.00 74.19 436 GLY A C 1
ATOM 3375 O O . GLY A 1 436 ? -10.120 12.084 -0.536 1.00 74.19 436 GLY A O 1
ATOM 3376 N N . ILE A 1 437 ? -10.007 13.674 -2.104 1.00 79.81 437 ILE A N 1
ATOM 3377 C CA . ILE A 1 437 ? -9.479 14.703 -1.188 1.00 79.81 437 ILE A CA 1
ATOM 3378 C C . ILE A 1 437 ? -10.537 15.089 -0.152 1.00 79.81 437 ILE A C 1
ATOM 3380 O O . ILE A 1 437 ? -10.211 15.186 1.026 1.00 79.81 437 ILE A O 1
ATOM 3384 N N . LEU A 1 438 ? -11.785 15.310 -0.574 1.00 83.25 438 LEU A N 1
ATOM 3385 C CA . LEU A 1 438 ? -12.882 15.654 0.328 1.00 83.25 438 LEU A CA 1
ATOM 3386 C C . LEU A 1 438 ? -13.139 14.532 1.339 1.00 83.25 438 LEU A C 1
ATOM 3388 O O . LEU A 1 438 ? -13.289 14.817 2.521 1.00 83.25 438 LEU A O 1
ATOM 3392 N N . ASP A 1 439 ? -13.124 13.282 0.883 1.00 79.69 439 ASP A N 1
ATOM 3393 C CA . ASP A 1 439 ? -13.244 12.092 1.724 1.00 79.69 439 ASP A CA 1
ATOM 3394 C C . ASP A 1 439 ? -12.094 12.000 2.741 1.00 79.69 439 ASP A C 1
ATOM 3396 O O . ASP A 1 439 ? -12.327 11.969 3.947 1.00 79.69 439 ASP A O 1
ATOM 3400 N N . THR A 1 440 ? -10.843 12.124 2.280 1.00 76.25 440 THR A N 1
ATOM 3401 C CA . THR A 1 440 ? -9.657 12.130 3.158 1.00 76.25 440 THR A CA 1
ATOM 3402 C C . THR A 1 440 ? -9.729 13.258 4.193 1.00 76.25 440 THR A C 1
ATOM 3404 O O . THR A 1 440 ? -9.426 13.052 5.369 1.00 76.25 440 THR A O 1
ATOM 3407 N N . LEU A 1 441 ? -10.137 14.465 3.783 1.00 82.81 441 LEU A N 1
ATOM 3408 C CA . LEU A 1 441 ? -10.301 15.608 4.683 1.00 82.81 441 LEU A CA 1
ATOM 3409 C C . LEU A 1 441 ? -11.444 15.384 5.671 1.00 82.81 441 LEU A C 1
ATOM 3411 O O . LEU A 1 441 ? -11.297 15.748 6.835 1.00 82.81 441 LEU A O 1
ATOM 3415 N N . SER A 1 442 ? -12.549 14.776 5.241 1.00 82.25 442 SER A N 1
ATOM 3416 C CA . SER A 1 442 ? -13.674 14.425 6.107 1.00 82.25 442 SER A CA 1
ATOM 3417 C C . SER A 1 442 ? -13.229 13.449 7.192 1.00 82.25 442 SER A C 1
ATOM 3419 O O . SER A 1 442 ? -13.382 13.751 8.374 1.00 82.25 442 SER A O 1
ATOM 3421 N N . VAL A 1 443 ? -12.578 12.347 6.808 1.00 79.62 443 VAL A N 1
ATOM 3422 C CA . VAL A 1 443 ? -12.041 11.341 7.739 1.00 79.62 443 VAL A CA 1
ATOM 3423 C C . VAL A 1 443 ? -11.022 11.965 8.692 1.00 79.62 443 VAL A C 1
ATOM 3425 O O . VAL A 1 443 ? -11.135 11.808 9.906 1.00 79.62 443 VAL A O 1
ATOM 3428 N N . THR A 1 444 ? -10.066 12.743 8.173 1.00 81.62 444 THR A N 1
ATOM 3429 C CA . THR A 1 444 ? -9.063 13.425 9.009 1.00 81.62 444 THR A CA 1
ATOM 3430 C C . THR A 1 444 ? -9.731 14.361 10.013 1.00 81.62 444 THR A C 1
ATOM 3432 O O . THR A 1 444 ? -9.339 14.398 11.177 1.00 81.62 444 THR A O 1
ATOM 3435 N N . THR A 1 445 ? -10.745 15.113 9.579 1.00 84.38 445 THR A N 1
ATOM 3436 C CA . THR A 1 445 ? -11.470 16.073 10.422 1.00 84.38 445 THR A CA 1
ATOM 3437 C C . THR A 1 445 ? -12.258 15.363 11.517 1.00 84.38 445 THR A C 1
ATOM 3439 O O . THR A 1 445 ? -12.192 15.778 12.672 1.00 84.38 445 THR A O 1
ATOM 3442 N N . GLN A 1 446 ? -12.956 14.277 11.179 1.00 83.38 446 GLN A N 1
ATOM 3443 C CA . GLN A 1 446 ? -13.705 13.457 12.132 1.00 83.38 446 GLN A CA 1
ATOM 3444 C C . GLN A 1 446 ? -12.775 12.844 13.181 1.00 83.38 446 GLN A C 1
ATOM 3446 O O . GLN A 1 446 ? -12.992 13.036 14.374 1.00 83.38 446 GLN A O 1
ATOM 3451 N N . LEU A 1 447 ? -11.690 12.193 12.752 1.00 83.62 447 LEU A N 1
ATOM 3452 C CA . LEU A 1 447 ? -10.717 11.575 13.656 1.00 83.62 447 LEU A CA 1
ATOM 3453 C C . LEU A 1 447 ? -10.007 12.606 14.536 1.00 83.62 447 LEU A C 1
ATOM 3455 O O . LEU A 1 447 ? -9.871 12.397 15.737 1.00 83.62 447 LEU A O 1
ATOM 3459 N N . SER A 1 448 ? -9.613 13.745 13.965 1.00 83.81 448 SER A N 1
ATOM 3460 C CA . SER A 1 448 ? -9.012 14.852 14.718 1.00 83.81 448 SER A CA 1
ATOM 3461 C C . SER A 1 448 ? -9.988 15.422 15.750 1.00 83.81 448 SER A C 1
ATOM 3463 O O . SER A 1 448 ? -9.614 15.647 16.900 1.00 83.81 448 SER A O 1
ATOM 3465 N N . GLY A 1 449 ? -11.249 15.630 15.357 1.00 85.06 449 GLY A N 1
ATOM 3466 C CA . GLY A 1 449 ? -12.309 16.119 16.234 1.00 85.06 449 GLY A CA 1
ATOM 3467 C C . GLY A 1 449 ? -12.579 15.160 17.390 1.00 85.06 449 GLY A C 1
ATOM 3468 O O . GLY A 1 449 ? -12.564 15.577 18.547 1.00 85.06 449 GLY A O 1
ATOM 3469 N N . PHE A 1 450 ? -12.744 13.868 17.098 1.00 84.62 450 PHE A N 1
ATOM 3470 C CA . PHE A 1 450 ? -12.924 12.845 18.125 1.00 84.62 450 PHE A CA 1
ATOM 3471 C C . PHE A 1 450 ? -11.686 12.690 19.010 1.00 84.62 450 PHE A C 1
ATOM 3473 O O . PHE A 1 450 ? -11.840 12.533 20.216 1.00 84.62 450 PHE A O 1
ATOM 3480 N N . SER A 1 451 ? -10.469 12.804 18.467 1.00 81.56 451 SER A N 1
ATOM 3481 C CA . SER A 1 451 ? -9.225 12.754 19.251 1.00 81.56 451 SER A CA 1
ATOM 3482 C C . SER A 1 451 ? -9.171 13.880 20.285 1.00 81.56 451 SER A C 1
ATOM 3484 O O . SER A 1 451 ? -8.979 13.618 21.475 1.00 81.56 451 SER A O 1
ATOM 3486 N N . ILE A 1 452 ? -9.466 15.120 19.878 1.00 83.25 452 ILE A N 1
ATOM 3487 C CA . ILE A 1 452 ? -9.535 16.272 20.792 1.00 83.25 452 ILE A CA 1
ATOM 3488 C C . ILE A 1 452 ? -10.630 16.061 21.845 1.00 83.25 452 ILE A C 1
ATOM 3490 O O . ILE A 1 452 ? -10.381 16.227 23.042 1.00 83.25 452 ILE A O 1
ATOM 3494 N N . LEU A 1 453 ? -11.831 15.660 21.416 1.00 84.62 453 LEU A N 1
ATOM 3495 C CA . LEU A 1 453 ? -12.954 15.408 22.319 1.00 84.62 453 LEU A CA 1
ATOM 3496 C C . LEU A 1 453 ? -12.651 14.280 23.312 1.00 84.62 453 LEU A C 1
ATOM 3498 O O . LEU A 1 453 ? -13.004 14.408 24.479 1.00 84.62 453 LEU A O 1
ATOM 3502 N N . SER A 1 454 ? -11.935 13.229 22.901 1.00 79.62 454 SER A N 1
ATOM 3503 C CA . SER A 1 454 ? -11.557 12.113 23.775 1.00 79.62 454 SER A CA 1
ATOM 3504 C C . SER A 1 454 ? -10.652 12.551 24.929 1.00 79.62 454 SER A C 1
ATOM 3506 O O . SER A 1 454 ? -10.806 12.089 26.058 1.00 79.62 454 SER A O 1
ATOM 3508 N N . VAL A 1 455 ? -9.752 13.510 24.694 1.00 77.75 455 VAL A N 1
ATOM 3509 C CA . VAL A 1 455 ? -8.869 14.030 25.745 1.00 77.75 455 VAL A CA 1
ATOM 3510 C C . VAL A 1 455 ? -9.595 15.004 26.663 1.00 77.75 455 VAL A C 1
ATOM 3512 O O . VAL A 1 455 ? -9.380 14.971 27.875 1.00 77.75 455 VAL A O 1
ATOM 3515 N N . VAL A 1 456 ? -10.490 15.836 26.126 1.00 83.44 456 VAL A N 1
ATOM 3516 C CA . VAL A 1 456 ? -11.387 16.663 26.951 1.00 83.44 456 VAL A CA 1
ATOM 3517 C C . VAL A 1 456 ? -12.263 15.772 27.834 1.00 83.44 456 VAL A C 1
ATOM 3519 O O . VAL A 1 456 ? -12.386 16.021 29.034 1.00 83.44 456 VAL A O 1
ATOM 3522 N N . GLN A 1 457 ? -12.803 14.693 27.272 1.00 82.50 457 GLN A N 1
ATOM 3523 C CA . GLN A 1 457 ? -13.602 13.703 27.984 1.00 82.50 457 GLN A CA 1
ATOM 3524 C C . GLN A 1 457 ? -12.798 13.004 29.089 1.00 82.50 457 GLN A C 1
ATOM 3526 O O . GLN A 1 457 ? -13.252 12.917 30.228 1.00 82.50 457 GLN A O 1
ATOM 3531 N N . SER A 1 458 ? -11.561 12.598 28.794 1.00 77.00 458 SER A N 1
ATOM 3532 C CA . SER A 1 458 ? -10.658 11.988 29.773 1.00 77.00 458 SER A CA 1
ATOM 3533 C C . SER A 1 458 ? -10.272 12.939 30.908 1.00 77.00 458 SER A C 1
ATOM 3535 O O . SER A 1 458 ? -10.255 12.534 32.069 1.00 77.00 458 SER A O 1
ATOM 3537 N N . LYS A 1 459 ? -10.038 14.225 30.621 1.00 81.00 459 LYS A N 1
ATOM 3538 C CA . LYS A 1 459 ? -9.762 15.228 31.664 1.00 81.00 459 LYS A CA 1
ATOM 3539 C C . LYS A 1 459 ? -10.975 15.529 32.538 1.00 81.00 459 LYS A C 1
ATOM 3541 O O . LYS A 1 459 ? -10.819 15.742 33.734 1.00 81.00 459 LYS A O 1
ATOM 3546 N N . THR A 1 460 ? -12.163 15.574 31.941 1.00 82.00 460 THR A N 1
ATOM 3547 C CA . THR A 1 460 ? -13.418 15.849 32.659 1.00 82.00 460 THR A CA 1
ATOM 3548 C C . THR A 1 460 ? -13.982 14.615 33.363 1.00 82.00 460 THR A C 1
ATOM 3550 O O . THR A 1 460 ? -14.889 14.762 34.176 1.00 82.00 460 THR A O 1
ATOM 3553 N N . GLN A 1 461 ? -13.446 13.420 33.074 1.00 76.88 461 GLN A N 1
ATOM 3554 C CA . GLN A 1 461 ? -13.952 12.125 33.551 1.00 76.88 461 GLN A CA 1
ATOM 3555 C C . GLN A 1 461 ? -15.457 11.949 33.283 1.00 76.88 461 GLN A C 1
ATOM 3557 O O . GLN A 1 461 ? -16.169 11.270 34.022 1.00 76.88 461 GLN A O 1
ATOM 3562 N N . TRP A 1 462 ? -15.954 12.577 32.215 1.00 79.62 462 TRP A N 1
ATOM 3563 C CA . TRP A 1 462 ? -17.366 12.567 31.867 1.00 79.62 462 TRP A CA 1
ATOM 3564 C C . TRP A 1 462 ? -17.667 11.433 30.885 1.00 79.62 462 TRP A C 1
ATOM 3566 O O . TRP A 1 462 ? -17.546 11.586 29.670 1.00 79.62 462 TRP A O 1
ATOM 3576 N N . TYR A 1 463 ? -18.072 10.286 31.427 1.00 76.88 463 TYR A N 1
ATOM 3577 C CA . TYR A 1 463 ? -18.452 9.096 30.661 1.00 76.88 463 TYR A CA 1
ATOM 3578 C C . TYR A 1 463 ? -19.903 8.715 30.987 1.00 76.88 463 TYR A C 1
ATOM 3580 O O . TYR A 1 463 ? -20.132 7.962 31.939 1.00 76.88 463 TYR A O 1
ATOM 3588 N N . PRO A 1 464 ? -20.890 9.284 30.263 1.00 74.75 464 PRO A N 1
ATOM 3589 C CA . PRO A 1 464 ? -22.296 8.932 30.431 1.00 74.75 464 PRO A CA 1
ATOM 3590 C C . PRO A 1 464 ? -22.520 7.439 30.209 1.00 74.75 464 PRO A C 1
ATOM 3592 O O . PRO A 1 464 ? -21.965 6.866 29.274 1.00 74.75 464 PRO A O 1
ATOM 3595 N N . ASP A 1 465 ? -23.369 6.825 31.030 1.00 70.81 465 ASP A N 1
ATOM 3596 C CA . ASP A 1 465 ? -23.746 5.429 30.831 1.00 70.81 465 ASP A CA 1
ATOM 3597 C C . ASP A 1 465 ? -24.556 5.283 29.540 1.00 70.81 465 ASP A C 1
ATOM 3599 O O . ASP A 1 465 ? -25.650 5.837 29.394 1.00 70.81 465 ASP A O 1
ATOM 3603 N N . THR A 1 466 ? -24.000 4.544 28.579 1.00 72.69 466 THR A N 1
ATOM 3604 C CA . THR A 1 466 ? -24.689 4.202 27.332 1.00 72.69 466 THR A CA 1
ATOM 3605 C C . THR A 1 466 ? -25.786 3.187 27.553 1.00 72.69 466 THR A C 1
ATOM 3607 O O . THR A 1 466 ? -26.815 3.268 26.891 1.00 72.69 466 THR A O 1
ATOM 3610 N N . THR A 1 467 ? -25.596 2.248 28.474 1.00 79.44 467 THR A N 1
ATOM 3611 C CA . THR A 1 467 ? -26.614 1.262 28.824 1.00 79.44 467 THR A CA 1
ATOM 3612 C C . THR A 1 467 ? -26.885 1.271 30.313 1.00 79.44 467 THR A C 1
ATOM 3614 O O . THR A 1 467 ? -25.949 1.160 31.102 1.00 79.44 467 THR A O 1
ATOM 3617 N N . SER A 1 468 ? -28.159 1.363 30.688 1.00 81.12 468 SER A N 1
ATOM 3618 C CA . SER A 1 468 ? -28.605 1.193 32.070 1.00 81.12 468 SER A CA 1
ATOM 3619 C C . SER A 1 468 ? -29.525 -0.015 32.185 1.00 81.12 468 SER A C 1
ATOM 3621 O O . SER A 1 468 ? -30.368 -0.259 31.317 1.00 81.12 468 SER A O 1
ATOM 3623 N N . VAL A 1 469 ? -29.369 -0.774 33.265 1.00 84.31 469 VAL A N 1
ATOM 3624 C CA . VAL A 1 469 ? -30.233 -1.911 33.585 1.00 84.31 469 VAL A CA 1
ATOM 3625 C C . VAL A 1 469 ? -31.144 -1.507 34.734 1.00 84.31 469 VAL A C 1
ATOM 3627 O O . VAL A 1 469 ? -30.687 -1.016 35.762 1.00 84.31 469 VAL A O 1
ATOM 3630 N N . HIS A 1 470 ? -32.449 -1.699 34.565 1.00 84.81 470 HIS A N 1
ATOM 3631 C CA . HIS A 1 470 ? -33.430 -1.456 35.615 1.00 84.81 470 HIS A CA 1
ATOM 3632 C C . HIS A 1 470 ? -34.193 -2.738 35.930 1.00 84.81 470 HIS A C 1
ATOM 3634 O O . HIS A 1 470 ? -34.901 -3.294 35.086 1.00 84.81 470 HIS A O 1
ATOM 3640 N N . TYR A 1 471 ? -34.083 -3.167 37.181 1.00 81.94 471 TYR A N 1
ATOM 3641 C CA . TYR A 1 471 ? -34.821 -4.297 37.728 1.00 81.94 471 TYR A CA 1
ATOM 3642 C C . TYR A 1 471 ? -36.138 -3.777 38.309 1.00 81.94 471 TYR A C 1
ATOM 3644 O O . TYR A 1 471 ? -36.139 -3.085 39.325 1.00 81.94 471 TYR A O 1
ATOM 3652 N N . HIS A 1 472 ? -37.256 -4.056 37.637 1.00 78.06 472 HIS A N 1
ATOM 3653 C CA . HIS A 1 472 ? -38.578 -3.598 38.086 1.00 78.06 472 HIS A CA 1
ATOM 3654 C C . HIS A 1 472 ? -39.181 -4.562 39.119 1.00 78.06 472 HIS A C 1
ATOM 3656 O O . HIS A 1 472 ? -39.842 -4.144 40.066 1.00 78.06 472 HIS A O 1
ATOM 3662 N N . SER A 1 473 ? -38.941 -5.861 38.940 1.00 70.62 473 SER A N 1
ATOM 3663 C CA . SER A 1 473 ? -39.324 -6.954 39.841 1.00 70.62 473 SER A CA 1
ATOM 3664 C C . SER A 1 473 ? -38.348 -8.127 39.645 1.00 70.62 473 SER A C 1
ATOM 3666 O O . SER A 1 473 ? -37.459 -8.029 38.799 1.00 70.62 473 SER A O 1
ATOM 3668 N N . ARG A 1 474 ? -38.488 -9.236 40.393 1.00 66.94 474 ARG A N 1
ATOM 3669 C CA . ARG A 1 474 ? -37.631 -10.427 40.191 1.00 66.94 474 ARG A CA 1
ATOM 3670 C C . ARG A 1 474 ? -37.763 -11.042 38.797 1.00 66.94 474 ARG A C 1
ATOM 3672 O O . ARG A 1 474 ? -36.840 -11.724 38.382 1.00 66.94 474 ARG A O 1
ATOM 3679 N N . ASP A 1 475 ? -38.855 -10.752 38.091 1.00 73.50 475 ASP A N 1
ATOM 3680 C CA . ASP A 1 475 ? -39.218 -11.432 36.846 1.00 73.50 475 ASP A CA 1
ATOM 3681 C C . ASP A 1 475 ? -39.162 -10.508 35.619 1.00 73.50 475 ASP A C 1
ATOM 3683 O O . ASP A 1 475 ? -39.386 -10.957 34.499 1.00 73.50 475 ASP A O 1
ATOM 3687 N N . VAL A 1 476 ? -38.882 -9.210 35.803 1.00 82.12 476 VAL A N 1
ATOM 3688 C CA . VAL A 1 476 ? -38.848 -8.232 34.704 1.00 82.12 476 VAL A CA 1
ATOM 3689 C C . VAL A 1 476 ? -37.598 -7.366 34.786 1.00 82.12 476 VAL A C 1
ATOM 3691 O O . VAL A 1 476 ? -37.436 -6.556 35.708 1.00 82.12 476 VAL A O 1
ATOM 3694 N N . ILE A 1 477 ? -36.758 -7.493 33.760 1.00 85.00 477 ILE A N 1
ATOM 3695 C CA . ILE A 1 477 ? -35.546 -6.700 33.558 1.00 85.00 477 ILE A CA 1
ATOM 3696 C C . ILE A 1 477 ? -35.770 -5.795 32.350 1.00 85.00 477 ILE A C 1
ATOM 3698 O O . ILE A 1 477 ? -36.220 -6.245 31.299 1.00 85.00 477 ILE A O 1
ATOM 3702 N N . SER A 1 478 ? -35.439 -4.513 32.471 1.00 86.06 478 SER A N 1
ATOM 3703 C CA . SER A 1 478 ? -35.401 -3.611 31.321 1.00 86.06 478 SER A CA 1
ATOM 3704 C C . SER A 1 478 ? -33.996 -3.071 31.109 1.00 86.06 478 SER A C 1
ATOM 3706 O O . SER A 1 478 ? -33.437 -2.443 32.009 1.00 86.06 478 SER A O 1
ATOM 3708 N N . VAL A 1 479 ? -33.452 -3.272 29.914 1.00 85.12 479 VAL A N 1
ATOM 3709 C CA . VAL A 1 479 ? -32.164 -2.721 29.492 1.00 85.12 479 VAL A CA 1
ATOM 3710 C C . VAL A 1 479 ? -32.433 -1.533 28.579 1.00 85.12 479 VAL A C 1
ATOM 3712 O O . VAL A 1 479 ? -33.106 -1.651 27.556 1.00 85.12 479 VAL A O 1
ATOM 3715 N N . HIS A 1 480 ? -31.948 -0.360 28.965 1.00 84.94 480 HIS A N 1
ATOM 3716 C CA . HIS A 1 480 ? -32.089 0.865 28.190 1.00 84.94 480 HIS A CA 1
ATOM 3717 C C . HIS A 1 480 ? -30.774 1.172 27.485 1.00 84.94 480 HIS A C 1
ATOM 3719 O O . HIS A 1 480 ? -29.761 1.377 28.142 1.00 84.94 480 HIS A O 1
ATOM 3725 N N . HIS A 1 481 ? -30.802 1.270 26.160 1.00 82.56 481 HIS A N 1
ATOM 3726 C CA . HIS A 1 481 ? -29.673 1.688 25.337 1.00 82.56 481 HIS A CA 1
ATOM 3727 C C . HIS A 1 481 ? -29.852 3.139 24.916 1.00 82.56 481 HIS A C 1
ATOM 3729 O O . HIS A 1 481 ? -30.772 3.457 24.158 1.00 82.56 481 HIS A O 1
ATOM 3735 N N . THR A 1 482 ? -28.995 4.013 25.446 1.00 72.69 482 THR A N 1
ATOM 3736 C CA . THR A 1 482 ? -28.860 5.438 25.104 1.00 72.69 482 THR A CA 1
ATOM 3737 C C . THR A 1 482 ? -30.198 6.164 24.987 1.00 72.69 482 THR A C 1
ATOM 3739 O O . THR A 1 482 ? -30.362 7.065 24.169 1.00 72.69 482 THR A O 1
ATOM 3742 N N . SER A 1 483 ? -31.179 5.764 25.807 1.00 62.09 483 SER A N 1
ATOM 3743 C CA . SER A 1 483 ? -32.587 6.198 25.789 1.00 62.09 483 SER A CA 1
ATOM 3744 C C . SER A 1 483 ? -33.383 5.958 24.491 1.00 62.09 483 SER A C 1
ATOM 3746 O O . SER A 1 483 ? -34.585 6.221 24.476 1.00 62.09 483 SER A O 1
ATOM 3748 N N . ALA A 1 484 ? -32.765 5.421 23.435 1.00 68.62 484 ALA A N 1
ATOM 3749 C CA . ALA A 1 484 ? -33.380 5.213 22.124 1.00 68.62 484 ALA A CA 1
ATOM 3750 C C . ALA A 1 484 ? -34.038 3.833 21.979 1.00 68.62 484 ALA A C 1
ATOM 3752 O O . ALA A 1 484 ? -35.093 3.718 21.358 1.00 68.62 484 ALA A O 1
ATOM 3753 N N . VAL A 1 485 ? -33.438 2.791 22.565 1.00 78.06 485 VAL A N 1
ATOM 3754 C CA . VAL A 1 485 ? -33.949 1.413 22.499 1.00 78.06 485 VAL A CA 1
ATOM 3755 C C . VAL A 1 485 ? -34.121 0.870 23.911 1.00 78.06 485 VAL A C 1
ATOM 3757 O O . VAL A 1 485 ? -33.225 0.989 24.746 1.00 78.06 485 VAL A O 1
ATOM 3760 N N . LYS A 1 486 ? -35.287 0.281 24.186 1.00 82.94 486 LYS A N 1
ATOM 3761 C CA . LYS A 1 486 ? -35.602 -0.369 25.462 1.00 82.94 486 LYS A CA 1
ATOM 3762 C C . LYS A 1 486 ? -35.887 -1.838 25.204 1.00 82.94 486 LYS A C 1
ATOM 3764 O O . LYS A 1 486 ? -36.845 -2.165 24.510 1.00 82.94 486 LYS A O 1
ATOM 3769 N N . LEU A 1 487 ? -35.051 -2.704 25.758 1.00 83.00 487 LEU A N 1
ATOM 3770 C CA . LEU A 1 487 ? -35.262 -4.141 25.759 1.00 83.00 487 LEU A CA 1
ATOM 3771 C C . LEU A 1 487 ? -35.960 -4.519 27.062 1.00 83.00 487 LEU A C 1
ATOM 3773 O O . LEU A 1 487 ? -35.440 -4.237 28.139 1.00 83.00 487 LEU A O 1
ATOM 3777 N N . HIS A 1 488 ? -37.124 -5.152 26.962 1.00 85.25 488 HIS A N 1
ATOM 3778 C CA . HIS A 1 488 ? -37.848 -5.698 28.104 1.00 85.25 488 HIS A CA 1
ATOM 3779 C C . HIS A 1 488 ? -37.720 -7.220 28.088 1.00 85.25 488 HIS A C 1
ATOM 3781 O O . HIS A 1 488 ? -38.140 -7.865 27.132 1.00 85.25 488 HIS A O 1
ATOM 3787 N N . LEU A 1 489 ? -37.131 -7.776 29.141 1.00 82.56 489 LEU A N 1
ATOM 3788 C CA . LEU A 1 489 ? -36.949 -9.206 29.340 1.00 82.56 489 LEU A CA 1
ATOM 3789 C C . LEU A 1 489 ? -37.892 -9.659 30.454 1.00 82.56 489 LEU A C 1
ATOM 3791 O O . LEU A 1 489 ? -37.773 -9.202 31.593 1.00 82.56 489 LEU A O 1
ATOM 3795 N N . GLY A 1 490 ? -38.832 -10.536 30.107 1.00 82.94 490 GLY A N 1
ATOM 3796 C CA . GLY A 1 490 ? -39.620 -11.295 31.073 1.00 82.94 490 GLY A CA 1
ATOM 3797 C C . GLY A 1 490 ? -38.925 -12.623 31.346 1.00 82.94 490 GLY A C 1
ATOM 3798 O O . GLY A 1 490 ? -38.666 -13.378 30.410 1.00 82.94 490 GLY A O 1
ATOM 3799 N N . LEU A 1 491 ? -38.595 -12.894 32.604 1.00 79.50 491 LEU A N 1
ATOM 3800 C CA . LEU A 1 491 ? -38.008 -14.164 33.013 1.00 79.50 491 LEU A CA 1
ATOM 3801 C C . LEU A 1 491 ? -39.113 -15.200 33.196 1.00 79.50 491 LEU A C 1
ATOM 3803 O O . LEU A 1 491 ? -40.176 -14.903 33.744 1.00 79.50 491 LEU A O 1
ATOM 3807 N N . ALA A 1 492 ? -38.849 -16.420 32.736 1.00 76.31 492 ALA A N 1
ATOM 3808 C CA . ALA A 1 492 ? -39.767 -17.525 32.941 1.00 76.31 492 ALA A CA 1
ATOM 3809 C C . ALA A 1 492 ? -39.862 -17.848 34.438 1.00 76.31 492 ALA A C 1
ATOM 3811 O O . ALA A 1 492 ? -38.848 -18.002 35.120 1.00 76.31 492 ALA A O 1
ATOM 3812 N N . ASN A 1 493 ? -41.086 -17.968 34.937 1.00 75.19 493 ASN A N 1
ATOM 3813 C CA . ASN A 1 493 ? -41.380 -18.348 36.313 1.00 75.19 493 ASN A CA 1
ATOM 3814 C C . ASN A 1 493 ? -42.551 -19.350 36.328 1.00 75.19 493 ASN A C 1
ATOM 3816 O O . ASN A 1 493 ? -43.070 -19.735 35.282 1.00 75.19 493 ASN A O 1
ATOM 3820 N N . GLU A 1 494 ? -42.998 -19.778 37.510 1.00 72.25 494 GLU A N 1
ATOM 3821 C CA . GLU A 1 494 ? -44.119 -20.729 37.629 1.00 72.25 494 GLU A CA 1
ATOM 3822 C C . GLU A 1 494 ? -45.432 -20.217 36.999 1.00 72.25 494 GLU A C 1
ATOM 3824 O O . GLU A 1 494 ? -46.287 -21.013 36.616 1.00 72.25 494 GLU A O 1
ATOM 3829 N N . SER A 1 495 ? -45.594 -18.895 36.872 1.00 72.75 495 SER A N 1
ATOM 3830 C CA . SER A 1 495 ? -46.789 -18.236 36.321 1.00 72.75 495 SER A CA 1
ATOM 3831 C C . SER A 1 495 ? -46.682 -17.842 34.841 1.00 72.75 495 SER A C 1
ATOM 3833 O O . SER A 1 495 ? -47.702 -17.571 34.209 1.00 72.75 495 SER A O 1
ATOM 3835 N N . ALA A 1 496 ? -45.472 -17.811 34.283 1.00 72.00 496 ALA A N 1
ATOM 3836 C CA . ALA A 1 496 ? -45.169 -17.387 32.923 1.00 72.00 496 ALA A CA 1
ATOM 3837 C C . ALA A 1 496 ? -44.123 -18.335 32.327 1.00 72.00 496 ALA A C 1
ATOM 3839 O O . ALA A 1 496 ? -42.942 -18.283 32.672 1.00 72.00 496 ALA A O 1
ATOM 3840 N N . SER A 1 497 ? -44.568 -19.222 31.436 1.00 72.62 497 SER A N 1
ATOM 3841 C CA . SER A 1 497 ? -43.696 -20.184 30.764 1.00 72.62 497 SER A CA 1
ATOM 3842 C C . SER A 1 497 ? -42.691 -19.489 29.846 1.00 72.62 497 SER A C 1
ATOM 3844 O O . SER A 1 497 ? -42.975 -18.427 29.289 1.00 72.62 497 SER A O 1
ATOM 3846 N N . ALA A 1 498 ? -41.537 -20.129 29.641 1.00 73.69 498 ALA A N 1
ATOM 3847 C CA . ALA A 1 498 ? -40.566 -19.690 28.647 1.00 73.69 498 ALA A CA 1
ATOM 3848 C C . ALA A 1 498 ? -41.220 -19.546 27.262 1.00 73.69 498 ALA A C 1
ATOM 3850 O O . ALA A 1 498 ? -42.128 -20.303 26.907 1.00 73.69 498 ALA A O 1
ATOM 3851 N N . MET A 1 499 ? -40.757 -18.556 26.497 1.00 70.50 499 MET A N 1
ATOM 3852 C CA . MET A 1 499 ? -41.241 -18.293 25.145 1.00 70.50 499 MET A CA 1
ATOM 3853 C C . MET A 1 499 ? -41.047 -19.539 24.272 1.00 70.50 499 MET A C 1
ATOM 3855 O O . MET A 1 499 ? -39.942 -20.073 24.191 1.00 70.50 499 MET A O 1
ATOM 3859 N N . HIS A 1 500 ? -42.123 -20.005 23.639 1.00 70.31 500 HIS A N 1
ATOM 3860 C CA . HIS A 1 500 ? -42.052 -21.090 22.666 1.00 70.31 500 HIS A CA 1
ATOM 3861 C C . HIS A 1 500 ? -41.668 -20.500 21.306 1.00 70.31 500 HIS A C 1
ATOM 3863 O O . HIS A 1 500 ? -42.241 -19.493 20.892 1.00 70.31 500 HIS A O 1
ATOM 3869 N N . ILE A 1 501 ? -40.655 -21.077 20.662 1.00 67.50 501 ILE A N 1
ATOM 3870 C CA . ILE A 1 501 ? -40.206 -20.657 19.334 1.00 67.50 501 ILE A CA 1
ATOM 3871 C C . ILE A 1 501 ? -41.027 -21.453 18.320 1.00 67.50 501 ILE A C 1
ATOM 3873 O O . ILE A 1 501 ? -40.962 -22.680 18.316 1.00 67.50 501 ILE A O 1
ATOM 3877 N N . ASP A 1 502 ? -41.817 -20.755 17.507 1.00 68.94 502 ASP A N 1
ATOM 3878 C CA . ASP A 1 502 ? -42.584 -21.360 16.416 1.00 68.94 502 ASP A CA 1
ATOM 3879 C C . ASP A 1 502 ? -41.702 -21.513 15.159 1.00 68.94 502 ASP A C 1
ATOM 3881 O O . ASP A 1 502 ? -40.896 -20.635 14.844 1.00 68.94 502 ASP A O 1
ATOM 3885 N N . GLU A 1 503 ? -41.880 -22.607 14.413 1.00 67.88 503 GLU A N 1
ATOM 3886 C CA . GLU A 1 503 ? -41.178 -22.872 13.147 1.00 67.88 503 GLU A CA 1
ATOM 3887 C C . GLU A 1 503 ? -41.492 -21.810 12.059 1.00 67.88 503 GLU A C 1
ATOM 3889 O O . GLU A 1 503 ? -42.622 -21.312 11.986 1.00 67.88 503 GLU A O 1
ATOM 3894 N N . PRO A 1 504 ? -40.554 -21.493 11.137 1.00 64.44 504 PRO A N 1
ATOM 3895 C CA . PRO A 1 504 ? -39.292 -22.187 10.887 1.00 64.44 504 PRO A CA 1
ATOM 3896 C C . PRO A 1 504 ? -38.129 -21.683 11.746 1.00 64.44 504 PRO A C 1
ATOM 3898 O O . PRO A 1 504 ? -37.857 -20.485 11.837 1.00 64.44 504 PRO A O 1
ATOM 3901 N N . ASP A 1 505 ? -37.387 -22.644 12.282 1.00 68.50 505 ASP A N 1
ATOM 3902 C CA . ASP A 1 505 ? -36.135 -22.416 12.985 1.00 68.50 505 ASP A CA 1
ATOM 3903 C C . ASP A 1 505 ? -35.054 -21.872 12.041 1.00 68.50 505 ASP A C 1
ATOM 3905 O O . ASP A 1 505 ? -34.846 -22.368 10.927 1.00 68.50 505 ASP A O 1
ATOM 3909 N N . TYR A 1 506 ? -34.319 -20.856 12.496 1.00 70.94 506 TYR A N 1
ATOM 3910 C CA . TYR A 1 506 ? -33.076 -20.466 11.834 1.00 70.94 506 TYR A CA 1
ATOM 3911 C C . TYR A 1 506 ? -32.063 -21.613 11.937 1.00 70.94 506 TYR A C 1
ATOM 3913 O O . TYR A 1 506 ? -32.072 -22.374 12.898 1.00 70.94 506 TYR A O 1
ATOM 3921 N N . ALA A 1 507 ? -31.130 -21.710 10.984 1.00 74.31 507 ALA A N 1
ATOM 3922 C CA . ALA A 1 507 ? -30.113 -22.772 10.964 1.00 74.31 507 ALA A CA 1
ATOM 3923 C C . ALA A 1 507 ? -29.240 -22.841 12.240 1.00 74.31 507 ALA A C 1
ATOM 3925 O O . ALA A 1 507 ? -28.579 -23.846 12.485 1.00 74.31 507 ALA A O 1
ATOM 3926 N N . THR A 1 508 ? -29.227 -21.774 13.040 1.00 75.31 508 THR A N 1
ATOM 3927 C CA . THR A 1 508 ? -28.519 -21.672 14.320 1.00 75.31 508 THR A CA 1
ATOM 3928 C C . THR A 1 508 ? -29.359 -22.099 15.529 1.00 75.31 508 THR A C 1
ATOM 3930 O O . THR A 1 508 ? -28.798 -22.299 16.606 1.00 75.31 508 THR A O 1
ATOM 3933 N N . CYS A 1 509 ? -30.680 -22.250 15.390 1.00 75.44 509 CYS A N 1
ATOM 3934 C CA . CYS A 1 509 ? -31.561 -22.676 16.475 1.00 75.44 509 CYS A CA 1
ATOM 3935 C C . CYS A 1 509 ? -31.246 -24.119 16.899 1.00 75.44 509 CYS A C 1
ATOM 3937 O O . CYS A 1 509 ? -30.992 -24.993 16.074 1.00 75.44 509 CYS A O 1
ATOM 3939 N N . GLY A 1 510 ? -31.214 -24.364 18.211 1.00 72.56 510 GLY A N 1
ATOM 3940 C CA . GLY A 1 510 ? -30.865 -25.668 18.791 1.00 72.56 510 GLY A CA 1
ATOM 3941 C C . GLY A 1 510 ? -29.374 -26.025 18.738 1.00 72.56 510 GLY A C 1
ATOM 3942 O O . GLY A 1 510 ? -28.950 -26.958 19.424 1.00 72.56 510 GLY A O 1
ATOM 3943 N N . HIS A 1 511 ? -28.558 -25.277 17.989 1.00 80.94 511 HIS A N 1
ATOM 3944 C CA . HIS A 1 511 ? -27.115 -25.468 17.985 1.00 80.94 511 HIS A CA 1
ATOM 3945 C C . HIS A 1 511 ? -26.505 -24.949 19.293 1.00 80.94 511 HIS A C 1
ATOM 3947 O O . HIS A 1 511 ? -26.826 -23.857 19.763 1.00 80.94 511 HIS A O 1
ATOM 3953 N N . ARG A 1 512 ? -25.599 -25.737 19.882 1.00 82.81 512 ARG A N 1
ATOM 3954 C CA . ARG A 1 512 ? -24.850 -25.364 21.086 1.00 82.81 512 ARG A CA 1
ATOM 3955 C C . ARG A 1 512 ? -23.358 -25.421 20.808 1.00 82.81 512 ARG A C 1
ATOM 3957 O O . ARG A 1 512 ? -22.852 -26.440 20.343 1.00 82.81 512 ARG A O 1
ATOM 3964 N N . TRP A 1 513 ? -22.649 -24.352 21.142 1.00 82.38 513 TRP A N 1
ATOM 3965 C CA . TRP A 1 513 ? -21.191 -24.285 21.104 1.00 82.38 513 TRP A CA 1
ATOM 3966 C C . TRP A 1 513 ? -20.681 -24.322 22.539 1.00 82.38 513 TRP A C 1
ATOM 3968 O O . TRP A 1 513 ? -21.123 -23.547 23.377 1.00 82.38 513 TRP A O 1
ATOM 3978 N N . HIS A 1 514 ? -19.798 -25.270 22.854 1.00 83.69 514 HIS A N 1
ATOM 3979 C CA . HIS A 1 514 ? -19.261 -25.445 24.214 1.00 83.69 514 HIS A CA 1
ATOM 3980 C C . HIS A 1 514 ? -20.334 -25.549 25.319 1.00 83.69 514 HIS A C 1
ATOM 3982 O O . HIS A 1 514 ? -20.095 -25.182 26.464 1.00 83.69 514 HIS A O 1
ATOM 3988 N N . GLY A 1 515 ? -21.517 -26.072 24.978 1.00 79.75 515 GLY A N 1
ATOM 3989 C CA . GLY A 1 515 ? -22.641 -26.222 25.906 1.00 79.75 515 GLY A CA 1
ATOM 3990 C C . GLY A 1 515 ? -23.526 -24.982 26.070 1.00 79.75 515 GLY A C 1
ATOM 3991 O O . GLY A 1 515 ? -24.537 -25.094 26.757 1.00 79.75 515 GLY A O 1
ATOM 3992 N N . LEU A 1 516 ? -23.195 -23.867 25.413 1.00 82.62 516 LEU A N 1
ATOM 3993 C CA . LEU A 1 516 ? -23.956 -22.615 25.405 1.00 82.62 516 LEU A CA 1
ATOM 3994 C C . LEU A 1 516 ? -24.629 -22.404 24.046 1.00 82.62 516 LEU A C 1
ATOM 3996 O O . LEU A 1 516 ? -24.096 -22.809 23.008 1.00 82.62 516 LEU A O 1
ATOM 4000 N N . ASP A 1 517 ? -25.804 -21.787 24.040 1.00 84.00 517 ASP A N 1
ATOM 4001 C CA . ASP A 1 517 ? -26.496 -21.417 22.808 1.00 84.00 517 ASP A CA 1
ATOM 4002 C C . ASP A 1 517 ? -26.108 -20.005 22.321 1.00 84.00 517 ASP A C 1
ATOM 4004 O O . ASP A 1 517 ? -25.364 -19.260 22.965 1.00 84.00 517 ASP A O 1
ATOM 4008 N N . LEU A 1 518 ? -26.574 -19.630 21.127 1.00 84.12 518 LEU A N 1
ATOM 4009 C CA . LEU A 1 518 ? -26.292 -18.305 20.564 1.00 84.12 518 LEU A CA 1
ATOM 4010 C C . LEU A 1 518 ? -26.872 -17.172 21.430 1.00 84.12 518 LEU A C 1
ATOM 4012 O O . LEU A 1 518 ? -26.299 -16.081 21.483 1.00 84.12 518 LEU A O 1
ATOM 4016 N N . VAL A 1 519 ? -27.998 -17.424 22.104 1.00 84.31 519 VAL A N 1
ATOM 4017 C CA . VAL A 1 519 ? -28.663 -16.441 22.961 1.00 84.31 519 VAL A CA 1
ATOM 4018 C C . VAL A 1 519 ? -27.813 -16.190 24.204 1.00 84.31 519 VAL A C 1
ATOM 4020 O O . VAL A 1 519 ? -27.563 -15.030 24.526 1.00 84.31 519 VAL A O 1
ATOM 4023 N N . ASP A 1 520 ? -27.255 -17.230 24.818 1.00 86.75 520 ASP A N 1
ATOM 4024 C CA . ASP A 1 520 ? -26.321 -17.154 25.938 1.00 86.75 520 ASP A CA 1
ATOM 4025 C C . ASP A 1 520 ? -25.124 -16.266 25.582 1.00 86.75 520 ASP A C 1
ATOM 4027 O O . ASP A 1 520 ? -24.829 -15.293 26.281 1.00 86.75 520 ASP A O 1
ATOM 4031 N N . TYR A 1 521 ? -24.473 -16.528 24.441 1.00 87.62 521 TYR A N 1
ATOM 4032 C CA . TYR A 1 521 ? -23.354 -15.705 23.970 1.00 87.62 521 TYR A CA 1
ATOM 4033 C C . TYR A 1 521 ? -23.759 -14.256 23.693 1.00 87.62 521 TYR A C 1
ATOM 4035 O O . TYR A 1 521 ? -22.967 -13.346 23.955 1.00 87.62 521 TYR A O 1
ATOM 4043 N N . SER A 1 522 ? -24.973 -14.028 23.188 1.00 86.94 522 SER A N 1
ATOM 4044 C CA . SER A 1 522 ? -25.483 -12.683 22.914 1.00 86.94 522 SER A CA 1
ATOM 4045 C C . SER A 1 522 ? -25.799 -11.899 24.195 1.00 86.94 522 SER A C 1
ATOM 4047 O O . SER A 1 522 ? -25.472 -10.715 24.277 1.00 86.94 522 SER A O 1
ATOM 4049 N N . LEU A 1 523 ? -26.335 -12.554 25.230 1.00 88.56 523 LEU A N 1
ATOM 4050 C CA . LEU A 1 523 ? -26.595 -11.959 26.545 1.00 88.56 523 LEU A CA 1
ATOM 4051 C C . LEU A 1 523 ? -25.288 -11.629 27.275 1.00 88.56 523 LEU A C 1
ATOM 4053 O O . LEU A 1 523 ? -25.158 -10.558 27.870 1.00 88.56 523 LEU A O 1
ATOM 4057 N N . ILE A 1 524 ? -24.294 -12.513 27.173 1.00 89.38 524 ILE A N 1
ATOM 4058 C CA . ILE A 1 524 ? -22.940 -12.275 27.680 1.00 89.38 524 ILE A CA 1
ATOM 4059 C C . ILE A 1 524 ? -22.297 -11.088 26.935 1.00 89.38 524 ILE A C 1
ATOM 4061 O O . ILE A 1 524 ? -21.771 -10.166 27.562 1.00 89.38 524 ILE A O 1
ATOM 4065 N N . ALA A 1 525 ? -22.390 -11.026 25.605 1.00 88.88 525 ALA A N 1
ATOM 4066 C CA . ALA A 1 525 ? -21.889 -9.880 24.842 1.00 88.88 525 ALA A CA 1
ATOM 4067 C C . ALA A 1 525 ? -22.619 -8.569 25.204 1.00 88.88 525 ALA A C 1
ATOM 4069 O O . ALA A 1 525 ? -21.990 -7.515 25.293 1.00 88.88 525 ALA A O 1
ATOM 4070 N N . GLN A 1 526 ? -23.926 -8.629 25.471 1.00 87.38 526 GLN A N 1
ATOM 4071 C CA . GLN A 1 526 ? -24.732 -7.482 25.889 1.00 87.38 526 GLN A CA 1
ATOM 4072 C C . GLN A 1 526 ? -24.284 -6.924 27.245 1.00 87.38 526 GLN A C 1
ATOM 4074 O O . GLN A 1 526 ? -24.149 -5.709 27.406 1.00 87.38 526 GLN A O 1
ATOM 4079 N N . ALA A 1 527 ? -24.003 -7.796 28.213 1.00 88.12 527 ALA A N 1
ATOM 4080 C CA . ALA A 1 527 ? -23.572 -7.379 29.544 1.00 88.12 527 ALA A CA 1
ATOM 4081 C C . ALA A 1 527 ? -22.187 -6.698 29.557 1.00 88.12 527 ALA A C 1
ATOM 4083 O O . ALA A 1 527 ? -21.846 -6.029 30.535 1.00 88.12 527 ALA A O 1
ATOM 4084 N N . ALA A 1 528 ? -21.425 -6.778 28.455 1.00 85.88 528 ALA A N 1
ATOM 4085 C CA . ALA A 1 528 ? -20.166 -6.048 28.286 1.00 85.88 528 ALA A CA 1
ATOM 4086 C C . ALA A 1 528 ? -20.359 -4.528 28.200 1.00 85.88 528 ALA A C 1
ATOM 4088 O O . ALA A 1 528 ? -19.411 -3.788 28.433 1.00 85.88 528 ALA A O 1
ATOM 4089 N N . TYR A 1 529 ? -21.562 -4.051 27.862 1.00 83.25 529 TYR A N 1
ATOM 4090 C CA . TYR A 1 529 ? -21.863 -2.619 27.780 1.00 83.25 529 TYR A CA 1
ATOM 4091 C C . TYR A 1 529 ? -22.203 -1.984 29.133 1.00 83.25 529 TYR A C 1
ATOM 4093 O O . TYR A 1 529 ? -22.176 -0.758 29.251 1.00 83.25 529 TYR A O 1
ATOM 4101 N N . PHE A 1 530 ? -22.519 -2.790 30.149 1.00 85.56 530 PHE A N 1
ATOM 4102 C CA . PHE A 1 530 ? -22.909 -2.278 31.460 1.00 85.56 530 PHE A CA 1
ATOM 4103 C C . PHE A 1 530 ? -21.739 -1.608 32.175 1.00 85.56 530 PHE A C 1
ATOM 4105 O O . PHE A 1 530 ? -20.569 -1.829 31.863 1.00 85.56 530 PHE A O 1
ATOM 4112 N N . ASN A 1 531 ? -22.067 -0.760 33.145 1.00 77.00 531 ASN A N 1
ATOM 4113 C CA . ASN A 1 531 ? -21.071 0.002 33.876 1.00 77.00 531 ASN A CA 1
ATOM 4114 C C . ASN A 1 531 ? -20.174 -0.945 34.708 1.00 77.00 531 ASN A C 1
ATOM 4116 O O . ASN A 1 531 ? -20.667 -1.527 35.677 1.00 77.00 531 ASN A O 1
ATOM 4120 N N . PRO A 1 532 ? -18.860 -1.052 34.423 1.00 71.81 532 PRO A N 1
ATOM 4121 C CA . PRO A 1 532 ? -17.967 -1.985 35.119 1.00 71.81 532 PRO A CA 1
ATOM 4122 C C . PRO A 1 532 ? -17.687 -1.584 36.577 1.00 71.81 532 PRO A C 1
ATOM 4124 O O . PRO A 1 532 ? -17.155 -2.374 37.347 1.00 71.81 532 PRO A O 1
ATOM 4127 N N . GLN A 1 533 ? -18.029 -0.353 36.976 1.00 73.56 533 GLN A N 1
ATOM 4128 C CA . GLN A 1 533 ? -17.951 0.095 38.373 1.00 73.56 533 GLN A CA 1
ATOM 4129 C C . GLN A 1 533 ? -19.200 -0.276 39.185 1.00 73.56 533 GLN A C 1
ATOM 4131 O O . GLN A 1 533 ? -19.217 -0.095 40.401 1.00 73.56 533 GLN A O 1
ATOM 4136 N N . SER A 1 534 ? -20.256 -0.739 38.518 1.00 77.19 534 SER A N 1
ATOM 4137 C CA . SER A 1 534 ? -21.485 -1.210 39.150 1.00 77.19 534 SER A CA 1
ATOM 4138 C C . SER A 1 534 ? -21.487 -2.735 39.246 1.00 77.19 534 SER A C 1
ATOM 4140 O O . SER A 1 534 ? -20.785 -3.418 38.501 1.00 77.19 534 SER A O 1
ATOM 4142 N N . ASN A 1 535 ? -22.337 -3.279 40.114 1.00 82.88 535 ASN A N 1
ATOM 4143 C CA . ASN A 1 535 ? -22.591 -4.719 40.164 1.00 82.88 535 ASN A CA 1
ATOM 4144 C C . ASN A 1 535 ? -23.599 -5.177 39.091 1.00 82.88 535 ASN A C 1
ATOM 4146 O O . ASN A 1 535 ? -24.070 -6.308 39.149 1.00 82.88 535 ASN A O 1
ATOM 4150 N N . ASP A 1 536 ? -23.944 -4.332 38.113 1.00 84.75 536 ASP A N 1
ATOM 4151 C CA . ASP A 1 536 ? -25.000 -4.633 37.142 1.00 84.75 536 ASP A CA 1
ATOM 4152 C C . ASP A 1 536 ? -24.644 -5.842 36.269 1.00 84.75 536 ASP A C 1
ATOM 4154 O O . ASP A 1 536 ? -25.501 -6.687 36.026 1.00 84.75 536 ASP A O 1
ATOM 4158 N N . THR A 1 537 ? -23.383 -5.968 35.836 1.00 85.38 537 THR A N 1
ATOM 4159 C CA . THR A 1 537 ? -22.904 -7.110 35.035 1.00 85.38 537 THR A CA 1
ATOM 4160 C C . THR A 1 537 ? -22.999 -8.421 35.806 1.00 85.38 537 THR A C 1
ATOM 4162 O O . THR A 1 537 ? -23.534 -9.396 35.280 1.00 85.38 537 THR A O 1
ATOM 4165 N N . SER A 1 538 ? -22.505 -8.458 37.049 1.00 84.88 538 SER A N 1
ATOM 4166 C CA . SER A 1 538 ? -22.563 -9.671 37.868 1.00 84.88 538 SER A CA 1
ATOM 4167 C C . SER A 1 538 ? -24.001 -10.028 38.218 1.00 84.88 538 SER A C 1
ATOM 4169 O O . SER A 1 538 ? -24.412 -11.160 37.987 1.00 84.88 538 SER A O 1
ATOM 4171 N N . GLN A 1 539 ? -24.796 -9.052 38.663 1.00 85.06 539 GLN A N 1
ATOM 4172 C CA . GLN A 1 539 ? -26.201 -9.257 39.002 1.00 85.06 539 GLN A CA 1
ATOM 4173 C C . GLN A 1 539 ? -27.021 -9.732 37.796 1.00 85.06 539 GLN A C 1
ATOM 4175 O O . GLN A 1 539 ? -27.846 -10.635 37.937 1.00 85.06 539 GLN A O 1
ATOM 4180 N N . PHE A 1 540 ? -26.797 -9.162 36.610 1.00 87.12 540 PHE A N 1
ATOM 4181 C CA . PHE A 1 540 ? -27.511 -9.557 35.399 1.00 87.12 540 PHE A CA 1
ATOM 4182 C C . PHE A 1 540 ? -27.197 -11.004 35.024 1.00 87.12 540 PHE A C 1
ATOM 4184 O O . PHE A 1 540 ? -28.112 -11.799 34.831 1.00 87.12 540 PHE A O 1
ATOM 4191 N N . LEU A 1 541 ? -25.915 -11.370 34.975 1.00 87.06 541 LEU A N 1
ATOM 4192 C CA . LEU A 1 541 ? -25.498 -12.718 34.588 1.00 87.06 541 LEU A CA 1
ATOM 4193 C C . LEU A 1 541 ? -25.897 -13.767 35.627 1.00 87.06 541 LEU A C 1
ATOM 4195 O O . LEU A 1 541 ? -26.361 -14.835 35.251 1.00 87.06 541 LEU A O 1
ATOM 4199 N N . GLU A 1 542 ? -25.801 -13.463 36.920 1.00 82.81 542 GLU A N 1
ATOM 4200 C CA . GLU A 1 542 ? -26.307 -14.346 37.978 1.00 82.81 542 GLU A CA 1
ATOM 4201 C C . GLU A 1 542 ? -27.827 -14.535 37.897 1.00 82.81 542 GLU A C 1
ATOM 4203 O O . GLU A 1 542 ? -28.332 -15.610 38.214 1.00 82.81 542 GLU A O 1
ATOM 4208 N N . THR A 1 543 ? -28.563 -13.512 37.452 1.00 81.44 543 THR A N 1
ATOM 4209 C CA . THR A 1 543 ? -30.017 -13.607 37.269 1.00 81.44 543 THR A CA 1
ATOM 4210 C C . THR A 1 543 ? -30.367 -14.457 36.046 1.00 81.44 543 THR A C 1
ATOM 4212 O O . THR A 1 543 ? -31.234 -15.324 36.143 1.00 81.44 543 THR A O 1
ATOM 4215 N N . MET A 1 544 ? -29.677 -14.254 34.918 1.00 81.00 544 MET A N 1
ATOM 4216 C CA . MET A 1 544 ? -29.916 -15.006 33.677 1.00 81.00 544 MET A CA 1
ATOM 4217 C C . MET A 1 544 ? -29.464 -16.470 33.780 1.00 81.00 544 MET A C 1
ATOM 4219 O O . MET A 1 544 ? -30.140 -17.355 33.266 1.00 81.00 544 MET A O 1
ATOM 4223 N N . PHE A 1 545 ? -28.356 -16.734 34.479 1.00 80.06 545 PHE A N 1
ATOM 4224 C CA . PHE A 1 545 ? -27.737 -18.057 34.614 1.00 80.06 545 PHE A CA 1
ATOM 4225 C C . PHE A 1 545 ? -27.851 -18.616 36.042 1.00 80.06 545 PHE A C 1
ATOM 4227 O O . PHE A 1 545 ? -26.948 -19.292 36.522 1.00 80.06 545 PHE A O 1
ATOM 4234 N N . ASN A 1 546 ? -28.936 -18.307 36.759 1.00 66.31 546 ASN A N 1
ATOM 4235 C CA . ASN A 1 546 ? -29.109 -18.651 38.175 1.00 66.31 546 ASN A CA 1
ATOM 4236 C C . ASN A 1 546 ? -28.745 -20.129 38.472 1.00 66.31 546 ASN A C 1
ATOM 4238 O O . ASN A 1 546 ? -29.192 -21.024 37.752 1.00 66.31 546 ASN A O 1
ATOM 4242 N N . PRO A 1 547 ? -27.995 -20.430 39.553 1.00 56.34 547 PRO A N 1
ATOM 4243 C CA . PRO A 1 547 ? -27.594 -21.796 39.910 1.00 56.34 547 PRO A CA 1
ATOM 4244 C C . PRO A 1 547 ? -28.767 -22.773 40.104 1.00 56.34 547 PRO A C 1
ATOM 4246 O O . PRO A 1 547 ? -28.594 -23.977 39.926 1.00 56.34 547 PRO A O 1
ATOM 4249 N N . SER A 1 548 ? -29.966 -22.269 40.407 1.00 54.03 548 SER A N 1
ATOM 4250 C CA . SER A 1 548 ? -31.201 -23.069 40.494 1.00 54.03 548 SER A CA 1
ATOM 4251 C C . SER A 1 548 ? -31.702 -23.552 39.122 1.00 54.03 548 SER A C 1
ATOM 4253 O O . SER A 1 548 ? -32.479 -24.498 39.042 1.00 54.03 548 SER A O 1
ATOM 4255 N N . LEU A 1 549 ? -31.255 -22.891 38.051 1.00 52.38 549 LEU A N 1
ATOM 4256 C CA . LEU A 1 549 ? -31.689 -23.054 36.664 1.00 52.38 549 LEU A CA 1
ATOM 4257 C C . LEU A 1 549 ? -30.631 -23.699 35.753 1.00 52.38 549 LEU A C 1
ATOM 4259 O O . LEU A 1 549 ? -30.918 -23.816 34.568 1.00 52.38 549 LEU A O 1
ATOM 4263 N N . SER A 1 550 ? -29.496 -24.183 36.303 1.00 55.25 550 SER A N 1
ATOM 4264 C CA . SER A 1 550 ? -28.605 -25.265 35.799 1.00 55.25 550 SER A CA 1
ATOM 4265 C C . SER A 1 550 ? -27.101 -24.988 35.590 1.00 55.25 550 SER A C 1
ATOM 4267 O O . SER A 1 550 ? -26.379 -25.949 35.315 1.00 55.25 550 SER A O 1
ATOM 4269 N N . VAL A 1 551 ? -26.557 -23.778 35.815 1.00 61.78 551 VAL A N 1
ATOM 4270 C CA . VAL A 1 551 ? -25.087 -23.567 35.772 1.00 61.78 551 VAL A CA 1
ATOM 4271 C C . VAL A 1 551 ? -24.597 -22.477 36.743 1.00 61.78 551 VAL A C 1
ATOM 4273 O O . VAL A 1 551 ? -24.956 -21.323 36.569 1.00 61.78 551 VAL A O 1
ATOM 4276 N N . PRO A 1 552 ? -23.729 -22.765 37.734 1.00 69.25 552 PRO A N 1
ATOM 4277 C CA . PRO A 1 552 ? -23.108 -21.707 38.534 1.00 69.25 552 PRO A CA 1
ATOM 4278 C C . PRO A 1 552 ? -22.128 -20.888 37.677 1.00 69.25 552 PRO A C 1
ATOM 4280 O O . PRO A 1 552 ? -21.269 -21.462 37.014 1.00 69.25 552 PRO A O 1
ATOM 4283 N N . VAL A 1 553 ? -22.220 -19.559 37.712 1.00 78.25 553 VAL A N 1
ATOM 4284 C CA . VAL A 1 553 ? -21.341 -18.641 36.963 1.00 78.25 553 VAL A CA 1
ATOM 4285 C C . VAL A 1 553 ? -20.438 -17.837 37.891 1.00 78.25 553 VAL A C 1
ATOM 4287 O O . VAL A 1 553 ? -20.854 -17.408 38.963 1.00 78.25 553 VAL A O 1
ATOM 4290 N N . GLN A 1 554 ? -19.190 -17.618 37.474 1.00 85.25 554 GLN A N 1
ATOM 4291 C CA . GLN A 1 554 ? -18.253 -16.715 38.145 1.00 85.25 554 GLN A CA 1
ATOM 4292 C C . GLN A 1 554 ? -17.878 -15.575 37.202 1.00 85.25 554 GLN A C 1
ATOM 4294 O O . GLN A 1 554 ? -17.206 -15.800 36.195 1.00 85.25 554 GLN A O 1
ATOM 4299 N N . VAL A 1 555 ? -18.277 -14.351 37.545 1.00 84.94 555 VAL A N 1
ATOM 4300 C CA . VAL A 1 555 ? -17.922 -13.149 36.783 1.00 84.94 555 VAL A CA 1
ATOM 4301 C C . VAL A 1 555 ? -16.611 -12.586 37.319 1.00 84.94 555 VAL A C 1
ATOM 4303 O O . VAL A 1 555 ? -16.480 -12.308 38.511 1.00 84.94 555 VAL A O 1
ATOM 4306 N N . ARG A 1 556 ? -15.623 -12.422 36.441 1.00 85.19 556 ARG A N 1
ATOM 4307 C CA . ARG A 1 556 ? -14.314 -11.856 36.769 1.00 85.19 556 ARG A CA 1
ATOM 4308 C C . ARG A 1 556 ? -14.096 -10.599 35.942 1.00 85.19 556 ARG A C 1
ATOM 4310 O O . ARG A 1 556 ? -14.127 -10.634 34.714 1.00 85.19 556 ARG A O 1
ATOM 4317 N N . MET A 1 557 ? -13.858 -9.485 36.629 1.00 76.75 557 MET A N 1
ATOM 4318 C CA . MET A 1 557 ? -13.492 -8.220 35.999 1.00 76.75 557 MET A CA 1
ATOM 4319 C C . MET A 1 557 ? -11.978 -8.013 36.124 1.00 76.75 557 MET A C 1
ATOM 4321 O O . MET A 1 557 ? -11.474 -7.872 37.241 1.00 76.75 557 MET A O 1
ATOM 4325 N N . PRO A 1 558 ? -11.227 -8.015 35.012 1.00 70.69 558 PRO A N 1
ATOM 4326 C CA . PRO A 1 558 ? -9.801 -7.721 35.031 1.00 70.69 558 PRO A CA 1
ATOM 4327 C C . PRO A 1 558 ? -9.533 -6.300 35.561 1.00 70.69 558 PRO A C 1
ATOM 4329 O O . PRO A 1 558 ? -10.303 -5.386 35.269 1.00 70.69 558 PRO A O 1
ATOM 4332 N N . PRO A 1 559 ? -8.410 -6.057 36.263 1.00 60.00 559 PRO A N 1
ATOM 4333 C CA . PRO A 1 559 ? -8.073 -4.743 36.831 1.00 60.00 559 PRO A CA 1
ATOM 4334 C C . PRO A 1 559 ? -7.874 -3.625 35.787 1.00 60.00 559 PRO A C 1
ATOM 4336 O O . PRO A 1 559 ? -7.824 -2.452 36.143 1.00 60.00 559 PRO A O 1
ATOM 4339 N N . LEU A 1 560 ? -7.771 -3.974 34.499 1.00 56.53 560 LEU A N 1
ATOM 4340 C CA . LEU A 1 560 ? -7.719 -3.036 33.370 1.00 56.53 560 LEU A CA 1
ATOM 4341 C C . LEU A 1 560 ? -9.093 -2.444 32.998 1.00 56.53 560 LEU A C 1
ATOM 4343 O O . LEU A 1 560 ? -9.137 -1.455 32.266 1.00 56.53 560 LEU A O 1
ATOM 4347 N N . ASN A 1 561 ? -10.190 -3.010 33.517 1.00 53.44 561 ASN A N 1
ATOM 4348 C CA . ASN A 1 561 ? -11.569 -2.627 33.220 1.00 53.44 561 ASN A CA 1
ATOM 4349 C C . ASN A 1 561 ? -11.957 -1.367 34.012 1.00 53.44 561 ASN A C 1
ATOM 4351 O O . ASN A 1 561 ? -12.689 -1.403 35.001 1.00 53.44 561 ASN A O 1
ATOM 4355 N N . SER A 1 562 ? -11.366 -0.237 33.633 1.00 51.06 562 SER A N 1
ATOM 4356 C CA . SER A 1 562 ? -11.622 1.045 34.273 1.00 51.06 562 SER A CA 1
ATOM 4357 C C . SER A 1 562 ? -12.356 1.952 33.294 1.00 51.06 562 SER A C 1
ATOM 4359 O O . SER A 1 562 ? -11.783 2.469 32.333 1.00 51.06 562 SER A O 1
ATOM 4361 N N . LYS A 1 563 ? -13.629 2.226 33.604 1.00 50.91 563 LYS A N 1
ATOM 4362 C CA . LYS A 1 563 ? -14.439 3.300 32.998 1.00 50.91 563 LYS A CA 1
ATOM 4363 C C . LYS A 1 563 ? -13.692 4.650 32.934 1.00 50.91 563 LYS A C 1
ATOM 4365 O O . LYS A 1 563 ? -14.072 5.545 32.195 1.00 50.91 563 LYS A O 1
ATOM 4370 N N . THR A 1 564 ? -12.606 4.793 33.696 1.00 45.56 564 THR A N 1
ATOM 4371 C CA . THR A 1 564 ? -11.739 5.969 33.821 1.00 45.56 564 THR A CA 1
ATOM 4372 C C . THR A 1 564 ? -10.567 6.023 32.825 1.00 45.56 564 THR A C 1
ATOM 4374 O O . THR A 1 564 ? -9.596 6.739 33.074 1.00 45.56 564 THR A O 1
ATOM 4377 N N . GLY A 1 565 ? -10.638 5.321 31.687 1.00 43.44 565 GLY A N 1
ATOM 4378 C CA . GLY A 1 565 ? -9.720 5.541 30.557 1.00 43.44 565 GLY A CA 1
ATOM 4379 C C . GLY A 1 565 ? -8.761 4.396 30.213 1.00 43.44 565 GLY A C 1
ATOM 4380 O O . GLY A 1 565 ? -7.775 4.639 29.514 1.00 43.44 565 GLY A O 1
ATOM 4381 N N . GLY A 1 566 ? -9.028 3.162 30.658 1.00 54.19 566 GLY A N 1
ATOM 4382 C CA . GLY A 1 566 ? -8.348 1.975 30.118 1.00 54.19 566 GLY A CA 1
ATOM 4383 C C . GLY A 1 566 ? -8.649 1.828 28.626 1.00 54.19 566 GLY A C 1
ATOM 4384 O O . GLY A 1 566 ? -9.766 2.108 28.216 1.00 54.19 566 GLY A O 1
ATOM 4385 N N . LYS A 1 567 ? -7.683 1.447 27.779 1.00 57.69 567 LYS A N 1
ATOM 4386 C CA . LYS A 1 567 ? -7.906 1.436 26.321 1.00 57.69 567 LYS A CA 1
ATOM 4387 C C . LYS A 1 567 ? -9.050 0.509 25.910 1.00 57.69 567 LYS A C 1
ATOM 4389 O O . LYS A 1 567 ? -9.758 0.877 24.992 1.00 57.69 567 LYS A O 1
ATOM 4394 N N . PHE A 1 568 ? -9.267 -0.603 26.609 1.00 66.06 568 PHE A N 1
ATOM 4395 C CA . PHE A 1 568 ? -10.127 -1.700 26.173 1.00 66.06 568 PHE A CA 1
ATOM 4396 C C . PHE A 1 568 ? -10.924 -2.285 27.346 1.00 66.06 568 PHE A C 1
ATOM 4398 O O . PHE A 1 568 ? -10.318 -2.627 28.362 1.00 66.06 568 PHE A O 1
ATOM 4405 N N . ASP A 1 569 ? -12.245 -2.431 27.197 1.00 76.38 569 ASP A N 1
ATOM 4406 C CA . ASP A 1 569 ? -13.125 -2.968 28.245 1.00 76.38 569 ASP A CA 1
ATOM 4407 C C . ASP A 1 569 ? -13.609 -4.373 27.869 1.00 76.38 569 ASP A C 1
ATOM 4409 O O . ASP A 1 569 ? -14.223 -4.591 26.819 1.00 76.38 569 ASP A O 1
ATOM 4413 N N . PHE A 1 570 ? -13.325 -5.332 28.742 1.00 82.69 570 PHE A N 1
ATOM 4414 C CA . PHE A 1 570 ? -13.731 -6.723 28.600 1.00 82.69 570 PHE A CA 1
ATOM 4415 C C . PHE A 1 570 ? -13.887 -7.362 29.978 1.00 82.69 570 PHE A C 1
ATOM 4417 O O . PHE A 1 570 ? -13.323 -6.889 30.969 1.00 82.69 570 PHE A O 1
ATOM 4424 N N . TYR A 1 571 ? -14.641 -8.453 30.041 1.00 87.81 571 TYR A N 1
ATOM 4425 C CA . TYR A 1 571 ? -14.806 -9.228 31.265 1.00 87.81 571 TYR A CA 1
ATOM 4426 C C . TYR A 1 571 ? -14.877 -10.728 30.958 1.00 87.81 571 TYR A C 1
ATOM 4428 O O . TYR A 1 571 ? -15.121 -11.130 29.820 1.00 87.81 571 TYR A O 1
ATOM 4436 N N . GLU A 1 572 ? -14.625 -11.560 31.966 1.00 89.00 572 GLU A N 1
ATOM 4437 C CA . GLU A 1 572 ? -14.662 -13.020 31.859 1.00 89.00 572 GLU A CA 1
ATOM 4438 C C . GLU A 1 572 ? -15.876 -13.569 32.623 1.00 89.00 572 GLU A C 1
ATOM 4440 O O . GLU A 1 572 ? -16.123 -13.197 33.772 1.00 89.00 572 GLU A O 1
ATOM 4445 N N . VAL A 1 573 ? -16.596 -14.506 32.006 1.00 89.56 573 VAL A N 1
ATOM 4446 C CA . VAL A 1 573 ? -17.565 -15.388 32.664 1.00 89.56 573 VAL A CA 1
ATOM 4447 C C . VAL A 1 573 ? -17.013 -16.797 32.654 1.00 89.56 573 VAL A C 1
ATOM 4449 O O . VAL A 1 573 ? -16.847 -17.396 31.594 1.00 89.56 573 VAL A O 1
ATOM 4452 N N . PHE A 1 574 ? -16.745 -17.349 33.829 1.00 89.88 574 PHE A N 1
ATOM 4453 C CA . PHE A 1 574 ? -16.347 -18.741 33.953 1.00 89.88 574 PHE A CA 1
ATOM 4454 C C . PHE A 1 574 ? -17.537 -19.623 34.318 1.00 89.88 574 PHE A C 1
ATOM 4456 O O . PHE A 1 574 ? -18.222 -19.363 35.309 1.00 89.88 574 PHE A O 1
ATOM 4463 N N . PHE A 1 575 ? -17.721 -20.689 33.540 1.00 87.56 575 PHE A N 1
ATOM 4464 C CA . PHE A 1 575 ? -18.703 -21.746 33.753 1.00 87.56 575 PHE A CA 1
ATOM 4465 C C . PHE A 1 575 ? -17.980 -23.012 34.256 1.00 87.56 575 PHE A C 1
ATOM 4467 O O . PHE A 1 575 ? -17.454 -23.779 33.441 1.00 87.56 575 PHE A O 1
ATOM 4474 N N . PRO A 1 576 ? -17.934 -23.280 35.579 1.00 86.12 576 PRO A N 1
ATOM 4475 C CA . PRO A 1 576 ? -17.208 -24.420 36.136 1.00 86.12 576 PRO A CA 1
ATOM 4476 C C . PRO A 1 576 ? -17.747 -25.773 35.660 1.00 86.12 576 PRO A C 1
ATOM 4478 O O . PRO A 1 576 ? -16.968 -26.702 35.476 1.00 86.12 576 PRO A O 1
ATOM 4481 N N . SER A 1 577 ? -19.059 -25.891 35.423 1.00 83.50 577 SER A N 1
ATOM 4482 C CA . SER A 1 577 ? -19.678 -27.137 34.941 1.00 83.50 577 SER A CA 1
ATOM 4483 C C . SER A 1 577 ? -19.283 -27.491 33.504 1.00 83.50 577 SER A C 1
ATOM 4485 O O . SER A 1 577 ? -19.273 -28.667 33.151 1.00 83.50 577 SER A O 1
ATOM 4487 N N . LEU A 1 578 ? -18.946 -26.487 32.689 1.00 83.38 578 LEU A N 1
ATOM 4488 C CA . LEU A 1 578 ? -18.557 -26.641 31.284 1.00 83.38 578 LEU A CA 1
ATOM 4489 C C . LEU A 1 578 ? -17.036 -26.570 31.088 1.00 83.38 578 LEU A C 1
ATOM 4491 O O . LEU A 1 578 ? -16.558 -26.700 29.962 1.00 83.38 578 LEU A O 1
ATOM 4495 N N . ASN A 1 579 ? -16.278 -26.313 32.160 1.00 86.25 579 ASN A N 1
ATOM 4496 C CA . ASN A 1 579 ? -14.849 -25.994 32.122 1.00 86.25 579 ASN A CA 1
ATOM 4497 C C . ASN A 1 579 ? -14.487 -24.989 31.005 1.00 86.25 579 ASN A C 1
ATOM 4499 O O . ASN A 1 579 ? -13.507 -25.162 30.275 1.00 86.25 579 ASN A O 1
ATOM 4503 N N . THR A 1 580 ? -15.329 -23.965 30.839 1.00 86.12 580 THR A N 1
ATOM 4504 C CA . THR A 1 580 ? -15.237 -22.994 29.743 1.00 86.12 580 THR A CA 1
ATOM 4505 C C . THR A 1 580 ? -15.333 -21.575 30.296 1.00 86.12 580 THR A C 1
ATOM 4507 O O . THR A 1 580 ? -16.217 -21.264 31.096 1.00 86.12 580 THR A O 1
ATOM 4510 N N . SER A 1 581 ? -14.413 -20.715 29.870 1.00 88.88 581 SER A N 1
ATOM 4511 C CA . SER A 1 581 ? -14.411 -19.278 30.127 1.00 88.88 581 SER A CA 1
ATOM 4512 C C . SER A 1 581 ? -14.844 -18.536 28.875 1.00 88.88 581 SER A C 1
ATOM 4514 O O . SER A 1 581 ? -14.226 -18.672 27.822 1.00 88.88 581 SER A O 1
ATOM 4516 N N . VAL A 1 582 ? -15.883 -17.721 28.994 1.00 89.06 582 VAL A N 1
ATOM 4517 C CA . VAL A 1 582 ? -16.325 -16.821 27.934 1.00 89.06 582 VAL A CA 1
ATOM 4518 C C . VAL A 1 582 ? -15.798 -15.426 28.242 1.00 89.06 582 VAL A C 1
ATOM 4520 O O . VAL A 1 582 ? -16.175 -14.822 29.243 1.00 89.06 582 VAL A O 1
ATOM 4523 N N . VAL A 1 583 ? -14.907 -14.918 27.397 1.00 89.19 583 VAL A N 1
ATOM 4524 C CA . VAL A 1 583 ? -14.380 -13.556 27.489 1.00 89.19 583 VAL A CA 1
ATOM 4525 C C . VAL A 1 583 ? -15.191 -12.669 26.554 1.00 89.19 583 VAL A C 1
ATOM 4527 O O . VAL A 1 583 ? -15.178 -12.844 25.334 1.00 89.19 583 VAL A O 1
ATOM 4530 N N . ALA A 1 584 ? -15.921 -11.731 27.141 1.00 88.31 584 ALA A N 1
ATOM 4531 C CA . ALA A 1 584 ? -16.816 -10.838 26.431 1.00 88.31 584 ALA A CA 1
ATOM 4532 C C . ALA A 1 584 ? -16.153 -9.481 26.209 1.00 88.31 584 ALA A C 1
ATOM 4534 O O . ALA A 1 584 ? -15.734 -8.812 27.158 1.00 88.31 584 ALA A O 1
ATOM 4535 N N . VAL A 1 585 ? -16.082 -9.074 24.947 1.00 85.25 585 VAL A N 1
ATOM 4536 C CA . VAL A 1 585 ? -15.483 -7.817 24.509 1.00 85.25 585 VAL A CA 1
ATOM 4537 C C . VAL A 1 585 ? -16.579 -6.798 24.221 1.00 85.25 585 VAL A C 1
ATOM 4539 O O . VAL A 1 585 ? -17.484 -7.047 23.417 1.00 85.25 585 VAL A O 1
ATOM 4542 N N . ARG A 1 586 ? -16.480 -5.623 24.850 1.00 83.38 586 ARG A N 1
ATOM 4543 C CA . ARG A 1 586 ? -17.408 -4.515 24.612 1.00 83.38 586 ARG A CA 1
ATOM 4544 C C . ARG A 1 586 ? -17.206 -3.934 23.210 1.00 83.38 586 ARG A C 1
ATOM 4546 O O . ARG A 1 586 ? -16.079 -3.770 22.748 1.00 83.38 586 ARG A O 1
ATOM 4553 N N . GLY A 1 587 ? -18.305 -3.610 22.531 1.00 76.94 587 GLY A N 1
ATOM 4554 C CA . GLY A 1 587 ? -18.266 -2.852 21.279 1.00 76.94 587 GLY A CA 1
ATOM 4555 C C . GLY A 1 587 ? -18.226 -1.338 21.498 1.00 76.94 587 GLY A C 1
ATOM 4556 O O . GLY A 1 587 ? -17.888 -0.855 22.573 1.00 76.94 587 GLY A O 1
ATOM 4557 N N . THR A 1 588 ? -18.589 -0.570 20.471 1.00 77.75 588 THR A N 1
ATOM 4558 C CA . THR A 1 588 ? -18.503 0.896 20.506 1.00 77.75 588 THR A CA 1
ATOM 4559 C C . THR A 1 588 ? -19.498 1.517 21.484 1.00 77.75 588 THR A C 1
ATOM 4561 O O . THR A 1 588 ? -20.708 1.321 21.354 1.00 77.75 588 THR A O 1
ATOM 4564 N N . ASP A 1 589 ? -18.999 2.334 22.406 1.00 77.31 589 ASP A N 1
ATOM 4565 C CA . ASP A 1 589 ? -19.813 3.240 23.210 1.00 77.31 589 ASP A CA 1
ATOM 4566 C C . ASP A 1 589 ? -19.986 4.589 22.493 1.00 77.31 589 ASP A C 1
ATOM 4568 O O . ASP A 1 589 ? -19.017 5.262 22.140 1.00 77.31 589 ASP A O 1
ATOM 4572 N N . VAL A 1 590 ? -21.243 4.986 22.266 1.00 76.94 590 VAL A N 1
ATOM 4573 C CA . VAL A 1 590 ? -21.599 6.194 21.500 1.00 76.94 590 VAL A CA 1
ATOM 4574 C C . VAL A 1 590 ? -21.173 7.497 22.165 1.00 76.94 590 VAL A C 1
ATOM 4576 O O . VAL A 1 590 ? -20.964 8.498 21.481 1.00 76.94 590 VAL A O 1
ATOM 4579 N N . TRP A 1 591 ? -21.040 7.484 23.489 1.00 78.69 591 TRP A N 1
ATOM 4580 C CA . TRP A 1 591 ? -20.599 8.628 24.267 1.00 78.69 591 TRP A CA 1
ATOM 4581 C C . TRP A 1 591 ? -19.086 8.644 24.457 1.00 78.69 591 TRP A C 1
ATOM 4583 O O . TRP A 1 591 ? -18.561 9.679 24.856 1.00 78.69 591 TRP A O 1
ATOM 4593 N N . ARG A 1 592 ? -18.365 7.560 24.148 1.00 77.94 592 ARG A N 1
ATOM 4594 C CA . ARG A 1 592 ? -16.909 7.474 24.290 1.00 77.94 592 ARG A CA 1
ATOM 4595 C C . ARG A 1 592 ? -16.194 7.732 22.966 1.00 77.94 592 ARG A C 1
ATOM 4597 O O . ARG A 1 592 ? -16.097 6.873 22.093 1.00 77.94 592 ARG A O 1
ATOM 4604 N N . PHE A 1 593 ? -15.594 8.913 22.837 1.00 79.50 593 PHE A N 1
ATOM 4605 C CA . PHE A 1 593 ? -14.946 9.315 21.582 1.00 79.50 593 PHE A CA 1
ATOM 4606 C C . PHE A 1 593 ? -13.721 8.468 21.215 1.00 79.50 593 PHE A C 1
ATOM 4608 O O . PHE A 1 593 ? -13.425 8.319 20.032 1.00 79.50 593 PHE A O 1
ATOM 4615 N N . THR A 1 594 ? -13.032 7.869 22.191 1.00 76.94 594 THR A N 1
ATOM 4616 C CA . THR A 1 594 ? -11.948 6.907 21.920 1.00 76.94 594 THR A CA 1
ATOM 4617 C C . THR A 1 594 ? -12.456 5.685 21.152 1.00 76.94 594 THR A C 1
ATOM 4619 O O . THR A 1 594 ? -11.819 5.274 20.187 1.00 76.94 594 THR A O 1
ATOM 4622 N N . ASP A 1 595 ? -13.631 5.161 21.506 1.00 75.44 595 ASP A N 1
ATOM 4623 C CA . ASP A 1 595 ? -14.216 3.988 20.846 1.00 75.44 595 ASP A CA 1
ATOM 4624 C C . ASP A 1 595 ? -14.671 4.339 19.418 1.00 75.44 595 ASP A C 1
ATOM 4626 O O . ASP A 1 595 ? -14.594 3.512 18.512 1.00 75.44 595 ASP A O 1
ATOM 4630 N N . MET A 1 596 ? -15.084 5.591 19.186 1.00 78.75 596 MET A N 1
ATOM 4631 C CA . MET A 1 596 ? -15.416 6.103 17.850 1.00 78.75 596 MET A CA 1
ATOM 4632 C C . MET A 1 596 ? -14.201 6.219 16.930 1.00 78.75 596 MET A C 1
ATOM 4634 O O . MET A 1 596 ? -14.315 5.914 15.740 1.00 78.75 596 MET A O 1
ATOM 4638 N N . ILE A 1 597 ? -13.051 6.647 17.462 1.00 78.69 597 ILE A N 1
ATOM 4639 C CA . ILE A 1 597 ? -11.778 6.694 16.723 1.00 78.69 597 ILE A CA 1
ATOM 4640 C C . ILE A 1 597 ? -11.380 5.283 16.297 1.00 78.69 597 ILE A C 1
ATOM 4642 O O . ILE A 1 597 ? -11.088 5.062 15.123 1.00 78.69 597 ILE A O 1
ATOM 4646 N N . GLU 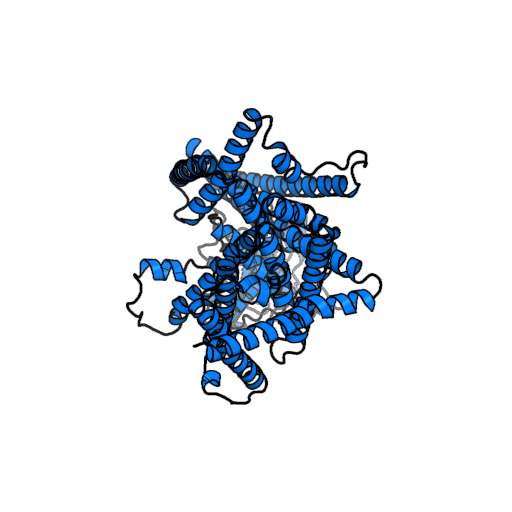A 1 598 ? -11.417 4.325 17.225 1.00 76.12 598 GLU A N 1
ATOM 4647 C CA . GLU A 1 598 ? -11.056 2.935 16.934 1.00 76.12 598 GLU A CA 1
ATOM 4648 C C . GLU A 1 598 ? -12.038 2.278 15.957 1.00 76.12 598 GLU A C 1
ATOM 4650 O O . GLU A 1 598 ? -11.613 1.599 15.025 1.00 76.12 598 GLU A O 1
ATOM 4655 N N . ASN A 1 599 ? -13.337 2.570 16.065 1.00 76.69 599 ASN A N 1
ATOM 4656 C CA . ASN A 1 599 ? -14.321 2.105 15.089 1.00 76.69 599 ASN A CA 1
ATOM 4657 C C . ASN A 1 599 ? -14.032 2.635 13.673 1.00 76.69 599 ASN A C 1
ATOM 4659 O O . ASN A 1 599 ? -14.056 1.875 12.705 1.00 76.69 599 ASN A O 1
ATOM 4663 N N . HIS A 1 600 ? -13.704 3.924 13.540 1.00 76.56 600 HIS A N 1
ATOM 4664 C CA . HIS A 1 600 ? -13.331 4.496 12.244 1.00 76.56 600 HIS A CA 1
ATOM 4665 C C . HIS A 1 600 ? -12.049 3.859 11.699 1.00 76.56 600 HIS A C 1
ATOM 4667 O O . HIS A 1 600 ? -12.024 3.491 10.525 1.00 76.56 600 HIS A O 1
ATOM 4673 N N . LYS A 1 601 ? -11.029 3.658 12.545 1.00 76.31 601 LYS A N 1
ATOM 4674 C CA . LYS A 1 601 ? -9.771 2.985 12.180 1.00 76.31 601 LYS A CA 1
ATOM 4675 C C . LYS A 1 601 ? -10.017 1.589 11.615 1.00 76.31 601 LYS A C 1
ATOM 4677 O O . LYS A 1 601 ? -9.536 1.289 10.529 1.00 76.31 601 LYS A O 1
ATOM 4682 N N . MET A 1 602 ? -10.816 0.781 12.307 1.00 73.69 602 MET A N 1
ATOM 4683 C CA . MET A 1 602 ? -11.120 -0.590 11.881 1.00 73.69 602 MET A CA 1
ATOM 4684 C C . MET A 1 602 ? -11.993 -0.657 10.639 1.00 73.69 602 MET A C 1
ATOM 4686 O O . MET A 1 602 ? -11.844 -1.565 9.830 1.00 73.69 602 MET A O 1
ATOM 4690 N N . SER A 1 603 ? -12.898 0.305 10.463 1.00 74.88 603 SER A N 1
ATOM 4691 C CA . SER A 1 603 ? -13.761 0.345 9.283 1.00 74.88 603 SER A CA 1
ATOM 4692 C C . SER A 1 603 ? -13.048 0.838 8.022 1.00 74.88 603 SER A C 1
ATOM 4694 O O . SER A 1 603 ? -13.482 0.507 6.919 1.00 74.88 603 SER A O 1
ATOM 4696 N N . LEU A 1 604 ? -11.960 1.606 8.160 1.00 76.38 604 LEU A N 1
ATOM 4697 C CA . LEU A 1 604 ? -11.317 2.294 7.044 1.00 76.38 604 LEU A CA 1
ATOM 4698 C C . LEU A 1 604 ? -10.879 1.318 5.948 1.00 76.38 604 LEU A C 1
ATOM 4700 O O . LEU A 1 604 ? -11.182 1.534 4.773 1.00 76.38 604 LEU A O 1
ATOM 4704 N N . GLU A 1 605 ? -10.186 0.243 6.314 1.00 75.88 605 GLU A N 1
ATOM 4705 C CA . GLU A 1 605 ? -9.616 -0.695 5.346 1.00 75.88 605 GLU A CA 1
ATOM 4706 C C . GLU A 1 605 ? -10.700 -1.556 4.681 1.00 75.88 605 GLU A C 1
ATOM 4708 O O . GLU A 1 605 ? -10.777 -1.530 3.447 1.00 75.88 605 GLU A O 1
ATOM 4713 N N . PRO A 1 606 ? -11.617 -2.222 5.419 1.00 75.56 606 PRO A N 1
ATOM 4714 C CA . PRO A 1 606 ? -12.695 -3.003 4.812 1.00 75.56 606 PRO A CA 1
ATOM 4715 C C . PRO A 1 606 ? -13.632 -2.164 3.937 1.00 75.56 606 PRO A C 1
ATOM 4717 O O . PRO A 1 606 ? -13.988 -2.592 2.839 1.00 75.56 606 PRO A O 1
ATOM 4720 N N . VAL A 1 607 ? -14.006 -0.953 4.373 1.00 79.88 607 VAL A N 1
ATOM 4721 C CA . VAL A 1 607 ? -14.864 -0.052 3.582 1.00 79.88 607 VAL A CA 1
ATOM 4722 C C . VAL A 1 607 ? -14.145 0.386 2.311 1.00 79.88 607 VAL A C 1
ATOM 4724 O O . VAL A 1 607 ? -14.737 0.365 1.228 1.00 79.88 607 VAL A O 1
ATOM 4727 N N . SER A 1 608 ? -12.855 0.716 2.410 1.00 79.75 608 SER A N 1
ATOM 4728 C CA . SER A 1 608 ? -12.061 1.071 1.236 1.00 79.75 608 SER A CA 1
ATOM 4729 C C . SER A 1 608 ? -11.985 -0.093 0.247 1.00 79.75 608 SER A C 1
ATOM 4731 O O . SER A 1 608 ? -12.236 0.107 -0.942 1.00 79.75 608 SER A O 1
ATOM 4733 N N . PHE A 1 609 ? -11.721 -1.322 0.705 1.00 82.62 609 PHE A N 1
ATOM 4734 C CA . PHE A 1 609 ? -11.710 -2.496 -0.173 1.00 82.62 609 PHE A CA 1
ATOM 4735 C C . PHE A 1 609 ? -13.088 -2.815 -0.757 1.00 82.62 609 PHE A C 1
ATOM 4737 O O . PHE A 1 609 ? -13.167 -3.171 -1.932 1.00 82.62 609 PHE A O 1
ATOM 4744 N N . ALA A 1 610 ? -14.178 -2.620 -0.012 1.00 80.88 610 ALA A N 1
ATOM 4745 C CA . ALA A 1 610 ? -15.535 -2.797 -0.525 1.00 80.88 610 ALA A CA 1
ATOM 4746 C C . ALA A 1 610 ? -15.841 -1.818 -1.675 1.00 80.88 610 ALA A C 1
ATOM 4748 O O . ALA A 1 610 ? -16.295 -2.236 -2.747 1.00 80.88 610 ALA A O 1
ATOM 4749 N N . ILE A 1 611 ? -15.510 -0.533 -1.506 1.00 82.62 611 ILE A N 1
ATOM 4750 C CA . ILE A 1 611 ? -15.650 0.487 -2.558 1.00 82.62 611 ILE A CA 1
ATOM 4751 C C . ILE A 1 611 ? -14.773 0.128 -3.763 1.00 82.62 611 ILE A C 1
ATOM 4753 O O . ILE A 1 611 ? -15.246 0.114 -4.903 1.00 82.62 611 ILE A O 1
ATOM 4757 N N . LEU A 1 612 ? -13.507 -0.221 -3.523 1.00 84.75 612 LEU A N 1
ATOM 4758 C CA . LEU A 1 612 ? -12.575 -0.601 -4.581 1.00 84.75 612 LEU A CA 1
ATOM 4759 C C . LEU A 1 612 ? -13.031 -1.857 -5.334 1.00 84.75 612 LEU A C 1
ATOM 4761 O O . LEU A 1 612 ? -12.906 -1.892 -6.555 1.00 84.75 612 LEU A O 1
ATOM 4765 N N . SER A 1 613 ? -13.621 -2.843 -4.655 1.00 85.56 613 SER A N 1
ATOM 4766 C CA . SER A 1 613 ? -14.139 -4.074 -5.269 1.00 85.56 613 SER A CA 1
ATOM 4767 C C . SER A 1 613 ? -15.309 -3.835 -6.225 1.00 85.56 613 SER A C 1
ATOM 4769 O O . SER A 1 613 ? -15.507 -4.600 -7.169 1.00 85.56 613 SER A O 1
ATOM 4771 N N . THR A 1 614 ? -16.044 -2.736 -6.029 1.00 84.75 614 THR A N 1
ATOM 4772 C CA . THR A 1 614 ? -17.131 -2.318 -6.923 1.00 84.75 614 THR A CA 1
ATOM 4773 C C . THR A 1 614 ? -16.584 -1.749 -8.237 1.00 84.75 614 THR A C 1
ATOM 4775 O O . THR A 1 614 ? -17.181 -1.938 -9.295 1.00 84.75 614 THR A O 1
ATOM 4778 N N . ILE A 1 615 ? -15.431 -1.072 -8.185 1.00 83.06 615 ILE A N 1
ATOM 4779 C CA . ILE A 1 615 ? -14.778 -0.452 -9.349 1.00 83.06 615 ILE A CA 1
ATOM 4780 C C . ILE A 1 615 ? -13.861 -1.452 -10.070 1.00 83.06 615 ILE A C 1
ATOM 4782 O O . ILE A 1 615 ? -13.800 -1.469 -11.300 1.00 83.06 615 ILE A O 1
ATOM 4786 N N . PHE A 1 616 ? -13.160 -2.292 -9.308 1.00 87.00 616 PHE A N 1
ATOM 4787 C CA . PHE A 1 616 ? -12.203 -3.289 -9.779 1.00 87.00 616 PHE A CA 1
ATOM 4788 C C . PHE A 1 616 ? -12.666 -4.684 -9.347 1.00 87.00 616 PHE A C 1
ATOM 4790 O O . PHE A 1 616 ? -12.288 -5.153 -8.268 1.00 87.00 616 PHE A O 1
ATOM 4797 N N . PRO A 1 617 ? -13.439 -5.394 -10.191 1.00 82.88 617 PRO A N 1
ATOM 4798 C CA . PRO A 1 617 ? -13.979 -6.710 -9.854 1.00 82.88 617 PRO A CA 1
ATOM 4799 C C . PRO A 1 617 ? -12.915 -7.738 -9.459 1.00 82.88 617 PRO A C 1
ATOM 4801 O O . PRO A 1 617 ? -13.213 -8.672 -8.724 1.00 82.88 617 PRO A O 1
ATOM 4804 N N . THR A 1 618 ? -11.661 -7.562 -9.894 1.00 81.88 618 THR A N 1
ATOM 4805 C CA . THR A 1 618 ? -10.547 -8.433 -9.490 1.00 81.88 618 THR A CA 1
ATOM 4806 C C . THR A 1 618 ? -10.291 -8.424 -7.987 1.00 81.88 618 THR A C 1
ATOM 4808 O O . THR A 1 618 ? -9.843 -9.442 -7.477 1.00 81.88 618 THR A O 1
ATOM 4811 N N . ILE A 1 619 ? -10.588 -7.324 -7.282 1.00 83.44 619 ILE A N 1
ATOM 4812 C CA . ILE A 1 619 ? -10.438 -7.225 -5.819 1.00 83.44 619 ILE A CA 1
ATOM 4813 C C . ILE A 1 619 ? -11.493 -8.079 -5.109 1.00 83.44 619 ILE A C 1
ATOM 4815 O O . ILE A 1 619 ? -11.206 -8.682 -4.087 1.00 83.44 619 ILE A O 1
ATOM 4819 N N . ARG A 1 620 ? -12.697 -8.221 -5.681 1.00 81.62 620 ARG A N 1
ATOM 4820 C CA . ARG A 1 620 ? -13.754 -9.078 -5.115 1.00 81.62 620 ARG A CA 1
ATOM 4821 C C . ARG A 1 620 ? -13.377 -10.564 -5.101 1.00 81.62 620 ARG A C 1
ATOM 4823 O O . ARG A 1 620 ? -13.951 -11.333 -4.343 1.00 81.62 620 ARG A O 1
ATOM 4830 N N . ILE A 1 621 ? -12.450 -10.965 -5.969 1.00 81.00 621 ILE A N 1
ATOM 4831 C CA . ILE A 1 621 ? -11.983 -12.352 -6.116 1.00 81.00 621 ILE A CA 1
ATOM 4832 C C . ILE A 1 621 ? -10.754 -12.606 -5.222 1.00 81.00 621 ILE A C 1
ATOM 4834 O O . ILE A 1 621 ? -10.230 -13.717 -5.186 1.00 81.00 621 ILE A O 1
ATOM 4838 N N . TRP A 1 622 ? -10.253 -11.589 -4.513 1.00 82.00 622 TRP A N 1
ATOM 4839 C CA . TRP A 1 622 ? -9.091 -11.752 -3.649 1.00 82.00 622 TRP A CA 1
ATOM 4840 C C . TRP A 1 622 ? -9.402 -12.681 -2.474 1.00 82.00 622 TRP A C 1
ATOM 4842 O O . TRP A 1 622 ? -10.384 -12.457 -1.769 1.00 82.00 622 TRP A O 1
ATOM 4852 N N . PRO A 1 623 ? -8.567 -13.709 -2.245 1.00 77.19 623 PRO A N 1
ATOM 4853 C CA . PRO A 1 623 ? -8.609 -14.483 -1.013 1.00 77.19 623 PRO A CA 1
ATOM 4854 C C . PRO A 1 623 ? -8.265 -13.601 0.192 1.00 77.19 623 PRO A C 1
ATOM 4856 O O . PRO A 1 623 ? -7.477 -12.661 0.056 1.00 77.19 623 PRO A O 1
ATOM 4859 N N . ASP A 1 624 ? -8.755 -13.967 1.377 1.00 72.75 624 ASP A N 1
ATOM 4860 C CA . ASP A 1 624 ? -8.528 -13.216 2.623 1.00 72.75 624 ASP A CA 1
ATOM 4861 C C . ASP A 1 624 ? -7.041 -12.946 2.887 1.00 72.75 624 ASP A C 1
ATOM 4863 O O . ASP A 1 624 ? -6.670 -11.830 3.246 1.00 72.75 624 ASP A O 1
ATOM 4867 N N . ILE A 1 625 ? -6.175 -13.922 2.582 1.00 71.31 625 ILE A N 1
ATOM 4868 C CA . ILE A 1 625 ? -4.720 -13.792 2.742 1.00 71.31 625 ILE A CA 1
ATOM 4869 C C . ILE A 1 625 ? -4.116 -12.682 1.869 1.0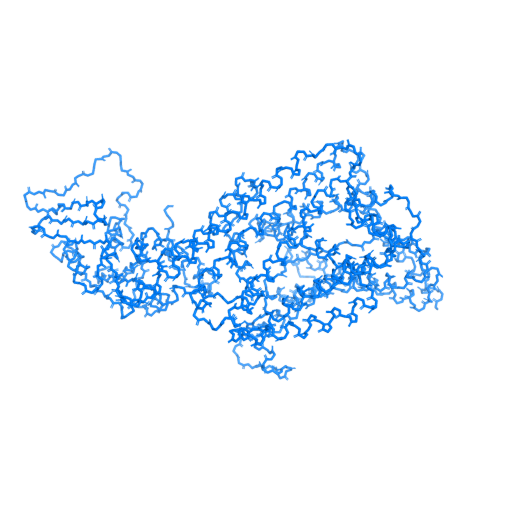0 71.31 625 ILE A C 1
ATOM 4871 O O . ILE A 1 625 ? -3.129 -12.064 2.237 1.00 71.31 625 ILE A O 1
ATOM 4875 N N . THR A 1 626 ? -4.698 -12.400 0.697 1.00 75.25 626 THR A N 1
ATOM 4876 C CA . THR A 1 626 ? -4.208 -11.325 -0.181 1.00 75.25 626 THR A CA 1
ATOM 4877 C C . THR A 1 626 ? -4.565 -9.959 0.382 1.00 75.25 626 THR A C 1
ATOM 4879 O O . THR A 1 626 ? -3.731 -9.056 0.380 1.00 75.25 626 THR A O 1
ATOM 4882 N N . SER A 1 627 ? -5.787 -9.812 0.890 1.00 73.25 627 SER A N 1
ATOM 4883 C CA . SER A 1 627 ? -6.235 -8.572 1.523 1.00 73.25 627 SER A CA 1
ATOM 4884 C C . SER A 1 627 ? -5.452 -8.295 2.808 1.00 73.25 627 SER A C 1
ATOM 4886 O O . SER A 1 627 ? -4.993 -7.169 2.990 1.00 73.25 627 SER A O 1
ATOM 4888 N N . SER A 1 628 ? -5.217 -9.314 3.645 1.00 71.62 628 SER A N 1
ATOM 4889 C CA . SER A 1 628 ? -4.434 -9.165 4.878 1.00 71.62 628 SER A CA 1
ATOM 4890 C C . SER A 1 628 ? -2.982 -8.773 4.594 1.00 71.62 628 SER A C 1
ATOM 4892 O O . SER A 1 628 ? -2.496 -7.814 5.182 1.00 71.62 628 SER A O 1
ATOM 4894 N N . THR A 1 629 ? -2.317 -9.410 3.622 1.00 74.75 629 THR A N 1
ATOM 4895 C CA . THR A 1 629 ? -0.945 -9.036 3.233 1.00 74.75 629 THR A CA 1
ATOM 4896 C C . THR A 1 629 ? -0.856 -7.598 2.706 1.00 74.75 629 THR A C 1
ATOM 4898 O O . THR A 1 629 ? 0.142 -6.916 2.926 1.00 74.75 629 THR A O 1
ATOM 4901 N N . ILE A 1 630 ? -1.882 -7.094 2.011 1.00 79.38 630 ILE A N 1
ATOM 4902 C CA . ILE A 1 630 ? -1.888 -5.698 1.537 1.00 79.38 630 ILE A CA 1
ATOM 4903 C C . ILE A 1 630 ? -2.101 -4.714 2.693 1.00 79.38 630 ILE A C 1
ATOM 4905 O O . ILE A 1 630 ? -1.489 -3.646 2.697 1.00 79.38 630 ILE A O 1
ATOM 4909 N N . ILE A 1 631 ? -2.948 -5.062 3.660 1.00 76.50 631 ILE A N 1
ATOM 4910 C CA . ILE A 1 631 ? -3.153 -4.274 4.882 1.00 76.50 631 ILE A CA 1
ATOM 4911 C C . ILE A 1 631 ? -1.850 -4.185 5.684 1.00 76.50 631 ILE A C 1
ATOM 4913 O O . ILE A 1 631 ? -1.406 -3.087 6.023 1.00 76.50 631 ILE A O 1
ATOM 4917 N N . GLU A 1 632 ? -1.182 -5.320 5.897 1.00 74.50 632 GLU A N 1
ATOM 4918 C CA . GLU A 1 632 ? 0.144 -5.379 6.522 1.00 74.50 632 GLU A CA 1
ATOM 4919 C C . GLU A 1 632 ? 1.144 -4.484 5.774 1.00 74.50 632 GLU A C 1
ATOM 4921 O O . GLU A 1 632 ? 1.757 -3.602 6.379 1.00 74.50 632 GLU A O 1
ATOM 4926 N N . LEU A 1 633 ? 1.194 -4.588 4.440 1.00 76.62 633 LEU A N 1
ATOM 4927 C CA . LEU A 1 633 ? 2.017 -3.723 3.592 1.00 76.62 633 LEU A CA 1
ATOM 4928 C C . LEU A 1 633 ? 1.697 -2.230 3.787 1.00 76.62 633 LEU A C 1
ATOM 4930 O O . LEU A 1 633 ? 2.617 -1.412 3.795 1.00 76.62 633 LEU A O 1
ATOM 4934 N N . TYR A 1 634 ? 0.434 -1.822 3.953 1.00 81.56 634 TYR A N 1
ATOM 4935 C CA . TYR A 1 634 ? 0.108 -0.415 4.225 1.00 81.56 634 TYR A CA 1
ATOM 4936 C C . TYR A 1 634 ? 0.684 0.059 5.548 1.00 81.56 634 TYR A C 1
ATOM 4938 O O . TYR A 1 634 ? 1.301 1.124 5.617 1.00 81.56 634 TYR A O 1
ATOM 4946 N N . HIS A 1 635 ? 0.491 -0.738 6.586 1.00 76.31 635 HIS A N 1
ATOM 4947 C CA . HIS A 1 635 ? 0.965 -0.462 7.927 1.00 76.31 635 HIS A CA 1
ATOM 4948 C C . HIS A 1 635 ? 2.490 -0.355 7.997 1.00 76.31 635 HIS A C 1
ATOM 4950 O O . HIS A 1 635 ? 3.040 0.554 8.634 1.00 76.31 635 HIS A O 1
ATOM 4956 N N . GLU A 1 636 ? 3.174 -1.219 7.259 1.00 74.25 636 GLU A N 1
ATOM 4957 C CA . GLU A 1 636 ? 4.624 -1.218 7.126 1.00 74.25 636 GLU A CA 1
ATOM 4958 C C . GLU A 1 636 ? 5.121 -0.036 6.295 1.00 74.25 636 GLU A C 1
ATOM 4960 O O . GLU A 1 636 ? 6.084 0.619 6.689 1.00 74.25 636 GLU A O 1
ATOM 4965 N N . VAL A 1 637 ? 4.443 0.316 5.197 1.00 79.38 637 VAL A N 1
ATOM 4966 C CA . VAL A 1 637 ? 4.771 1.509 4.401 1.00 79.38 637 VAL A CA 1
ATOM 4967 C C . VAL A 1 637 ? 4.603 2.784 5.231 1.00 79.38 637 VAL A C 1
ATOM 4969 O O . VAL A 1 637 ? 5.461 3.662 5.170 1.00 79.38 637 VAL A O 1
ATOM 4972 N N . VAL A 1 638 ? 3.552 2.893 6.048 1.00 79.62 638 VAL A N 1
ATOM 4973 C CA . VAL A 1 638 ? 3.354 4.027 6.970 1.00 79.62 638 VAL A CA 1
ATOM 4974 C C . VAL A 1 638 ? 4.489 4.105 8.000 1.00 79.62 638 VAL A C 1
ATOM 4976 O O . VAL A 1 638 ? 5.057 5.181 8.205 1.00 79.62 638 VAL A O 1
ATOM 4979 N N . SER A 1 639 ? 4.885 2.967 8.579 1.00 76.56 639 SER A N 1
ATOM 4980 C CA . SER A 1 639 ? 6.034 2.873 9.494 1.00 76.56 639 SER A CA 1
ATOM 4981 C C . SER A 1 639 ? 7.355 3.256 8.807 1.00 76.56 639 SER A C 1
ATOM 4983 O O . SER A 1 639 ? 8.152 4.019 9.361 1.00 76.56 639 SER A O 1
ATOM 4985 N N . LEU A 1 640 ? 7.564 2.814 7.561 1.00 74.94 640 LEU A N 1
ATOM 4986 C CA . LEU A 1 640 ? 8.731 3.139 6.733 1.00 74.94 640 LEU A CA 1
ATOM 4987 C C . LEU A 1 640 ? 8.797 4.625 6.379 1.00 74.94 640 LEU A C 1
ATOM 4989 O O . LEU A 1 640 ? 9.881 5.183 6.229 1.00 74.94 640 LEU A O 1
ATOM 4993 N N . LEU A 1 641 ? 7.652 5.297 6.288 1.00 78.19 641 LEU A N 1
ATOM 4994 C CA . LEU A 1 641 ? 7.581 6.747 6.115 1.00 78.19 641 LEU A CA 1
ATOM 4995 C C . LEU A 1 641 ? 7.908 7.511 7.415 1.00 78.19 641 LEU A C 1
ATOM 4997 O O . LEU A 1 641 ? 7.917 8.742 7.426 1.00 78.19 641 LEU A O 1
ATOM 5001 N N . GLY A 1 642 ? 8.233 6.790 8.494 1.00 71.12 642 GLY A N 1
ATOM 5002 C CA . GLY A 1 642 ? 8.619 7.341 9.787 1.00 71.12 642 GLY A CA 1
ATOM 5003 C C . GLY A 1 642 ? 7.434 7.796 10.635 1.00 71.12 642 GLY A C 1
ATOM 5004 O O . GLY A 1 642 ? 7.634 8.577 11.564 1.00 71.12 642 GLY A O 1
ATOM 5005 N N . LEU A 1 643 ? 6.217 7.343 10.312 1.00 77.88 643 LEU A N 1
ATOM 5006 C CA . LEU A 1 643 ? 5.011 7.644 11.075 1.00 77.88 643 LEU A CA 1
ATOM 5007 C C . LEU A 1 643 ? 4.757 6.515 12.080 1.00 77.88 643 LEU A C 1
ATOM 5009 O O . LEU A 1 643 ? 4.641 5.348 11.710 1.00 77.88 643 LEU A O 1
ATOM 5013 N N . GLU A 1 644 ? 4.702 6.860 13.365 1.00 66.56 644 GLU A N 1
ATOM 5014 C CA . GLU A 1 644 ? 4.464 5.891 14.432 1.00 66.56 644 GLU A CA 1
ATOM 5015 C C . GLU A 1 644 ? 2.965 5.627 14.578 1.00 66.56 644 GLU A C 1
ATOM 5017 O O . GLU A 1 644 ? 2.169 6.549 14.768 1.00 66.56 644 GLU A O 1
ATOM 5022 N N . HIS A 1 645 ? 2.590 4.353 14.513 1.00 57.81 645 HIS A N 1
ATOM 5023 C CA . HIS A 1 645 ? 1.232 3.900 14.764 1.00 57.81 645 HIS A CA 1
ATOM 5024 C C . HIS A 1 645 ? 1.249 2.953 15.965 1.00 57.81 645 HIS A C 1
ATOM 5026 O O . HIS A 1 645 ? 2.024 1.993 16.008 1.00 57.81 645 HIS A O 1
ATOM 5032 N N . LYS A 1 646 ? 0.429 3.229 16.985 1.00 56.72 646 LYS A N 1
ATOM 5033 C CA . LYS A 1 646 ? 0.329 2.365 18.168 1.00 56.72 646 LYS A CA 1
ATOM 5034 C C . LYS A 1 646 ? -0.631 1.217 17.859 1.00 56.72 646 LYS A C 1
ATOM 5036 O O . LYS A 1 646 ? -1.814 1.286 18.161 1.00 56.72 646 LYS A O 1
ATOM 5041 N N . TYR A 1 647 ? -0.077 0.161 17.268 1.00 50.75 647 TYR A N 1
ATOM 5042 C CA . TYR A 1 647 ? -0.806 -0.933 16.614 1.00 50.75 647 TYR A CA 1
ATOM 5043 C C . TYR A 1 647 ? -1.706 -1.820 17.484 1.00 50.75 647 TYR A C 1
ATOM 5045 O O . TYR A 1 647 ? -2.549 -2.522 16.938 1.00 50.75 647 TYR A O 1
ATOM 5053 N N . TRP A 1 648 ? -1.568 -1.839 18.811 1.00 55.97 648 TRP A N 1
ATOM 5054 C CA . TRP A 1 648 ? -2.096 -2.976 19.574 1.00 55.97 648 TRP A CA 1
ATOM 5055 C C . TRP A 1 648 ? -3.096 -2.588 20.658 1.00 55.97 648 TRP A C 1
ATOM 5057 O O . TRP A 1 648 ? -2.825 -2.725 21.850 1.00 55.97 648 TRP A O 1
ATOM 5067 N N . TYR A 1 649 ? -4.273 -2.133 20.229 1.00 57.56 649 TYR A N 1
ATOM 5068 C CA . TYR A 1 649 ? -5.420 -1.883 21.109 1.00 57.56 649 TYR A CA 1
ATOM 5069 C C . TYR A 1 649 ? -5.877 -3.152 21.867 1.00 57.56 649 TYR A C 1
ATOM 5071 O O . TYR A 1 649 ? -6.338 -3.059 22.998 1.00 57.56 649 TYR A O 1
ATOM 5079 N N . TYR A 1 650 ? -5.646 -4.343 21.299 1.00 63.44 650 TYR A N 1
ATOM 5080 C CA . TYR A 1 650 ? -6.035 -5.655 21.841 1.00 63.44 650 TYR A CA 1
ATOM 5081 C C . TYR A 1 650 ? -4.883 -6.447 22.492 1.00 63.44 650 TYR A C 1
ATOM 5083 O O . TYR A 1 650 ? -5.089 -7.577 22.928 1.00 63.44 650 TYR A O 1
ATOM 5091 N N . ARG A 1 651 ? -3.663 -5.890 22.597 1.00 67.81 651 ARG A N 1
ATOM 5092 C CA . ARG A 1 651 ? -2.515 -6.605 23.207 1.00 67.81 651 ARG A CA 1
ATOM 5093 C C . ARG A 1 651 ? -2.808 -7.074 24.624 1.00 67.81 651 ARG A C 1
ATOM 5095 O O . ARG A 1 651 ? -2.340 -8.129 25.039 1.00 67.81 651 ARG A O 1
ATOM 5102 N N . ASP A 1 652 ? -3.534 -6.253 25.368 1.00 72.31 652 ASP A N 1
ATOM 5103 C CA . ASP A 1 652 ? -3.852 -6.531 26.761 1.00 72.31 652 ASP A CA 1
ATOM 5104 C C . ASP A 1 652 ? -4.926 -7.625 26.876 1.00 72.31 652 ASP A C 1
ATOM 5106 O O . ASP A 1 652 ? -4.843 -8.448 27.785 1.00 72.31 652 ASP A O 1
ATOM 5110 N N . LEU A 1 653 ? -5.852 -7.711 25.907 1.00 75.69 653 LEU A N 1
ATOM 5111 C CA . LEU A 1 653 ? -6.776 -8.842 25.771 1.00 75.69 653 LEU A CA 1
ATOM 5112 C C . LEU A 1 653 ? -6.014 -10.133 25.460 1.00 75.69 653 LEU A C 1
ATOM 5114 O O . LEU A 1 653 ? -6.222 -11.128 26.144 1.00 75.69 653 LEU A O 1
ATOM 5118 N N . LEU A 1 654 ? -5.112 -10.114 24.471 1.00 75.56 654 LEU A N 1
ATOM 5119 C CA . LEU A 1 654 ? -4.337 -11.299 24.085 1.00 75.56 654 LEU A CA 1
ATOM 5120 C C . LEU A 1 654 ? -3.504 -11.828 25.251 1.00 75.56 654 LEU A C 1
ATOM 5122 O O . LEU A 1 654 ? -3.617 -12.996 25.598 1.00 75.56 654 LEU A O 1
ATOM 5126 N N . LYS A 1 655 ? -2.760 -10.956 25.940 1.00 77.44 655 LYS A N 1
ATOM 5127 C CA . LYS A 1 655 ? -2.000 -11.337 27.143 1.00 77.44 655 LYS A CA 1
ATOM 5128 C C . LYS A 1 655 ? -2.881 -11.946 28.231 1.00 77.44 655 LYS A C 1
ATOM 5130 O O . LYS A 1 655 ? -2.436 -12.828 28.960 1.00 77.44 655 LYS A O 1
ATOM 5135 N N . TYR A 1 656 ? -4.106 -11.444 28.382 1.00 80.00 656 TYR A N 1
ATOM 5136 C CA . TYR A 1 656 ? -5.046 -11.986 29.351 1.00 80.00 656 TYR A CA 1
ATOM 5137 C C . TYR A 1 656 ? -5.551 -13.368 28.929 1.00 80.00 656 TYR A C 1
ATOM 5139 O O . TYR A 1 656 ? -5.515 -14.293 29.735 1.00 80.00 656 TYR A O 1
ATOM 5147 N N . VAL A 1 657 ? -5.948 -13.542 27.669 1.00 82.88 657 VAL A N 1
ATOM 5148 C CA . VAL A 1 657 ? -6.371 -14.838 27.120 1.00 82.88 657 VAL A CA 1
ATOM 5149 C C . VAL A 1 657 ? -5.234 -15.864 27.203 1.00 82.88 657 VAL A C 1
ATOM 5151 O O . VAL A 1 657 ? -5.454 -16.968 27.685 1.00 82.88 657 VAL A O 1
ATOM 5154 N N . GLU A 1 658 ? -4.002 -15.482 26.857 1.00 81.94 658 GLU A N 1
ATOM 5155 C CA . GLU A 1 658 ? -2.797 -16.321 26.976 1.00 81.94 658 GLU A CA 1
ATOM 5156 C C . GLU A 1 658 ? -2.482 -16.741 28.421 1.00 81.94 658 GLU A C 1
ATOM 5158 O O . GLU A 1 658 ? -1.862 -17.787 28.648 1.00 81.94 658 GLU A O 1
ATOM 5163 N N . SER A 1 659 ? -2.892 -15.931 29.403 1.00 81.69 659 SER A N 1
ATOM 5164 C CA . SER A 1 659 ? -2.708 -16.245 30.823 1.00 81.69 659 SER A CA 1
ATOM 5165 C C . SER A 1 659 ? -3.643 -17.354 31.319 1.00 81.69 659 SER A C 1
ATOM 5167 O O . SER A 1 659 ? -3.354 -17.985 32.337 1.00 81.69 659 SER A O 1
ATOM 5169 N N . ILE A 1 660 ? -4.734 -17.628 30.596 1.00 82.44 660 ILE A N 1
ATOM 5170 C CA . ILE A 1 660 ? -5.693 -18.686 30.918 1.00 82.44 660 ILE A CA 1
ATOM 5171 C C . ILE A 1 660 ? -5.248 -19.968 30.206 1.00 82.44 660 ILE A C 1
ATOM 5173 O O . ILE A 1 660 ? -5.477 -20.147 29.014 1.00 82.44 660 ILE A O 1
ATOM 5177 N N . GLN A 1 661 ? -4.596 -20.870 30.940 1.00 81.12 661 GLN A N 1
ATOM 5178 C CA . GLN A 1 661 ? -4.111 -22.151 30.397 1.00 81.12 661 GLN A CA 1
ATOM 5179 C C . GLN A 1 661 ? -4.856 -23.374 30.943 1.00 81.12 661 GLN A C 1
ATOM 5181 O O . GLN A 1 661 ? -4.637 -24.490 30.482 1.00 81.12 661 GLN A O 1
ATOM 5186 N N . ASP A 1 662 ? -5.724 -23.183 31.933 1.00 86.44 662 ASP A N 1
ATOM 5187 C CA . ASP A 1 662 ? -6.365 -24.249 32.702 1.00 86.44 662 ASP A CA 1
ATOM 5188 C C . ASP A 1 662 ? -7.698 -24.743 32.109 1.00 86.44 662 ASP A C 1
ATOM 5190 O O . ASP A 1 662 ? -8.237 -25.754 32.560 1.00 86.44 662 ASP A O 1
ATOM 5194 N N . ARG A 1 663 ? -8.241 -24.053 31.098 1.00 83.81 663 ARG A N 1
ATOM 5195 C CA . ARG A 1 663 ? -9.608 -24.261 30.588 1.00 83.81 663 ARG A CA 1
ATOM 5196 C C . ARG A 1 663 ? -9.809 -23.728 29.173 1.00 83.81 663 ARG A C 1
ATOM 5198 O O . ARG A 1 663 ? -8.968 -23.003 28.649 1.00 83.81 663 ARG A O 1
ATOM 5205 N N . GLN A 1 664 ? -10.936 -24.096 28.562 1.00 85.56 664 GLN A N 1
ATOM 5206 C CA . GLN A 1 664 ? -11.308 -23.619 27.228 1.00 85.56 664 GLN A CA 1
ATOM 5207 C C . GLN A 1 664 ? -11.700 -22.142 27.286 1.00 85.56 664 GLN A C 1
ATOM 5209 O O . GLN A 1 664 ? -12.456 -21.747 28.172 1.00 85.56 664 GLN A O 1
ATOM 5214 N N . VAL A 1 665 ? -11.210 -21.337 26.341 1.00 85.88 665 VAL A N 1
ATOM 5215 C CA . VAL A 1 665 ? -11.534 -19.908 26.250 1.00 85.88 665 VAL A CA 1
ATOM 5216 C C . VAL A 1 665 ? -12.303 -19.644 24.965 1.00 85.88 665 VAL A C 1
ATOM 5218 O O . VAL A 1 665 ? -11.827 -19.951 23.875 1.00 85.88 665 VAL A O 1
ATOM 5221 N N . VAL A 1 666 ? -13.487 -19.057 25.104 1.00 87.81 666 VAL A N 1
ATOM 5222 C CA . VAL A 1 666 ? -14.321 -18.602 23.991 1.00 87.81 666 VAL A CA 1
ATOM 5223 C C . VAL A 1 666 ? -14.398 -17.086 24.046 1.00 87.81 666 VAL A C 1
ATOM 5225 O O . VAL A 1 666 ? -14.667 -16.508 25.096 1.00 87.81 666 VAL A O 1
ATOM 5228 N N . LEU A 1 667 ? -14.169 -16.432 22.916 1.00 87.44 667 LEU A N 1
ATOM 5229 C CA . LEU A 1 667 ? -14.309 -14.988 22.788 1.00 87.44 667 LEU A CA 1
ATOM 5230 C C . LEU A 1 667 ? -15.683 -14.661 22.195 1.00 87.44 667 LEU A C 1
ATOM 5232 O O . LEU A 1 667 ? -16.099 -15.279 21.220 1.00 87.44 667 LEU A O 1
ATOM 5236 N N . THR A 1 668 ? -16.381 -13.683 22.771 1.00 88.81 668 THR A N 1
ATOM 5237 C CA . THR A 1 668 ? -17.655 -13.167 22.244 1.00 88.81 668 THR A CA 1
ATOM 5238 C C . THR A 1 668 ? -17.670 -11.644 22.277 1.00 88.81 668 THR A C 1
ATOM 5240 O O . THR A 1 668 ? -16.968 -11.016 23.069 1.00 88.81 668 THR A O 1
ATOM 5243 N N . GLY A 1 669 ? -18.467 -11.025 21.416 1.00 85.44 669 GLY A N 1
ATOM 5244 C CA . GLY A 1 669 ? -18.599 -9.577 21.359 1.00 85.44 669 GLY A CA 1
ATOM 5245 C C . GLY A 1 669 ? -19.627 -9.145 20.325 1.00 85.44 669 GLY A C 1
ATOM 5246 O O . GLY A 1 669 ? -19.912 -9.863 19.370 1.00 85.44 669 GLY A O 1
ATOM 5247 N N . HIS A 1 670 ? -20.179 -7.948 20.511 1.00 84.06 670 HIS A N 1
ATOM 5248 C CA . HIS A 1 670 ? -21.153 -7.351 19.599 1.00 84.06 670 HIS A CA 1
ATOM 5249 C C . HIS A 1 670 ? -20.561 -6.127 18.884 1.00 84.06 670 HIS A C 1
ATOM 5251 O O . HIS A 1 670 ? -19.750 -5.392 19.454 1.00 84.06 670 HIS A O 1
ATOM 5257 N N . SER A 1 671 ? -20.986 -5.885 17.637 1.00 79.56 671 SER A N 1
ATOM 5258 C CA . SER A 1 671 ? -20.525 -4.762 16.807 1.00 79.56 671 SER A CA 1
ATOM 5259 C C . SER A 1 671 ? -18.989 -4.746 16.701 1.00 79.56 671 SER A C 1
ATOM 5261 O O . SER A 1 671 ? -18.395 -5.776 16.380 1.00 79.56 671 SER A O 1
ATOM 5263 N N . LEU A 1 672 ? -18.330 -3.627 17.019 1.00 71.19 672 LEU A N 1
ATOM 5264 C CA . LEU A 1 672 ? -16.869 -3.516 17.080 1.00 71.19 672 LEU A CA 1
ATOM 5265 C C . LEU A 1 672 ? -16.231 -4.617 17.953 1.00 71.19 672 LEU A C 1
ATOM 5267 O O . LEU A 1 672 ? -15.199 -5.162 17.579 1.00 71.19 672 LEU A O 1
ATOM 5271 N N . GLY A 1 673 ? -16.880 -5.012 19.057 1.00 67.50 673 GLY A N 1
ATOM 5272 C CA . GLY A 1 673 ? -16.447 -6.103 19.936 1.00 67.50 673 GLY A CA 1
ATOM 5273 C C . GLY A 1 673 ? -16.401 -7.453 19.222 1.00 67.50 673 GLY A C 1
ATOM 5274 O O . GLY A 1 673 ? -15.449 -8.205 19.387 1.00 67.50 673 GLY A O 1
ATOM 5275 N N . GLY A 1 674 ? -17.382 -7.731 18.360 1.00 71.38 674 GLY A N 1
ATOM 5276 C CA . GLY A 1 674 ? -17.382 -8.923 17.507 1.00 71.38 674 GLY A CA 1
ATOM 5277 C C . GLY A 1 674 ? -16.307 -8.851 16.420 1.00 71.38 674 GLY A C 1
ATOM 5278 O O . GLY A 1 674 ? -15.613 -9.834 16.168 1.00 71.38 674 GLY A O 1
ATOM 5279 N N . GLY A 1 675 ? -16.097 -7.660 15.846 1.00 67.44 675 GLY A N 1
ATOM 5280 C CA . GLY A 1 675 ? -15.001 -7.394 14.912 1.00 67.44 675 GLY A CA 1
ATOM 5281 C C . GLY A 1 675 ? -13.627 -7.678 15.525 1.00 67.44 675 GLY A C 1
ATOM 5282 O O . GLY A 1 675 ? -12.808 -8.345 14.893 1.00 67.44 675 GLY A O 1
ATOM 5283 N N . PHE A 1 676 ? -13.397 -7.255 16.772 1.00 69.06 676 PHE A N 1
ATOM 5284 C CA . PHE A 1 676 ? -12.179 -7.560 17.529 1.00 69.06 676 PHE A CA 1
ATOM 5285 C C . PHE A 1 676 ? -11.968 -9.058 17.733 1.00 69.06 676 PHE A C 1
ATOM 5287 O O . PHE A 1 676 ? -10.860 -9.547 17.533 1.00 69.06 676 PHE A O 1
ATOM 5294 N N . VAL A 1 677 ? -13.018 -9.788 18.112 1.00 68.62 677 VAL A N 1
ATOM 5295 C CA . VAL A 1 677 ? -12.955 -11.242 18.316 1.00 68.62 677 VAL A CA 1
ATOM 5296 C C . VAL A 1 677 ? -12.607 -11.972 17.015 1.00 68.62 677 VAL A C 1
ATOM 5298 O O . VAL A 1 677 ? -11.742 -12.852 16.997 1.00 68.62 677 VAL A O 1
ATOM 5301 N N . GLN A 1 678 ? -13.211 -11.556 15.902 1.00 63.00 678 GLN A N 1
ATOM 5302 C CA . GLN A 1 678 ? -12.921 -12.124 14.590 1.00 63.00 678 GLN A CA 1
ATOM 5303 C C . GLN A 1 678 ? -11.481 -11.819 14.139 1.00 63.00 678 GLN A C 1
ATOM 5305 O O . GLN A 1 678 ? -10.774 -12.730 13.716 1.00 63.00 678 GLN A O 1
ATOM 5310 N N . HIS A 1 679 ? -11.006 -10.576 14.283 1.00 52.72 679 HIS A N 1
ATOM 5311 C CA . HIS A 1 679 ? -9.642 -10.190 13.889 1.00 52.72 679 HIS A CA 1
ATOM 5312 C C . HIS A 1 679 ? -8.560 -10.783 14.805 1.00 52.72 679 HIS A C 1
ATOM 5314 O O . HIS A 1 679 ? -7.513 -11.194 14.313 1.00 52.72 679 HIS A O 1
ATOM 5320 N N . GLY A 1 680 ? -8.808 -10.894 16.115 1.00 46.88 680 GLY A N 1
ATOM 5321 C CA . GLY A 1 680 ? -7.886 -11.544 17.058 1.00 46.88 680 GLY A CA 1
ATOM 5322 C C . GLY A 1 680 ? -7.595 -13.002 16.685 1.00 46.88 680 GLY A C 1
ATOM 5323 O O . GLY A 1 680 ? -6.458 -13.450 16.783 1.00 46.88 680 GLY A O 1
ATOM 5324 N N . SER A 1 681 ? -8.592 -13.698 16.131 1.00 40.84 681 SER A N 1
ATOM 5325 C CA . SER A 1 681 ? -8.450 -15.065 15.603 1.00 40.84 681 SER A CA 1
ATOM 5326 C C . SER A 1 681 ? -7.561 -15.149 14.363 1.00 40.84 681 SER A C 1
ATOM 5328 O O . SER A 1 681 ? -6.814 -16.111 14.199 1.00 40.84 681 SER A O 1
ATOM 5330 N N . PHE A 1 682 ? -7.635 -14.142 13.484 1.00 37.84 682 PHE A N 1
ATOM 5331 C CA . PHE A 1 682 ? -6.772 -14.040 12.303 1.00 37.84 682 PHE A CA 1
ATOM 5332 C C . PHE A 1 682 ? -5.310 -13.800 12.694 1.00 37.84 682 PHE A C 1
ATOM 5334 O O . PHE A 1 682 ? -4.414 -14.337 12.052 1.00 37.84 682 PHE A O 1
ATOM 5341 N N . ILE A 1 683 ? -5.062 -13.034 13.758 1.00 35.72 683 ILE A N 1
ATOM 5342 C CA . ILE A 1 683 ? -3.708 -12.692 14.208 1.00 35.72 683 ILE A CA 1
ATOM 5343 C C . ILE A 1 683 ? -3.041 -13.873 14.926 1.00 35.72 683 ILE A C 1
ATOM 5345 O O . ILE A 1 683 ? -1.880 -14.165 14.643 1.00 35.72 683 ILE A O 1
ATOM 5349 N N . ASP A 1 684 ? -3.763 -14.620 15.766 1.00 32.12 684 ASP A N 1
ATOM 5350 C CA . ASP A 1 684 ? -3.220 -15.848 16.373 1.00 32.12 684 ASP A CA 1
ATOM 5351 C C . ASP A 1 684 ? -2.933 -16.946 15.334 1.00 32.12 684 ASP A C 1
ATOM 5353 O O . ASP A 1 684 ? -1.974 -17.706 15.479 1.00 32.12 684 ASP A O 1
ATOM 5357 N N . ALA A 1 685 ? -3.687 -16.986 14.228 1.00 29.83 685 ALA A N 1
ATOM 5358 C CA . ALA A 1 685 ? -3.396 -17.875 13.102 1.00 29.83 685 ALA A CA 1
ATOM 5359 C C . ALA A 1 685 ? -2.120 -17.489 12.320 1.00 29.83 685 ALA A C 1
ATOM 5361 O O . ALA A 1 685 ? -1.555 -18.338 11.631 1.00 29.83 685 ALA A O 1
ATOM 5362 N N . VAL A 1 686 ? -1.663 -16.234 12.421 1.00 28.20 686 VAL A N 1
ATOM 5363 C CA . VAL A 1 686 ? -0.471 -15.711 11.725 1.00 28.20 686 VAL A CA 1
ATOM 5364 C C . VAL A 1 686 ? 0.779 -15.726 12.621 1.00 28.20 686 VAL A C 1
ATOM 5366 O O . VAL A 1 686 ? 1.893 -15.826 12.108 1.00 28.20 686 VAL A O 1
ATOM 5369 N N . VAL A 1 687 ? 0.628 -15.672 13.950 1.00 26.64 687 VAL A N 1
ATOM 5370 C CA . VAL A 1 687 ? 1.753 -15.492 14.893 1.00 26.64 687 VAL A CA 1
ATOM 5371 C C . VAL A 1 687 ? 2.187 -16.787 15.606 1.00 26.64 687 VAL A C 1
ATOM 5373 O O . VAL A 1 687 ? 3.330 -16.866 16.060 1.00 26.64 687 VAL A O 1
ATOM 5376 N N . VAL A 1 688 ? 1.357 -17.837 15.666 1.00 23.67 688 VAL A N 1
ATOM 5377 C CA . VAL A 1 688 ? 1.688 -19.073 16.408 1.00 23.67 688 VAL A CA 1
ATOM 5378 C C . VAL A 1 688 ? 2.070 -20.232 15.469 1.00 23.67 688 VAL A C 1
ATOM 5380 O O . VAL A 1 688 ? 1.289 -20.593 14.585 1.00 23.67 688 VAL A O 1
ATOM 5383 N N . PRO A 1 689 ? 3.233 -20.893 15.656 1.00 22.91 689 PRO A N 1
ATOM 5384 C CA . PRO A 1 689 ? 3.569 -22.093 14.904 1.00 22.91 689 PRO A CA 1
ATOM 5385 C C . PRO A 1 689 ? 2.628 -23.248 15.282 1.00 22.91 689 PRO A C 1
ATOM 5387 O O . PRO A 1 689 ? 2.559 -23.677 16.428 1.00 22.91 689 PRO A O 1
ATOM 5390 N N . HIS A 1 690 ? 1.905 -23.713 14.266 1.00 26.88 690 HIS A N 1
ATOM 5391 C CA . HIS A 1 690 ? 1.243 -25.001 14.026 1.00 26.88 690 HIS A CA 1
ATOM 5392 C C . HIS A 1 690 ? 0.444 -25.788 15.091 1.00 26.88 690 HIS A C 1
ATOM 5394 O O . HIS A 1 690 ? -0.301 -26.663 14.655 1.00 26.88 690 HIS A O 1
ATOM 5400 N N . ASP A 1 691 ? 0.458 -25.480 16.393 1.00 26.16 691 ASP A N 1
ATOM 5401 C CA . ASP A 1 691 ? -0.159 -26.357 17.417 1.00 26.16 691 ASP A CA 1
ATOM 5402 C C . ASP A 1 691 ? -1.259 -25.730 18.296 1.00 26.16 691 ASP A C 1
ATOM 5404 O O . ASP A 1 691 ? -1.805 -26.399 19.174 1.00 26.16 691 ASP A O 1
ATOM 5408 N N . ARG A 1 692 ? -1.661 -24.473 18.070 1.00 36.34 692 ARG A N 1
ATOM 5409 C CA . ARG A 1 692 ? -2.782 -23.858 18.811 1.00 36.34 692 ARG A CA 1
ATOM 5410 C C . ARG A 1 692 ? -3.741 -23.141 17.872 1.00 36.34 692 ARG A C 1
ATOM 5412 O O . ARG A 1 692 ? -3.557 -21.976 17.550 1.00 36.34 692 ARG A O 1
ATOM 5419 N N . ARG A 1 693 ? -4.786 -23.843 17.428 1.00 32.12 693 ARG A N 1
ATOM 5420 C CA . ARG A 1 693 ? -5.938 -23.205 16.778 1.00 32.12 693 ARG A CA 1
ATOM 5421 C C . ARG A 1 693 ? -6.905 -22.728 17.857 1.00 32.12 693 ARG A C 1
ATOM 5423 O O . ARG A 1 693 ? -7.507 -23.551 18.541 1.00 32.12 693 ARG A O 1
ATOM 5430 N N . LEU A 1 694 ? -7.084 -21.414 17.976 1.00 34.62 694 LEU A N 1
ATOM 5431 C CA . LEU A 1 694 ? -8.308 -20.855 18.546 1.00 34.62 694 LEU A CA 1
ATOM 5432 C C . LEU A 1 694 ? -9.460 -21.246 17.617 1.00 34.62 694 LEU A C 1
ATOM 5434 O O . LEU A 1 694 ? -9.493 -20.870 16.445 1.00 34.62 694 LEU A O 1
ATOM 5438 N N . HIS A 1 695 ? -10.370 -22.077 18.118 1.00 30.08 695 HIS A N 1
ATOM 5439 C CA . HIS A 1 695 ? -11.546 -22.497 17.372 1.00 30.08 695 HIS A CA 1
ATOM 5440 C C . HIS A 1 695 ? -12.612 -21.405 17.447 1.00 30.08 695 HIS A C 1
ATOM 5442 O O . HIS A 1 695 ? -13.480 -21.431 18.312 1.00 30.08 695 HIS A O 1
ATOM 5448 N N . LEU A 1 696 ? -12.558 -20.459 16.514 1.00 33.50 696 LEU A N 1
ATOM 5449 C CA . LEU A 1 696 ? -13.705 -19.625 16.177 1.00 33.50 696 LEU A CA 1
ATOM 5450 C C . LEU A 1 696 ? -14.238 -20.092 14.823 1.00 33.50 696 LEU A C 1
ATOM 5452 O O . LEU A 1 696 ? -13.591 -19.939 13.788 1.00 33.50 696 LEU A O 1
ATOM 5456 N N . GLN A 1 697 ? -15.393 -20.760 14.856 1.00 24.22 697 GLN A N 1
ATOM 5457 C CA . GLN A 1 697 ? -16.150 -21.081 13.651 1.00 24.22 697 GLN A CA 1
ATOM 5458 C C . GLN A 1 697 ? -16.886 -19.810 13.204 1.00 24.22 697 GLN A C 1
ATOM 5460 O O . GLN A 1 697 ? -17.597 -19.222 14.021 1.00 24.22 697 GLN A O 1
ATOM 5465 N N . PRO A 1 698 ? -16.717 -19.359 11.950 1.00 22.95 698 PRO A N 1
ATOM 5466 C CA . PRO A 1 698 ? -17.577 -18.318 11.407 1.00 22.95 698 PRO A CA 1
ATOM 5467 C C . PRO A 1 698 ? -19.021 -18.848 11.287 1.00 22.95 698 PRO A C 1
ATOM 5469 O O . PRO A 1 698 ? -19.193 -20.065 11.153 1.00 22.95 698 PRO A O 1
ATOM 5472 N N . PRO A 1 699 ? -20.042 -17.971 11.351 1.00 29.11 699 PRO A N 1
ATOM 5473 C CA . PRO A 1 699 ? -21.417 -18.343 11.026 1.00 29.11 699 PRO A CA 1
ATOM 5474 C C . PRO A 1 699 ? -21.573 -18.813 9.575 1.00 29.11 699 PRO A C 1
ATOM 5476 O O . PRO A 1 699 ? -20.817 -18.323 8.699 1.00 29.11 699 PRO A O 1
#

InterPro domains:
  IPR029058 Alpha/Beta hydrolase fold [G3DSA:3.40.50.1820] (516-678)
  IPR029058 Alpha/Beta hydrolase fold [SSF53474] (519-677)

pLDDT: mean 71.58, std 15.25, range [22.91, 93.0]